Protein AF-0000000066116317 (afdb_homodimer)

Radius of gyration: 27.85 Å; Cα contacts (8 Å, |Δi|>4): 1452; chains: 2; bounding box: 68×82×68 Å

Sequence (668 aa):
MAASIKDVAREARVSIATVSRVLNNVDVVNEETKKKVMEAIKKLDYRPNIVARSLKTQRTRTIGIVIPDISSQFYPEIVRGAEDVSNIYNYNVILCNTDLDISKEKDYIRVLKEKMVDGVIYMSNSLAPEILQLLRDLKIPTVLVETRESEDENAFPSVTIDNAKAAYDAVNYLIKKGNNKIAYVGVNPKLKNNARAIIYEGYKKALLDNNIPLNENLIQFGGLKAIDGTDGINVIIKKEKIDAVFCACDEIAMGAINALRENGIDVPKDVDVVGFDNIYTSSIFYPKLTTIEQPTYDMGSVGMRMLIKIINKAEPECLHYVLDYNIIERDSCKMAASIKDVAREARVSIATVSRVLNNVDVVNEETKKKVMEAIKKLDYRPNIVARSLKTQRTRTIGIVIPDISSQFYPEIVRGAEDVSNIYNYNVILCNTDLDISKEKDYIRVLKEKMVDGVIYMSNSLAPEILQLLRDLKIPTVLVETRESEDENAFPSVTIDNAKAAYDAVNYLIKKGNNKIAYVGVNPKLKNNARAIIYEGYKKALLDNNIPLNENLIQFGGLKAIDGTDGINVIIKKEKIDAVFCACDEIAMGAINALRENGIDVPKDVDVVGFDNIYTSSIFYPKLTTIEQPTYDMGSVGMRMLIKIINKAEPECLHYVLDYNIIERDSCK

Foldseek 3Di:
DQQDCVNLCVQLVHDSVLLVCLVVVPPPHDPVSNVSSVVSCVVSVHDPPLVVVCVVVLESLEEEEEEAACPDLQQVLLVVLQQVLSVVVPHHYDYQHQVLPPVSLLVVLVVCLVVSYLAYEYEHFQPPVVSVVSCVVSPHQYEYFQFWDPPDPPTFFYEHAPLLQLLLVVLLVVVVLPWQFEAEFEADLVSPGGSLSSSVVSNVVNCVVVVRDDDVLRYAHDHDALVSLLVNLVSSVVPDQGAEYEYSADRSQLSVCVNCVVVVHDFNVRYAYEGEQPRVVLCVRVVNHWYKHDPSSVSSNVRNVQSVCVSVVHDDPGRYHHDDIDTDDTRRHD/DQQDCVNLCVQLVHDSVLLVCLVVVPPPHDPVSNVSSVVSCVVSVHDPPLVVVCVVVLESLEEEEEEAACPDLQQVLLVVLQQVLSVVVPHHYDYQHQVLPPVSLLVVLVVCLVVSYLAYEYEHFQPPVVSVVSCVVSPHQYEYFQFWDPPDPPTFFYEHAPLLQLLLVVLLVVVVLPWQFEAEFEADLVSPGGSLSSSVNSNVVNCVVVVRDDDVLRYAHDHDALVSLLVNLLSSVVPDQGAEYEYSALRSQLSVCVNCVVVVHDFNVRYAYEGEQPRVVLCVRVVNHWYKHDPSSVSSNVRNVQSVCVSVVHDDPGRYHHDDIDTDDTRRHD

Nearest PDB structures (foldseek):
  1rzr-assembly1_G  TM=9.458E-01  e=4.441E-35  Priestia megaterium
  1zvv-assembly2_G-3  TM=9.510E-01  e=3.389E-31  Bacillus subtilis
  2fep-assembly1_A-2  TM=9.524E-01  e=1.563E-29  Bacillus subtilis
  2jcg-assembly1_A-2  TM=7.912E-01  e=5.604E-32  Priestia megaterium
  2nzu-assembly1_G-2  TM=9.580E-01  e=2.687E-28  Priestia megaterium

Solvent-accessible surface area (backbone atoms only — not comparable to full-atom values): 33411 Å² total; per-residue (Å²): 125,82,44,42,67,61,48,33,9,59,67,40,71,46,51,56,65,54,44,51,31,52,77,63,67,42,90,80,62,55,70,71,58,43,49,40,39,51,49,24,28,60,73,52,63,42,62,79,54,46,45,57,49,14,56,74,67,67,42,59,49,26,32,36,38,38,35,37,46,55,67,40,73,66,45,22,37,19,50,50,23,22,50,55,47,30,46,77,73,66,28,43,40,34,64,41,72,30,71,76,33,65,68,50,44,51,50,50,53,51,48,40,55,51,63,38,43,51,26,33,44,42,33,51,62,46,66,48,64,68,55,55,48,49,41,58,72,68,65,50,51,51,22,27,36,65,24,62,66,68,100,42,98,80,42,59,33,22,22,28,55,58,44,32,57,53,29,20,51,52,45,42,52,45,40,74,73,71,38,80,39,64,27,38,38,25,44,51,55,80,50,59,60,18,49,57,16,40,28,49,52,9,42,52,49,35,32,53,78,67,74,39,81,89,54,73,64,37,53,32,70,47,62,76,40,31,67,36,14,25,54,30,44,60,54,25,61,73,73,40,84,60,35,25,37,45,22,68,27,40,45,18,31,49,18,28,51,50,38,35,47,76,69,76,39,46,64,22,83,58,28,28,41,32,24,24,49,55,41,77,60,34,73,65,34,71,54,24,43,14,19,33,31,52,55,41,38,53,39,16,29,52,36,38,54,48,42,51,32,50,65,68,71,37,82,62,94,61,55,67,45,68,48,75,67,44,80,44,87,45,50,14,38,121,125,82,45,42,66,62,49,32,9,59,66,38,70,46,52,55,66,54,45,50,32,52,76,62,66,42,90,79,63,54,69,70,58,41,48,40,40,51,51,24,27,60,74,54,62,43,63,80,54,45,46,58,50,15,56,74,68,68,42,58,47,27,31,36,37,36,35,38,46,55,68,41,73,67,44,22,37,19,51,47,23,22,50,55,45,31,46,77,73,65,29,45,38,34,65,41,72,30,72,75,33,67,69,48,45,53,50,49,53,53,49,41,56,49,64,36,42,51,28,35,42,42,34,52,62,44,67,49,65,69,56,56,49,49,41,56,74,67,63,51,50,52,24,27,35,64,26,67,66,67,99,44,96,79,41,61,32,22,22,29,56,55,44,32,58,52,29,19,52,53,45,42,52,46,39,73,72,70,37,78,39,64,25,38,36,25,44,51,55,80,51,59,58,19,47,57,18,39,28,50,54,9,42,51,50,33,32,54,78,67,75,38,80,88,52,72,65,37,54,32,69,47,61,78,41,32,66,36,15,24,53,30,43,59,56,26,61,74,71,38,85,58,35,26,36,45,21,67,26,38,45,18,31,47,18,26,51,51,39,35,48,75,70,75,40,48,64,21,84,57,27,25,40,30,24,24,51,56,41,76,60,35,73,65,35,71,54,26,42,14,20,33,33,51,54,41,38,53,40,17,29,53,36,39,53,48,42,53,32,49,64,68,72,38,81,63,93,61,56,67,44,67,48,75,69,45,79,44,85,45,49,14,38,120

Secondary structure (DSSP, 8-state):
-PPPHHHHHHHHTS-HHHHHHHHTT-TTS-HHHHHHHHHHHHHHT----HHHHHHHHT---EEEEEES-TTSSSHHHHHHHHHHHHHHTT-EEEEEE-TT-HHHHHHHHHHHHHTT-SEEEE--SS--HHHHHHHHHTT--EEEES----S-TTPPPEEEE-HHHHHHHHHHHHHHTT---EEEEE--TTSTT-HHHHHHHHHHHHHHHTTPPP-GGGEEE--SSHHHHHHHHHHHHHH---SEEEESSHHHHHHHHHHHHHTT--TTTT-EEE-SB--GGGGTSSSPPBEEEP-HHHHHHHHHHHHHHHHTTPPPS-SEEEE--EEE--TT--/-PPPHHHHHHHHTS-HHHHHHHHTT-TTS-HHHHHHHHHHHHHHT----HHHHHHHHT---EEEEEES-TTSSSHHHHHHHHHHHHHHTT-EEEEEE-TT-HHHHHHHHHHHHHTT-SEEEE--SS--HHHHHHHHHTT--EEEES----S-TTPPPEEEE-HHHHHHHHHHHHHHTT---EEEEE--TTSTT-TTHHHHHHHHHHHHHTTPPP-GGGEEE--SSHHHHHHHHHHHHHH---SEEEESSHHHHHHHHHHHHHTT--TTTT-EEE-SB--GGGGTSSSPPBEEEP-HHHHHHHHHHHHHHHHTTPPPS-SEEEE--EEE--TT--

Organism: Clostridium acetobutylicum (strain ATCC 824 / DSM 792 / JCM 1419 / IAM 19013 / LMG 5710 / NBRC 13948 / NRRL B-527 / VKM B-1787 / 2291 / W) (NCBI:txid272562)

InterPro domains:
  IPR000843 LacI-type HTH domain [PF00356] (4-49)
  IPR000843 LacI-type HTH domain [PR00036] (4-14)
  IPR000843 LacI-type HTH domain [PR00036] (14-24)
  IPR000843 LacI-type HTH domain [PS50932] (3-57)
  IPR000843 LacI-type HTH domain [SM00354] (2-72)
  IPR000843 LacI-type HTH domain [cd01392] (6-57)
  IPR001761 Periplasmic binding protein/LacI sugar binding domain [PF00532] (61-315)
  IPR010982 Lambda repressor-like, DNA-binding domain superfamily [G3DSA:1.10.260.40] (1-60)
  IPR010982 Lambda repressor-like, DNA-binding domain superfamily [SSF47413] (3-60)
  IPR028082 Periplasmic binding protein-like I [SSF53822] (61-334)

Structure (mmCIF, N/CA/C/O backbone):
data_AF-0000000066116317-model_v1
#
loop_
_entity.id
_entity.type
_entity.pdbx_description
1 polymer 'HTH-type transcriptional regulator RegA'
#
loop_
_atom_site.group_PDB
_atom_site.id
_atom_site.type_symbol
_atom_site.label_atom_id
_atom_site.label_alt_id
_atom_site.label_comp_id
_atom_site.label_asym_id
_atom_site.label_entity_id
_atom_site.label_seq_id
_atom_site.pdbx_PDB_ins_code
_atom_site.Cartn_x
_atom_site.Cartn_y
_atom_site.Cartn_z
_atom_site.occupancy
_atom_site.B_iso_or_equiv
_atom_site.auth_seq_id
_atom_site.auth_comp_id
_atom_site.auth_asym_id
_atom_site.auth_atom_id
_atom_site.pdbx_PDB_model_num
ATOM 1 N N . MET A 1 1 ? 16.594 37.188 10.172 1 45.84 1 MET A N 1
ATOM 2 C CA . MET A 1 1 ? 15.203 36.969 10.57 1 45.84 1 MET A CA 1
ATOM 3 C C . MET A 1 1 ? 14.305 36.875 9.344 1 45.84 1 MET A C 1
ATOM 5 O O . MET A 1 1 ? 14.547 37.531 8.336 1 45.84 1 MET A O 1
ATOM 9 N N . ALA A 1 2 ? 13.578 35.75 9.258 1 59.84 2 ALA A N 1
ATOM 10 C CA . ALA A 1 2 ? 12.703 35.688 8.094 1 59.84 2 ALA A CA 1
ATOM 11 C C . ALA A 1 2 ? 11.805 36.938 8.039 1 59.84 2 ALA A C 1
ATOM 13 O O . ALA A 1 2 ? 11.391 37.438 9.078 1 59.84 2 ALA A O 1
ATOM 14 N N . ALA A 1 3 ? 11.797 37.625 6.887 1 68.94 3 ALA A N 1
ATOM 15 C CA . ALA A 1 3 ? 10.969 38.812 6.711 1 68.94 3 ALA A CA 1
ATOM 16 C C . ALA A 1 3 ? 9.531 38.562 7.164 1 68.94 3 ALA A C 1
ATOM 18 O O . ALA A 1 3 ? 8.984 37.469 6.934 1 68.94 3 ALA A O 1
ATOM 19 N N . SER A 1 4 ? 9.07 39.344 8.055 1 75 4 SER A N 1
ATOM 20 C CA . SER A 1 4 ? 7.68 39.281 8.508 1 75 4 SER A CA 1
ATOM 21 C C . SER A 1 4 ? 6.758 40.094 7.586 1 75 4 SER A C 1
ATOM 23 O O . SER A 1 4 ? 7.227 40.844 6.727 1 75 4 SER A O 1
ATOM 25 N N . ILE A 1 5 ? 5.551 39.75 7.781 1 80.75 5 ILE A N 1
ATOM 26 C CA . ILE A 1 5 ? 4.566 40.5 7.012 1 80.75 5 ILE A CA 1
ATOM 27 C C . ILE A 1 5 ? 4.727 42 7.293 1 80.75 5 ILE A C 1
ATOM 29 O O . ILE A 1 5 ? 4.488 42.844 6.414 1 80.75 5 ILE A O 1
ATOM 33 N N . LYS A 1 6 ? 5.223 42.312 8.492 1 83.56 6 LYS A N 1
ATOM 34 C CA . LYS A 1 6 ? 5.469 43.719 8.844 1 83.56 6 LYS A CA 1
ATOM 35 C C . LYS A 1 6 ? 6.625 44.281 8.031 1 83.56 6 LYS A C 1
ATOM 37 O O . LYS A 1 6 ? 6.574 45.438 7.609 1 83.56 6 LYS A O 1
ATOM 42 N N . ASP A 1 7 ? 7.516 43.406 7.812 1 86.88 7 ASP A N 1
ATOM 43 C CA . ASP A 1 7 ? 8.664 43.844 7.023 1 86.88 7 ASP A CA 1
ATOM 44 C C . ASP A 1 7 ? 8.258 44.125 5.578 1 86.88 7 ASP A C 1
ATOM 46 O O . ASP A 1 7 ? 8.727 45.094 4.98 1 86.88 7 ASP A O 1
ATOM 50 N N . VAL A 1 8 ? 7.445 43.219 5.148 1 88 8 VAL A N 1
ATOM 51 C CA . VAL A 1 8 ? 6.949 43.406 3.787 1 88 8 VAL A CA 1
ATOM 52 C C . VAL A 1 8 ? 6.152 44.719 3.697 1 88 8 VAL A C 1
ATOM 54 O O . VAL A 1 8 ? 6.316 45.5 2.752 1 88 8 VAL A O 1
ATOM 57 N N . ALA A 1 9 ? 5.379 44.938 4.66 1 88.56 9 ALA A N 1
ATOM 58 C CA . ALA A 1 9 ? 4.562 46.125 4.703 1 88.56 9 ALA A CA 1
ATOM 59 C C . ALA A 1 9 ? 5.438 47.406 4.719 1 88.56 9 ALA A C 1
ATOM 61 O O . ALA A 1 9 ? 5.164 48.344 4 1 88.56 9 ALA A O 1
ATOM 62 N N . ARG A 1 10 ? 6.398 47.344 5.473 1 89.44 10 ARG A N 1
ATOM 63 C CA . ARG A 1 10 ? 7.34 48.438 5.586 1 89.44 10 ARG A CA 1
ATOM 64 C C . ARG A 1 10 ? 8.062 48.688 4.266 1 89.44 10 ARG A C 1
ATOM 66 O O . ARG A 1 10 ? 8.172 49.844 3.809 1 89.44 10 ARG A O 1
ATOM 73 N N . GLU A 1 11 ? 8.445 47.594 3.719 1 90 11 GLU A N 1
ATOM 74 C CA . GLU A 1 11 ? 9.195 47.688 2.469 1 90 11 GLU A CA 1
ATOM 75 C C . GLU A 1 11 ? 8.32 48.219 1.336 1 90 11 GLU A C 1
ATOM 77 O O . GLU A 1 11 ? 8.781 49 0.505 1 90 11 GLU A O 1
ATOM 82 N N . ALA A 1 12 ? 7.219 47.781 1.301 1 90 12 ALA A N 1
ATOM 83 C CA . ALA A 1 12 ? 6.273 48.156 0.257 1 90 12 ALA A CA 1
ATOM 84 C C . ALA A 1 12 ? 5.578 49.469 0.608 1 90 12 ALA A C 1
ATOM 86 O O . ALA A 1 12 ? 4.867 50.062 -0.219 1 90 12 ALA A O 1
ATOM 87 N N . ARG A 1 13 ? 5.715 50 1.799 1 88.75 13 ARG A N 1
ATOM 88 C CA . ARG A 1 13 ? 5.109 51.219 2.301 1 88.75 13 ARG A CA 1
ATOM 89 C C . ARG A 1 13 ? 3.586 51.125 2.27 1 88.75 13 ARG A C 1
ATOM 91 O O . ARG A 1 13 ? 2.916 52.062 1.79 1 88.75 13 ARG A O 1
ATOM 98 N N . VAL A 1 14 ? 3.158 50.031 2.625 1 89.38 14 VAL A N 1
ATOM 99 C CA . VAL A 1 14 ? 1.72 49.812 2.748 1 89.38 14 VAL A CA 1
ATOM 100 C C . VAL A 1 14 ? 1.398 49.25 4.129 1 89.38 14 VAL A C 1
ATOM 102 O O . VAL A 1 14 ? 2.305 48.969 4.91 1 89.38 14 VAL A O 1
ATOM 105 N N . SER A 1 15 ? 0.138 49.281 4.492 1 82.12 15 SER A N 1
ATOM 106 C CA . SER A 1 15 ? -0.288 48.719 5.758 1 82.12 15 SER A CA 1
ATOM 107 C C . SER A 1 15 ? -0.144 47.188 5.738 1 82.12 15 SER A C 1
ATOM 109 O O . SER A 1 15 ? -0.082 46.594 4.668 1 82.12 15 SER A O 1
ATOM 111 N N . ILE A 1 16 ? -0.078 46.531 6.938 1 84.25 16 ILE A N 1
ATOM 112 C CA . ILE A 1 16 ? -0.05 45.094 7.082 1 84.25 16 ILE A CA 1
ATOM 113 C C . ILE A 1 16 ? -1.301 44.5 6.449 1 84.25 16 ILE A C 1
ATOM 115 O O . ILE A 1 16 ? -1.23 43.438 5.805 1 84.25 16 ILE A O 1
ATOM 119 N N . ALA A 1 17 ? -2.375 45.219 6.562 1 78.94 17 ALA A N 1
ATOM 120 C CA . ALA A 1 17 ? -3.643 44.781 5.996 1 78.94 17 ALA A CA 1
ATOM 121 C C . ALA A 1 17 ? -3.576 44.719 4.473 1 78.94 17 ALA A C 1
ATOM 123 O O . ALA A 1 17 ? -4.125 43.812 3.854 1 78.94 17 ALA A O 1
ATOM 124 N N . THR A 1 18 ? -2.934 45.688 3.957 1 81.69 18 THR A N 1
ATOM 125 C CA . THR A 1 18 ? -2.799 45.75 2.506 1 81.69 18 THR A CA 1
ATOM 126 C C . THR A 1 18 ? -1.956 44.594 1.992 1 81.69 18 THR A C 1
ATOM 128 O O . THR A 1 18 ? -2.301 43.969 0.987 1 81.69 18 THR A O 1
ATOM 131 N N . VAL A 1 19 ? -0.842 44.219 2.746 1 82.69 19 VAL A N 1
ATOM 132 C CA . VAL A 1 19 ? 0.003 43.094 2.379 1 82.69 19 VAL A CA 1
ATOM 133 C C . VAL A 1 19 ? -0.808 41.812 2.438 1 82.69 19 VAL A C 1
ATOM 135 O O . VAL A 1 19 ? -0.741 40.969 1.523 1 82.69 19 VAL A O 1
ATOM 138 N N . SER A 1 20 ? -1.617 41.719 3.432 1 75 20 SER A N 1
ATOM 139 C CA . SER A 1 20 ? -2.461 40.531 3.615 1 75 20 SER A CA 1
ATOM 140 C C . SER A 1 20 ? -3.457 40.406 2.469 1 75 20 SER A C 1
ATOM 142 O O . SER A 1 20 ? -3.652 39.281 1.948 1 75 20 SER A O 1
ATOM 144 N N . ARG A 1 21 ? -3.949 41.469 2.07 1 74.5 21 ARG A N 1
ATOM 145 C CA . ARG A 1 21 ? -4.93 41.469 0.99 1 74.5 21 ARG A CA 1
ATOM 146 C C . ARG A 1 21 ? -4.281 41.094 -0.334 1 74.5 21 ARG A C 1
ATOM 148 O O . ARG A 1 21 ? -4.867 40.344 -1.127 1 74.5 21 ARG A O 1
ATOM 155 N N . VAL A 1 22 ? -3.117 41.531 -0.517 1 77.44 22 VAL A N 1
ATOM 156 C CA . VAL A 1 22 ? -2.393 41.219 -1.744 1 77.44 22 VAL A CA 1
ATOM 157 C C . VAL A 1 22 ? -2.033 39.75 -1.768 1 77.44 22 VAL A C 1
ATOM 159 O O . VAL A 1 22 ? -2.207 39.062 -2.787 1 77.44 22 VAL A O 1
ATOM 162 N N . LEU A 1 23 ? -1.608 39.25 -0.566 1 75.19 23 LEU A N 1
ATOM 163 C CA . LEU A 1 23 ? -1.168 37.844 -0.45 1 75.19 23 LEU A CA 1
ATOM 164 C C . LEU A 1 23 ? -2.342 36.906 -0.625 1 75.19 23 LEU A C 1
ATOM 166 O O . LEU A 1 23 ? -2.168 35.781 -1.121 1 75.19 23 LEU A O 1
ATOM 170 N N . ASN A 1 24 ? -3.516 37.438 -0.32 1 66.31 24 ASN A N 1
ATOM 171 C CA . ASN A 1 24 ? -4.707 36.594 -0.381 1 66.31 24 ASN A CA 1
ATOM 172 C C . ASN A 1 24 ? -5.551 36.906 -1.611 1 66.31 24 ASN A C 1
ATOM 174 O O . ASN A 1 24 ? -6.711 36.469 -1.697 1 66.31 24 ASN A O 1
ATOM 178 N N . ASN A 1 25 ? -4.973 37.562 -2.492 1 65.88 25 ASN A N 1
ATOM 179 C CA . ASN A 1 25 ? -5.574 37.938 -3.77 1 65.88 25 ASN A CA 1
ATOM 180 C C . ASN A 1 25 ? -6.953 38.562 -3.578 1 65.88 25 ASN A C 1
ATOM 182 O O . ASN A 1 25 ? -7.902 38.219 -4.277 1 65.88 25 ASN A O 1
ATOM 186 N N . VAL A 1 26 ? -7.012 39.344 -2.572 1 61.09 26 VAL A N 1
ATOM 187 C CA . VAL A 1 26 ? -8.258 40.094 -2.369 1 61.09 26 VAL A CA 1
ATOM 188 C C . VAL A 1 26 ? -8.32 41.281 -3.33 1 61.09 26 VAL A C 1
ATOM 190 O O . VAL A 1 26 ? -7.359 42.031 -3.447 1 61.09 26 VAL A O 1
ATOM 193 N N . ASP A 1 27 ? -9.367 41.344 -4.133 1 63.25 27 ASP A N 1
ATOM 194 C CA . ASP A 1 27 ? -9.531 42.219 -5.273 1 63.25 27 ASP A CA 1
ATOM 195 C C . ASP A 1 27 ? -9.742 43.656 -4.82 1 63.25 27 ASP A C 1
ATOM 197 O O . ASP A 1 27 ? -10.406 44.438 -5.508 1 63.25 27 ASP A O 1
ATOM 201 N N . VAL A 1 28 ? -9.281 44.094 -3.775 1 71.12 28 VAL A N 1
ATOM 202 C CA . VAL A 1 28 ? -9.531 45.469 -3.365 1 71.12 28 VAL A CA 1
ATOM 203 C C . VAL A 1 28 ? -8.242 46.281 -3.467 1 71.12 28 VAL A C 1
ATOM 205 O O . VAL A 1 28 ? -8.273 47.5 -3.381 1 71.12 28 VAL A O 1
ATOM 208 N N . VAL A 1 29 ? -7.191 45.625 -3.828 1 76.5 29 VAL A N 1
ATOM 209 C CA . VAL A 1 29 ? -5.914 46.312 -3.859 1 76.5 29 VAL A CA 1
ATOM 210 C C . VAL A 1 29 ? -5.559 46.688 -5.301 1 76.5 29 VAL A C 1
ATOM 212 O O . VAL A 1 29 ? -5.691 45.844 -6.207 1 76.5 29 VAL A O 1
ATOM 215 N N . ASN A 1 30 ? -5.328 48 -5.578 1 80.56 30 ASN A N 1
ATOM 216 C CA . ASN A 1 30 ? -5.016 48.469 -6.93 1 80.56 30 ASN A CA 1
ATOM 217 C C . ASN A 1 30 ? -3.74 47.812 -7.457 1 80.56 30 ASN A C 1
ATOM 219 O O . ASN A 1 30 ? -2.943 47.281 -6.684 1 80.56 30 ASN A O 1
ATOM 223 N N . GLU A 1 31 ? -3.59 47.781 -8.789 1 82.06 31 GLU A N 1
ATOM 224 C CA . GLU A 1 31 ? -2.523 47.062 -9.477 1 82.06 31 GLU A CA 1
ATOM 225 C C . GLU A 1 31 ? -1.15 47.594 -9.078 1 82.06 31 GLU A C 1
ATOM 227 O O . GLU A 1 31 ? -0.194 46.844 -8.961 1 82.06 31 GLU A O 1
ATOM 232 N N . GLU A 1 32 ? -1.091 48.844 -8.922 1 85.88 32 GLU A N 1
ATOM 233 C CA . GLU A 1 32 ? 0.183 49.469 -8.555 1 85.88 32 GLU A CA 1
ATOM 234 C C . GLU A 1 32 ? 0.646 48.969 -7.18 1 85.88 32 GLU A C 1
ATOM 236 O O . GLU A 1 32 ? 1.814 48.625 -7 1 85.88 32 GLU A O 1
ATOM 241 N N . THR A 1 33 ? -0.228 48.938 -6.266 1 85.94 33 THR A N 1
ATOM 242 C CA . THR A 1 33 ? 0.067 48.5 -4.906 1 85.94 33 THR A CA 1
ATOM 243 C C . THR A 1 33 ? 0.41 47.031 -4.883 1 85.94 33 THR A C 1
ATOM 245 O O . THR A 1 33 ? 1.32 46.594 -4.168 1 85.94 33 THR A O 1
ATOM 248 N N . LYS A 1 34 ? -0.254 46.25 -5.609 1 87.69 34 LYS A N 1
ATOM 249 C CA . LYS A 1 34 ? 0.015 44.812 -5.727 1 87.69 34 LYS A CA 1
ATOM 250 C C . LYS A 1 34 ? 1.445 44.562 -6.191 1 87.69 34 LYS A C 1
ATOM 252 O O . LYS A 1 34 ? 2.139 43.688 -5.648 1 87.69 34 LYS A O 1
ATOM 257 N N . LYS A 1 35 ? 1.771 45.312 -7.176 1 87.81 35 LYS A N 1
ATOM 258 C CA . LYS A 1 35 ? 3.119 45.188 -7.719 1 87.81 35 LYS A CA 1
ATOM 259 C C . LYS A 1 35 ? 4.172 45.5 -6.66 1 87.81 35 LYS A C 1
ATOM 261 O O . LYS A 1 35 ? 5.172 44.781 -6.539 1 87.81 35 LYS A O 1
ATOM 266 N N . LYS A 1 36 ? 3.955 46.594 -5.977 1 87.38 36 LYS A N 1
ATOM 267 C CA . LYS A 1 36 ? 4.887 47 -4.93 1 87.38 36 LYS A CA 1
ATOM 268 C C . LYS A 1 36 ? 5.039 45.938 -3.869 1 87.38 36 LYS A C 1
ATOM 270 O O . LYS A 1 36 ? 6.148 45.625 -3.432 1 87.38 36 LYS A O 1
ATOM 275 N N . VAL A 1 37 ? 3.918 45.375 -3.479 1 87.81 37 VAL A N 1
ATOM 276 C CA . VAL A 1 37 ? 3.91 44.312 -2.453 1 87.81 37 VAL A CA 1
ATOM 277 C C . VAL A 1 37 ? 4.633 43.094 -2.971 1 87.81 37 VAL A C 1
ATOM 279 O O . VAL A 1 37 ? 5.453 42.5 -2.262 1 87.81 37 VAL A O 1
ATOM 282 N N . MET A 1 38 ? 4.355 42.812 -4.168 1 86.94 38 MET A N 1
ATOM 283 C CA . MET A 1 38 ? 4.977 41.625 -4.758 1 86.94 38 MET A CA 1
ATOM 284 C C . MET A 1 38 ? 6.484 41.812 -4.883 1 86.94 38 MET A C 1
ATOM 286 O O . MET A 1 38 ? 7.25 40.875 -4.672 1 86.94 38 MET A O 1
ATOM 290 N N . GLU A 1 39 ? 6.871 42.969 -5.285 1 86 39 GLU A N 1
ATOM 291 C CA . GLU A 1 39 ? 8.289 43.312 -5.367 1 86 39 GLU A CA 1
ATOM 292 C C . GLU A 1 39 ? 8.961 43.219 -4 1 86 39 GLU A C 1
ATOM 294 O O . GLU A 1 39 ? 10.086 42.719 -3.887 1 86 39 GLU A O 1
ATOM 299 N N . ALA A 1 40 ? 8.312 43.688 -2.994 1 85.94 40 ALA A N 1
ATOM 300 C CA . ALA A 1 40 ? 8.828 43.625 -1.629 1 85.94 40 ALA A CA 1
ATOM 301 C C . ALA A 1 40 ? 8.961 42.156 -1.156 1 85.94 40 ALA A C 1
ATOM 303 O O . ALA A 1 40 ? 9.938 41.812 -0.495 1 85.94 40 ALA A O 1
ATOM 304 N N . ILE A 1 41 ? 7.957 41.406 -1.474 1 81.44 41 ILE A N 1
ATOM 305 C CA . ILE A 1 41 ? 7.957 39.969 -1.124 1 81.44 41 ILE A CA 1
ATOM 306 C C . ILE A 1 41 ? 9.164 39.281 -1.757 1 81.44 41 ILE A C 1
ATOM 308 O O . ILE A 1 41 ? 9.867 38.531 -1.094 1 81.44 41 ILE A O 1
ATOM 312 N N . LYS A 1 42 ? 9.391 39.594 -2.936 1 79.38 42 LYS A N 1
ATOM 313 C CA . LYS A 1 42 ? 10.523 39 -3.66 1 79.38 42 LYS A CA 1
ATOM 314 C C . LYS A 1 42 ? 11.852 39.5 -3.072 1 79.38 42 LYS A C 1
ATOM 316 O O . LYS A 1 42 ? 12.766 38.688 -2.867 1 79.38 42 LYS A O 1
ATOM 321 N N . LYS A 1 43 ? 11.852 40.781 -2.879 1 80.38 43 LYS A N 1
ATOM 322 C CA . LYS A 1 43 ? 13.078 41.406 -2.373 1 80.38 43 LYS A CA 1
ATOM 323 C C . LYS A 1 43 ? 13.453 40.844 -1.007 1 80.38 43 LYS A C 1
ATOM 325 O O . LYS A 1 43 ? 14.625 40.594 -0.737 1 80.38 43 LYS A O 1
ATOM 330 N N . LEU A 1 44 ? 12.422 40.625 -0.224 1 81.69 44 LEU A N 1
ATOM 331 C CA . LEU A 1 44 ? 12.664 40.219 1.151 1 81.69 44 LEU A CA 1
ATOM 332 C C . LEU A 1 44 ? 12.641 38.688 1.267 1 81.69 44 LEU A C 1
ATOM 334 O O . LEU A 1 44 ? 12.922 38.156 2.334 1 81.69 44 LEU A O 1
ATOM 338 N N . ASP A 1 45 ? 12.297 38.094 0.134 1 75.31 45 ASP A N 1
ATOM 339 C CA . ASP A 1 45 ? 12.109 36.656 0.107 1 75.31 45 ASP A CA 1
ATOM 340 C C . ASP A 1 45 ? 11.117 36.188 1.175 1 75.31 45 ASP A C 1
ATOM 342 O O . ASP A 1 45 ? 11.406 35.281 1.956 1 75.31 45 ASP A O 1
ATOM 346 N N . TYR A 1 46 ? 10.125 37.125 1.225 1 68.06 46 TYR A N 1
ATOM 347 C CA . TYR A 1 46 ? 9.086 36.875 2.223 1 68.06 46 TYR A CA 1
ATOM 348 C C . TYR A 1 46 ? 8.188 35.719 1.809 1 68.06 46 TYR A C 1
ATOM 350 O O . TYR A 1 46 ? 7.77 35.625 0.653 1 68.06 46 TYR A O 1
ATOM 358 N N . ARG A 1 47 ? 8.031 34.781 2.699 1 61.38 47 ARG A N 1
ATOM 359 C CA . ARG A 1 47 ? 7.078 33.688 2.516 1 61.38 47 ARG A CA 1
ATOM 360 C C . ARG A 1 47 ? 6.02 33.688 3.613 1 61.38 47 ARG A C 1
ATOM 362 O O . ARG A 1 47 ? 6.352 33.688 4.801 1 61.38 47 ARG A O 1
ATOM 369 N N . PRO A 1 48 ? 4.727 34.031 3.121 1 58.78 48 PRO A N 1
ATOM 370 C CA . PRO A 1 48 ? 3.674 34.062 4.137 1 58.78 48 PRO A CA 1
ATOM 371 C C . PRO A 1 48 ? 3.676 32.812 5.023 1 58.78 48 PRO A C 1
ATOM 373 O O . PRO A 1 48 ? 3.967 31.703 4.547 1 58.78 48 PRO A O 1
ATOM 376 N N . ASN A 1 49 ? 3.703 33.156 6.336 1 59 49 ASN A N 1
ATOM 377 C CA . ASN A 1 49 ? 3.609 32.031 7.289 1 59 49 ASN A CA 1
ATOM 378 C C . ASN A 1 49 ? 2.236 31.375 7.238 1 59 49 ASN A C 1
ATOM 380 O O . ASN A 1 49 ? 1.232 31.984 7.609 1 59 49 ASN A O 1
ATOM 384 N N . ILE A 1 50 ? 2.066 30.312 6.547 1 60 50 ILE A N 1
ATOM 385 C CA . ILE A 1 50 ? 0.818 29.594 6.32 1 60 50 ILE A CA 1
ATOM 386 C C . ILE A 1 50 ? 0.111 29.359 7.652 1 60 50 ILE A C 1
ATOM 388 O O . ILE A 1 50 ? -1.117 29.438 7.734 1 60 50 ILE A O 1
ATOM 392 N N . VAL A 1 51 ? 0.842 29.188 8.633 1 60.06 51 VAL A N 1
ATOM 393 C CA . VAL A 1 51 ? 0.263 28.938 9.945 1 60.06 51 VAL A CA 1
ATOM 394 C C . VAL A 1 51 ? -0.44 30.188 10.453 1 60.06 51 VAL A C 1
ATOM 396 O O . VAL A 1 51 ? -1.554 30.109 10.977 1 60.06 51 VAL A O 1
ATOM 399 N N . ALA A 1 52 ? 0.245 31.266 10.211 1 59.78 52 ALA A N 1
ATOM 400 C CA . ALA A 1 52 ? -0.358 32.531 10.617 1 59.78 52 ALA A CA 1
ATOM 401 C C . ALA A 1 52 ? -1.643 32.812 9.844 1 59.78 52 ALA A C 1
ATOM 403 O O . ALA A 1 52 ? -2.641 33.25 10.414 1 59.78 52 ALA A O 1
ATOM 404 N N . ARG A 1 53 ? -1.518 32.562 8.594 1 60.75 53 ARG A N 1
ATOM 405 C CA . ARG A 1 53 ? -2.686 32.75 7.742 1 60.75 53 ARG A CA 1
ATOM 406 C C . ARG A 1 53 ? -3.822 31.828 8.164 1 60.75 53 ARG A C 1
ATOM 408 O O . ARG A 1 53 ? -4.992 32.219 8.133 1 60.75 53 ARG A O 1
ATOM 415 N N . SER A 1 54 ? -3.42 30.641 8.508 1 62.69 54 SER A N 1
ATOM 416 C CA . SER A 1 54 ? -4.41 29.641 8.891 1 62.69 54 SER A CA 1
ATOM 417 C C . SER A 1 54 ? -5.164 30.047 10.148 1 62.69 54 SER A C 1
ATOM 419 O O . SER A 1 54 ? -6.348 29.75 10.297 1 62.69 54 SER A O 1
ATOM 421 N N . LEU A 1 55 ? -4.531 30.797 10.945 1 60.25 55 LEU A N 1
ATOM 422 C CA . LEU A 1 55 ? -5.16 31.297 12.156 1 60.25 55 LEU A CA 1
ATOM 423 C C . LEU A 1 55 ? -6.242 32.312 11.828 1 60.25 55 LEU A C 1
ATOM 425 O O . LEU A 1 55 ? -7.305 32.344 12.461 1 60.25 55 LEU A O 1
ATOM 429 N N . LYS A 1 56 ? -5.863 33.094 10.852 1 57.34 56 LYS A N 1
ATOM 430 C CA . LYS A 1 56 ? -6.809 34.125 10.469 1 57.34 56 LYS A CA 1
ATOM 431 C C . LYS A 1 56 ? -7.992 33.531 9.703 1 57.34 56 LYS A C 1
ATOM 433 O O . LYS A 1 56 ? -9.141 33.906 9.953 1 57.34 56 LYS A O 1
ATOM 438 N N . THR A 1 57 ? -7.637 32.688 8.828 1 62.62 57 THR A N 1
ATOM 439 C CA . THR A 1 57 ? -8.664 32.188 7.93 1 62.62 57 THR A CA 1
ATOM 440 C C . THR A 1 57 ? -9.328 30.938 8.516 1 62.62 57 THR A C 1
ATOM 442 O O . THR A 1 57 ? -10.398 30.531 8.062 1 62.62 57 THR A O 1
ATOM 445 N N . GLN A 1 58 ? -8.773 30.422 9.586 1 63.84 58 GLN A N 1
ATOM 446 C CA . GLN A 1 58 ? -9.211 29.172 10.203 1 63.84 58 GLN A CA 1
ATOM 447 C C . GLN A 1 58 ? -9.188 28.031 9.195 1 63.84 58 GLN A C 1
ATOM 449 O O . GLN A 1 58 ? -10.062 27.172 9.211 1 63.84 58 GLN A O 1
ATOM 454 N N . ARG A 1 59 ? -8.359 28.281 8.172 1 77.94 59 ARG A N 1
ATOM 455 C CA . ARG A 1 59 ? -8.148 27.25 7.16 1 77.94 59 ARG A CA 1
ATOM 456 C C . ARG A 1 59 ? -6.684 26.828 7.09 1 77.94 59 ARG A C 1
ATOM 458 O O . ARG A 1 59 ? -5.801 27.688 6.961 1 77.94 59 ARG A O 1
ATOM 465 N N . THR A 1 60 ? -6.48 25.609 7.258 1 84.69 60 THR A N 1
ATOM 466 C CA . THR A 1 60 ? -5.105 25.125 7.266 1 84.69 60 THR A CA 1
ATOM 467 C C . THR A 1 60 ? -4.746 24.5 5.922 1 84.69 60 THR A C 1
ATOM 469 O O . THR A 1 60 ? -3.582 24.188 5.668 1 84.69 60 THR A O 1
ATOM 472 N N . ARG A 1 61 ? -5.727 24.344 5 1 90.88 61 ARG A N 1
ATOM 473 C CA . ARG A 1 61 ? -5.547 23.672 3.721 1 90.88 61 ARG A CA 1
ATOM 474 C C . ARG A 1 61 ? -4.992 22.266 3.918 1 90.88 61 ARG A C 1
ATOM 476 O O . ARG A 1 61 ? -4.07 21.844 3.213 1 90.88 61 ARG A O 1
ATOM 483 N N . THR A 1 62 ? -5.504 21.641 4.938 1 92.94 62 THR A N 1
ATOM 484 C CA . THR A 1 62 ? -5.137 20.25 5.242 1 92.94 62 THR A CA 1
ATOM 485 C C . THR A 1 62 ? -6.379 19.375 5.293 1 92.94 62 THR A C 1
ATOM 487 O O . THR A 1 62 ? -7.43 19.781 5.781 1 92.94 62 THR A O 1
ATOM 490 N N . ILE A 1 63 ? -6.234 18.234 4.707 1 97.12 63 ILE A N 1
ATOM 491 C CA . ILE A 1 63 ? -7.316 17.266 4.711 1 97.12 63 ILE A CA 1
ATOM 492 C C . ILE A 1 63 ? -6.859 15.992 5.426 1 97.12 63 ILE A C 1
ATOM 494 O O . ILE A 1 63 ? -5.73 15.531 5.227 1 97.12 63 ILE A O 1
ATOM 498 N N . GLY A 1 64 ? -7.672 15.477 6.352 1 97.75 64 GLY A N 1
ATOM 499 C CA . GLY A 1 64 ? -7.41 14.18 6.949 1 97.75 64 GLY A CA 1
ATOM 500 C C . GLY A 1 64 ? -7.941 13.023 6.117 1 97.75 64 GLY A C 1
ATOM 501 O O . GLY A 1 64 ? -9.055 13.094 5.586 1 97.75 64 GLY A O 1
ATOM 502 N N . ILE A 1 65 ? -7.125 12.039 5.879 1 98.06 65 ILE A N 1
ATOM 503 C CA . ILE A 1 65 ? -7.578 10.781 5.293 1 98.06 65 ILE A CA 1
ATOM 504 C C . ILE A 1 65 ? -7.488 9.672 6.332 1 98.06 65 ILE A C 1
ATOM 506 O O . ILE A 1 65 ? -6.395 9.305 6.773 1 98.06 65 ILE A O 1
ATOM 510 N N . VAL A 1 66 ? -8.633 9.148 6.734 1 97.19 66 VAL A N 1
ATOM 511 C CA . VAL A 1 66 ? -8.727 8.07 7.715 1 97.19 66 VAL A CA 1
ATOM 512 C C . VAL A 1 66 ? -8.977 6.746 7 1 97.19 66 VAL A C 1
ATOM 514 O O . VAL A 1 66 ? -9.992 6.574 6.328 1 97.19 66 VAL A O 1
ATOM 517 N N . ILE A 1 67 ? -8.062 5.824 7.117 1 95.69 67 ILE A N 1
ATOM 518 C CA . ILE A 1 67 ? -8.172 4.566 6.391 1 95.69 67 ILE A CA 1
ATOM 519 C C . ILE A 1 67 ? -7.965 3.395 7.348 1 95.69 67 ILE A C 1
ATOM 521 O O . ILE A 1 67 ? -7.289 3.533 8.367 1 95.69 67 ILE A O 1
ATOM 525 N N . PRO A 1 68 ? -8.453 2.211 7 1 92.19 68 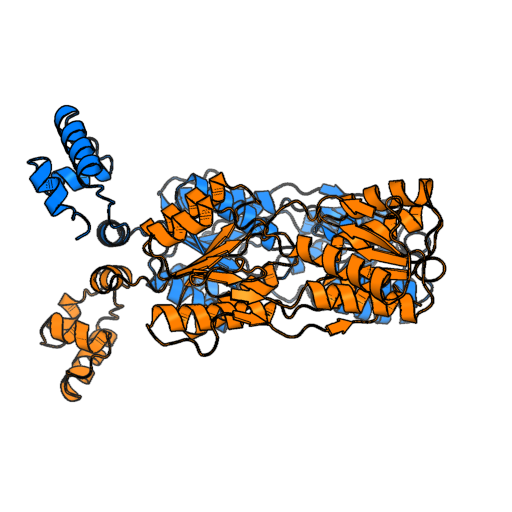PRO A N 1
ATOM 526 C CA . PRO A 1 68 ? -8.32 1.041 7.871 1 92.19 68 PRO A CA 1
ATOM 527 C C . PRO A 1 68 ? -6.895 0.492 7.902 1 92.19 68 PRO A C 1
ATOM 529 O O . PRO A 1 68 ? -6.375 0.174 8.977 1 92.19 68 PRO A O 1
ATOM 532 N N . ASP A 1 69 ? -6.293 0.371 6.684 1 92.06 69 ASP A N 1
ATOM 533 C CA . ASP A 1 69 ? -5 -0.299 6.609 1 92.06 69 ASP A CA 1
ATOM 534 C C . ASP A 1 69 ? -4.254 0.092 5.336 1 92.06 69 ASP A C 1
ATOM 536 O O . ASP A 1 69 ? -4.461 -0.509 4.277 1 92.06 69 ASP A O 1
ATOM 540 N N . ILE A 1 70 ? -3.273 0.921 5.523 1 93.81 70 ILE A N 1
ATOM 541 C CA . ILE A 1 70 ? -2.547 1.456 4.375 1 93.81 70 ILE A CA 1
ATOM 542 C C . ILE A 1 70 ? -1.704 0.354 3.738 1 93.81 70 ILE A C 1
ATOM 544 O O . ILE A 1 70 ? -1.271 0.479 2.592 1 93.81 70 ILE A O 1
ATOM 548 N N . SER A 1 71 ? -1.52 -0.765 4.465 1 90.38 71 SER A N 1
ATOM 549 C CA . SER A 1 71 ? -0.66 -1.826 3.949 1 90.38 71 SER A CA 1
ATOM 550 C C . SER A 1 71 ? -1.438 -2.781 3.051 1 90.38 71 SER A C 1
ATOM 552 O O . SER A 1 71 ? -0.848 -3.635 2.385 1 90.38 71 SER A O 1
ATOM 554 N N . SER A 1 72 ? -2.752 -2.598 3.055 1 91.19 72 SER A N 1
ATOM 555 C CA . SER A 1 72 ? -3.562 -3.318 2.078 1 91.19 72 SER A CA 1
ATOM 556 C C . SER A 1 72 ? -3.389 -2.738 0.68 1 91.19 72 SER A C 1
ATOM 558 O O . SER A 1 72 ? -3.291 -1.521 0.515 1 91.19 72 SER A O 1
ATOM 560 N N . GLN A 1 73 ? -3.369 -3.6 -0.31 1 92.12 73 GLN A N 1
ATOM 561 C CA . GLN A 1 73 ? -3.139 -3.113 -1.666 1 92.12 73 GLN A CA 1
ATOM 562 C C . GLN A 1 73 ? -4.352 -2.35 -2.191 1 92.12 73 GLN A C 1
ATOM 564 O O . GLN A 1 73 ? -4.277 -1.703 -3.238 1 92.12 73 GLN A O 1
ATOM 569 N N . PHE A 1 74 ? -5.418 -2.391 -1.478 1 92.88 74 PHE A N 1
ATOM 570 C CA . PHE A 1 74 ? -6.656 -1.75 -1.908 1 92.88 74 PHE A CA 1
ATOM 571 C C . PHE A 1 74 ? -6.621 -0.254 -1.621 1 92.88 74 PHE A C 1
ATOM 573 O O . PHE A 1 74 ? -6.961 0.558 -2.484 1 92.88 74 PHE A O 1
ATOM 580 N N . TYR A 1 75 ? -6.121 0.216 -0.562 1 95.88 75 TYR A N 1
ATOM 581 C CA . TYR A 1 75 ? -6.305 1.577 -0.071 1 95.88 75 TYR A CA 1
ATOM 582 C C . TYR A 1 75 ? -5.254 2.516 -0.658 1 95.88 75 TYR A C 1
ATOM 584 O O . TYR A 1 75 ? -5.551 3.668 -0.975 1 95.88 75 TYR A O 1
ATOM 592 N N . PRO A 1 76 ? -4.035 2.014 -0.879 1 96.12 76 PRO A N 1
ATOM 593 C CA . PRO A 1 76 ? -2.994 2.947 -1.316 1 96.12 76 PRO A CA 1
ATOM 594 C C . PRO A 1 76 ? -3.355 3.666 -2.613 1 96.12 76 PRO A C 1
ATOM 596 O O . PRO A 1 76 ? -3.07 4.859 -2.764 1 96.12 76 PRO A O 1
ATOM 599 N N . GLU A 1 77 ? -4.023 2.961 -3.535 1 95.12 77 GLU A N 1
ATOM 600 C CA . GLU A 1 77 ? -4.387 3.584 -4.805 1 95.12 77 GLU A CA 1
ATOM 601 C C . GLU A 1 77 ? -5.461 4.652 -4.605 1 95.12 77 GLU A C 1
ATOM 603 O O . GLU A 1 77 ? -5.477 5.66 -5.316 1 95.12 77 GLU A O 1
ATOM 608 N N . ILE A 1 78 ? -6.371 4.426 -3.688 1 97.5 78 ILE A N 1
ATOM 609 C CA . ILE A 1 78 ? -7.371 5.434 -3.35 1 97.5 78 ILE A CA 1
ATOM 610 C C . ILE A 1 78 ? -6.688 6.668 -2.771 1 97.5 78 ILE A C 1
ATOM 612 O O . ILE A 1 78 ? -6.965 7.793 -3.189 1 97.5 78 ILE A O 1
ATOM 616 N N . VAL A 1 79 ? -5.762 6.402 -1.863 1 97.5 79 VAL A N 1
ATOM 617 C CA . VAL A 1 79 ? -5.039 7.48 -1.2 1 97.5 79 VAL A CA 1
ATOM 618 C C . VAL A 1 79 ? -4.219 8.258 -2.227 1 97.5 79 VAL A C 1
ATOM 620 O O . VAL A 1 79 ? -4.152 9.492 -2.17 1 97.5 79 VAL A O 1
ATOM 623 N N . ARG A 1 80 ? -3.619 7.555 -3.152 1 96.25 80 ARG A N 1
ATOM 624 C CA . ARG A 1 80 ? -2.844 8.203 -4.203 1 96.25 80 ARG A CA 1
ATOM 625 C C . ARG A 1 80 ? -3.715 9.156 -5.02 1 96.25 80 ARG A C 1
ATOM 627 O O . ARG A 1 80 ? -3.332 10.297 -5.266 1 96.25 80 ARG A O 1
ATOM 634 N N . GLY A 1 81 ? -4.895 8.68 -5.48 1 97.06 81 GLY A N 1
ATOM 635 C CA . GLY A 1 81 ? -5.82 9.516 -6.223 1 97.06 81 GLY A CA 1
ATOM 636 C C . GLY A 1 81 ? -6.258 10.75 -5.449 1 97.06 81 GLY A C 1
ATOM 637 O O . GLY A 1 81 ? -6.297 11.852 -6 1 97.06 81 GLY A O 1
ATOM 638 N N . ALA A 1 82 ? -6.547 10.531 -4.164 1 98.06 82 ALA A N 1
ATOM 639 C CA . ALA A 1 82 ? -6.957 11.641 -3.305 1 98.06 82 ALA A CA 1
ATOM 640 C C . ALA A 1 82 ? -5.828 12.648 -3.131 1 98.06 82 ALA A C 1
ATOM 642 O O . ALA A 1 82 ? -6.055 13.859 -3.191 1 98.06 82 ALA A O 1
ATOM 643 N N . GLU A 1 83 ? -4.617 12.125 -2.85 1 96.94 83 GLU A N 1
ATOM 644 C CA . GLU A 1 83 ? -3.453 12.977 -2.619 1 96.94 83 GLU A CA 1
ATOM 645 C C . GLU A 1 83 ? -3.105 13.789 -3.865 1 96.94 83 GLU A C 1
ATOM 647 O O . GLU A 1 83 ? -2.793 14.977 -3.77 1 96.94 83 GLU A O 1
ATOM 652 N N . ASP A 1 84 ? -3.213 13.227 -5.055 1 94.25 84 ASP A N 1
ATOM 653 C CA . ASP A 1 84 ? -2.947 13.938 -6.305 1 94.25 84 ASP A CA 1
ATOM 654 C C . ASP A 1 84 ? -3.887 15.125 -6.473 1 94.25 84 ASP A C 1
ATOM 656 O O . ASP A 1 84 ? -3.445 16.219 -6.812 1 94.25 84 ASP A O 1
ATOM 660 N N . VAL A 1 85 ? -5.148 14.883 -6.215 1 96.38 85 VAL A N 1
ATOM 661 C CA . VAL A 1 85 ? -6.145 15.938 -6.375 1 96.38 85 VAL A CA 1
ATOM 662 C C . VAL A 1 85 ? -5.934 17.016 -5.312 1 96.38 85 VAL A C 1
ATOM 664 O O . VAL A 1 85 ? -6.043 18.203 -5.598 1 96.38 85 VAL A O 1
ATOM 667 N N . SER A 1 86 ? -5.699 16.547 -4.039 1 96.19 86 SER A N 1
ATOM 668 C CA . SER A 1 86 ? -5.449 17.531 -2.984 1 96.19 86 SER A CA 1
ATOM 669 C C . SER A 1 86 ? -4.316 18.484 -3.365 1 96.19 86 SER A C 1
ATOM 671 O O . SER A 1 86 ? -4.414 19.688 -3.145 1 96.19 86 SER A O 1
ATOM 673 N N . ASN A 1 87 ? -3.314 17.922 -3.936 1 90.38 87 ASN A N 1
ATOM 674 C CA . ASN A 1 87 ? -2.152 18.719 -4.328 1 90.38 87 ASN A CA 1
ATOM 675 C C . ASN A 1 87 ? -2.51 19.734 -5.402 1 90.38 87 ASN A C 1
ATOM 677 O O . ASN A 1 87 ? -2.027 20.875 -5.371 1 90.38 87 ASN A O 1
ATOM 681 N N . ILE A 1 88 ? -3.318 19.375 -6.355 1 91.38 88 ILE A N 1
ATOM 682 C CA . ILE A 1 88 ? -3.762 20.266 -7.43 1 91.38 88 ILE A CA 1
ATOM 683 C C . ILE A 1 88 ? -4.426 21.5 -6.836 1 91.38 88 ILE A C 1
ATOM 685 O O . ILE A 1 88 ? -4.262 22.609 -7.352 1 91.38 88 ILE A O 1
ATOM 689 N N . TYR A 1 89 ? -5.098 21.359 -5.676 1 91.44 89 TYR A N 1
ATOM 690 C CA . TYR A 1 89 ? -5.848 22.453 -5.07 1 91.44 89 TYR A CA 1
ATOM 691 C C . TYR A 1 89 ? -5.094 23.047 -3.887 1 91.44 89 TYR A C 1
ATOM 693 O O . TYR A 1 89 ? -5.676 23.75 -3.059 1 91.44 89 TYR A O 1
ATOM 701 N N . ASN A 1 90 ? -3.799 22.625 -3.781 1 89.44 90 ASN A N 1
ATOM 702 C CA . ASN A 1 90 ? -2.885 23.156 -2.777 1 89.44 90 ASN A CA 1
ATOM 703 C C . ASN A 1 90 ? -3.299 22.75 -1.368 1 89.44 90 ASN A C 1
ATOM 705 O O . ASN A 1 90 ? -3.246 23.547 -0.441 1 89.44 90 ASN A O 1
ATOM 709 N N . TYR A 1 91 ? -3.939 21.594 -1.281 1 93.5 91 TYR A N 1
ATOM 710 C CA . TYR A 1 91 ? -4.18 20.953 0.006 1 93.5 91 TYR A CA 1
ATOM 711 C C . TYR A 1 91 ? -3.133 19.875 0.287 1 93.5 91 TYR A C 1
ATOM 713 O O . TYR A 1 91 ? -2.561 19.297 -0.641 1 93.5 91 TYR A O 1
ATOM 721 N N . ASN A 1 92 ? -2.908 19.719 1.576 1 92.44 92 ASN A N 1
ATOM 722 C CA . ASN A 1 92 ? -2.07 18.609 2.01 1 92.44 92 ASN A CA 1
ATOM 723 C C . ASN A 1 92 ? -2.879 17.562 2.766 1 92.44 92 ASN A C 1
ATOM 725 O O . ASN A 1 92 ? -3.955 17.859 3.289 1 92.44 92 ASN A O 1
ATOM 729 N N . VAL A 1 93 ? -2.271 16.375 2.74 1 95.69 93 VAL A N 1
ATOM 730 C CA . VAL A 1 93 ? -3.033 15.273 3.314 1 95.69 93 VAL A CA 1
ATOM 731 C C . VAL A 1 93 ? -2.346 14.773 4.586 1 95.69 93 VAL A C 1
ATOM 733 O O . VAL A 1 93 ? -1.133 14.547 4.594 1 95.69 93 VAL A O 1
ATOM 736 N N . ILE A 1 94 ? -3.115 14.68 5.668 1 94.75 94 ILE A N 1
ATOM 737 C CA . ILE A 1 94 ? -2.699 13.961 6.863 1 94.75 94 ILE A CA 1
ATOM 738 C C . ILE A 1 94 ? -3.236 12.531 6.816 1 94.75 94 ILE A C 1
ATOM 740 O O . ILE A 1 94 ? -4.441 12.32 6.676 1 94.75 94 ILE A O 1
ATOM 744 N N . LEU A 1 95 ? -2.348 11.594 6.891 1 95.75 95 LEU A N 1
ATOM 745 C CA . LEU A 1 95 ? -2.73 10.188 6.828 1 95.75 95 LEU A CA 1
ATOM 746 C C . LEU A 1 95 ? -2.967 9.633 8.227 1 95.75 95 LEU A C 1
ATOM 748 O O . LEU A 1 95 ? -2.143 9.82 9.125 1 95.75 95 LEU A O 1
ATOM 752 N N . CYS A 1 96 ? -4.109 8.953 8.398 1 95.31 96 CYS A N 1
ATOM 753 C CA . CYS A 1 96 ? -4.48 8.312 9.656 1 95.31 96 CYS A CA 1
ATOM 754 C C . CYS A 1 96 ? -4.832 6.844 9.438 1 95.31 96 CYS A C 1
ATOM 756 O O . CYS A 1 96 ? -5.926 6.531 8.961 1 95.31 96 CYS A O 1
ATOM 758 N N . ASN A 1 97 ? -3.961 5.973 9.805 1 94.19 97 ASN A N 1
ATOM 759 C CA . ASN A 1 97 ? -4.168 4.531 9.695 1 94.19 97 ASN A CA 1
ATOM 760 C C . ASN A 1 97 ? -4.75 3.951 10.984 1 94.19 97 ASN A C 1
ATOM 762 O O . ASN A 1 97 ? -4.074 3.912 12.016 1 94.19 97 ASN A O 1
ATOM 766 N N . THR A 1 98 ? -5.957 3.369 10.938 1 93.44 98 THR A N 1
ATOM 767 C CA . THR A 1 98 ? -6.695 3.098 12.164 1 93.44 98 THR A CA 1
ATOM 768 C C . THR A 1 98 ? -6.555 1.633 12.57 1 93.44 98 THR A C 1
ATOM 770 O O . THR A 1 98 ? -6.895 1.257 13.695 1 93.44 98 THR A O 1
ATOM 773 N N . ASP A 1 99 ? -6.102 0.709 11.688 1 88.12 99 ASP A N 1
ATOM 774 C CA . ASP A 1 99 ? -5.988 -0.729 11.906 1 88.12 99 ASP A CA 1
ATOM 775 C C . ASP A 1 99 ? -7.336 -1.331 12.297 1 88.12 99 ASP A C 1
ATOM 777 O O . ASP A 1 99 ? -7.398 -2.23 13.141 1 88.12 99 ASP A O 1
ATOM 781 N N . LEU A 1 100 ? -8.406 -0.709 11.852 1 84.38 100 LEU A N 1
ATOM 782 C CA . LEU A 1 100 ? -9.773 -1.157 12.094 1 84.38 100 LEU A CA 1
ATOM 783 C C . LEU A 1 100 ? -10.125 -1.044 13.57 1 84.38 100 LEU A C 1
ATOM 785 O O . LEU A 1 100 ? -11 -1.759 14.062 1 84.38 100 LEU A O 1
ATOM 789 N N . ASP A 1 101 ? -9.422 -0.193 14.258 1 89.44 101 ASP A N 1
ATOM 790 C CA . ASP A 1 101 ? -9.656 0.019 15.68 1 89.44 101 ASP A CA 1
ATOM 791 C C . ASP A 1 101 ? -10.508 1.265 15.922 1 89.44 101 ASP A C 1
ATOM 793 O O . ASP A 1 101 ? -10.07 2.385 15.656 1 89.44 101 ASP A O 1
ATOM 797 N N . ILE A 1 102 ? -11.602 1.108 16.547 1 89.94 102 ILE A N 1
ATOM 798 C CA . ILE A 1 102 ? -12.57 2.178 16.734 1 89.94 102 ILE A CA 1
ATOM 799 C C . ILE A 1 102 ? -11.992 3.25 17.656 1 89.94 102 ILE A C 1
ATOM 801 O O . ILE A 1 102 ? -12.227 4.445 17.453 1 89.94 102 ILE A O 1
ATOM 805 N N . SER A 1 103 ? -11.305 2.809 18.641 1 91.69 103 SER A N 1
ATOM 806 C CA . SER A 1 103 ? -10.703 3.773 19.562 1 91.69 103 SER A CA 1
ATOM 807 C C . SER A 1 103 ? -9.68 4.648 18.844 1 91.69 103 SER A C 1
ATOM 809 O O . SER A 1 103 ? -9.625 5.859 19.062 1 91.69 103 SER A O 1
ATOM 811 N N . LYS A 1 104 ? -8.953 4.004 18 1 91.94 104 LYS A N 1
ATOM 812 C CA . LYS A 1 104 ? -7.977 4.75 17.203 1 91.94 104 LYS A CA 1
ATOM 813 C C . LYS A 1 104 ? -8.664 5.723 16.25 1 91.94 104 LYS A C 1
ATOM 815 O O . LYS A 1 104 ? -8.188 6.84 16.047 1 91.94 104 LYS A O 1
ATOM 820 N N . GLU A 1 105 ? -9.766 5.305 15.695 1 94 105 GLU A N 1
ATOM 821 C CA . GLU A 1 105 ? -10.539 6.164 14.805 1 94 105 GLU A CA 1
ATOM 822 C C . GLU A 1 105 ? -11.008 7.43 15.516 1 94 105 GLU A C 1
ATOM 824 O O . GLU A 1 105 ? -10.852 8.539 15 1 94 105 GLU A O 1
ATOM 829 N N . LYS A 1 106 ? -11.539 7.25 16.719 1 93.31 106 LYS A N 1
ATOM 830 C CA . LYS A 1 106 ? -12.031 8.375 17.5 1 93.31 106 LYS A CA 1
ATOM 831 C C . LYS A 1 106 ? -10.898 9.352 17.828 1 93.31 106 LYS A C 1
ATOM 833 O O . LYS A 1 106 ? -11.055 10.562 17.688 1 93.31 106 LYS A O 1
ATOM 838 N N . ASP A 1 107 ? -9.859 8.75 18.219 1 92.31 107 ASP A N 1
ATOM 839 C CA . ASP A 1 107 ? -8.711 9.57 18.578 1 92.31 107 ASP A CA 1
ATOM 840 C C . ASP A 1 107 ? -8.219 10.391 17.391 1 92.31 107 ASP A C 1
ATOM 842 O O . ASP A 1 107 ? -7.926 11.578 17.531 1 92.31 107 ASP A O 1
ATOM 846 N N . TYR A 1 108 ? -8.141 9.773 16.25 1 93.56 108 TYR A N 1
ATOM 847 C CA . TYR A 1 108 ? -7.672 10.469 15.055 1 93.56 108 TYR A CA 1
ATOM 848 C C . TYR A 1 108 ? -8.617 11.602 14.672 1 93.56 108 TYR A C 1
ATOM 850 O O . TYR A 1 108 ? -8.18 12.688 14.297 1 93.56 108 TYR A O 1
ATOM 858 N N . ILE A 1 109 ? -9.898 11.344 14.781 1 94.62 109 ILE A N 1
ATOM 859 C CA . ILE A 1 109 ? -10.883 12.352 14.406 1 94.62 109 ILE A CA 1
ATOM 860 C C . ILE A 1 109 ? -10.758 13.562 15.328 1 94.62 109 ILE A C 1
ATOM 862 O O . ILE A 1 109 ? -10.781 14.711 14.867 1 94.62 109 ILE A O 1
ATOM 866 N N . ARG A 1 110 ? -10.555 13.344 16.578 1 90.88 110 ARG A N 1
ATOM 867 C CA . ARG A 1 110 ? -10.375 14.43 17.547 1 90.88 110 ARG A CA 1
ATOM 868 C C . ARG A 1 110 ? -9.094 15.211 17.25 1 90.88 110 ARG A C 1
ATOM 870 O O . ARG A 1 110 ? -9.102 16.438 17.297 1 90.88 110 ARG A O 1
ATOM 877 N N . VAL A 1 111 ? -8.078 14.492 16.969 1 88.5 111 VAL A N 1
ATOM 878 C CA . VAL A 1 111 ? -6.797 15.117 16.656 1 88.5 111 VAL A CA 1
ATOM 879 C C . VAL A 1 111 ? -6.922 15.969 15.398 1 88.5 111 VAL A C 1
ATOM 881 O O . VAL A 1 111 ? -6.395 17.078 15.344 1 88.5 111 VAL A O 1
ATOM 884 N N . LEU A 1 112 ? -7.598 15.414 14.398 1 92.06 112 LEU A N 1
ATOM 885 C CA . LEU A 1 112 ? -7.777 16.141 13.148 1 92.06 112 LEU A CA 1
ATOM 886 C C . LEU A 1 112 ? -8.547 17.438 13.383 1 92.06 112 LEU A C 1
ATOM 888 O O . LEU A 1 112 ? -8.211 18.484 12.797 1 92.06 112 LEU A O 1
ATOM 892 N N . LYS A 1 113 ? -9.523 17.375 14.227 1 89.94 113 LYS A N 1
ATOM 893 C CA . LYS A 1 113 ? -10.266 18.578 14.586 1 89.94 113 LYS A CA 1
ATOM 894 C C . LYS A 1 113 ? -9.367 19.578 15.297 1 89.94 113 LYS A C 1
ATOM 896 O O . LYS A 1 113 ? -9.398 20.781 14.992 1 89.94 113 LYS A O 1
ATOM 901 N N . GLU A 1 114 ? -8.617 19.078 16.172 1 81.12 114 GLU A N 1
ATOM 902 C CA . GLU A 1 114 ? -7.695 19.906 16.938 1 81.12 114 GLU A CA 1
ATOM 903 C C . GLU A 1 114 ? -6.684 20.594 16.016 1 81.12 114 GLU A C 1
ATOM 905 O O . GLU A 1 114 ? -6.277 21.734 16.25 1 81.12 114 GLU A O 1
ATOM 910 N N . LYS A 1 115 ? -6.348 19.906 14.977 1 83.12 115 LYS A N 1
ATOM 911 C CA . LYS A 1 115 ? -5.379 20.438 14.016 1 83.12 115 LYS A CA 1
ATOM 912 C C . LYS A 1 115 ? -6.059 21.328 12.992 1 83.12 115 LYS A C 1
ATOM 914 O O . LYS A 1 115 ? -5.406 21.859 12.086 1 83.12 115 LYS A O 1
ATOM 919 N N . MET A 1 116 ? -7.34 21.438 13.086 1 86.44 116 MET A N 1
ATOM 920 C CA . MET A 1 116 ? -8.141 22.344 12.281 1 86.44 116 MET A CA 1
ATOM 921 C C . MET A 1 116 ? -8.094 21.953 10.805 1 86.44 116 MET A C 1
ATOM 923 O O . MET A 1 116 ? -7.906 22.797 9.938 1 86.44 116 MET A O 1
ATOM 927 N N . VAL A 1 117 ? -8.18 20.625 10.555 1 92.25 117 VAL A N 1
ATOM 928 C CA . VAL A 1 117 ? -8.258 20.203 9.156 1 92.25 117 VAL A CA 1
ATOM 929 C C . VAL A 1 117 ? -9.531 20.766 8.523 1 92.25 117 VAL A C 1
ATOM 931 O O . VAL A 1 117 ? -10.539 20.969 9.211 1 92.25 117 VAL A O 1
ATOM 934 N N . ASP A 1 118 ? -9.406 20.969 7.219 1 94.81 118 ASP A N 1
ATOM 935 C CA . ASP A 1 118 ? -10.547 21.562 6.52 1 94.81 118 ASP A CA 1
ATOM 936 C C . ASP A 1 118 ? -11.609 20.5 6.215 1 94.81 118 ASP A C 1
ATOM 938 O O . ASP A 1 118 ? -12.773 20.844 5.996 1 94.81 118 ASP A O 1
ATOM 942 N N . GLY A 1 119 ? -11.266 19.297 6.164 1 97.38 119 GLY A N 1
ATOM 943 C CA . GLY A 1 119 ? -12.18 18.203 5.875 1 97.38 119 GLY A CA 1
ATOM 944 C C . GLY A 1 119 ? -11.539 16.844 6.023 1 97.38 119 GLY A C 1
ATOM 945 O O . GLY A 1 119 ? -10.336 16.734 6.293 1 97.38 119 GLY A O 1
ATOM 946 N N . VAL A 1 120 ? -12.406 15.781 5.867 1 98.12 120 VAL A N 1
ATOM 947 C CA . VAL A 1 120 ? -11.938 14.414 6.082 1 98.12 120 VAL A CA 1
ATOM 948 C C . VAL A 1 120 ? -12.484 13.508 4.98 1 98.12 120 VAL A C 1
ATOM 950 O O . VAL A 1 120 ? -13.656 13.586 4.621 1 98.12 120 VAL A O 1
ATOM 953 N N . ILE A 1 121 ? -11.586 12.789 4.371 1 98.38 121 ILE A N 1
ATOM 954 C CA . ILE A 1 121 ? -11.977 11.594 3.631 1 98.38 121 ILE A CA 1
ATOM 955 C C . ILE A 1 121 ? -11.984 10.383 4.566 1 98.38 121 ILE A C 1
ATOM 957 O O . ILE A 1 121 ? -10.961 10.047 5.168 1 98.38 121 ILE A O 1
ATOM 961 N N . TYR A 1 122 ? -13.117 9.773 4.66 1 96.69 122 TYR A N 1
ATOM 962 C CA . TYR A 1 122 ? -13.281 8.703 5.641 1 96.69 122 TYR A CA 1
ATOM 963 C C . TYR A 1 122 ? -13.562 7.375 4.949 1 96.69 122 TYR A C 1
ATOM 965 O O . TYR A 1 122 ? -14.547 7.242 4.211 1 96.69 122 TYR A O 1
ATOM 973 N N . MET A 1 123 ? -12.602 6.488 5.152 1 94.19 123 MET A N 1
ATOM 974 C CA . MET A 1 123 ? -12.75 5.125 4.652 1 94.19 123 MET A CA 1
ATOM 975 C C . MET A 1 123 ? -12.805 4.129 5.809 1 94.19 123 MET A C 1
ATOM 977 O O . MET A 1 123 ? -11.914 4.109 6.66 1 94.19 123 MET A O 1
ATOM 981 N N . SER A 1 124 ? -13.891 3.412 5.961 1 83.5 124 SER A N 1
ATOM 982 C CA . SER A 1 124 ? -14.016 2.404 7.008 1 83.5 124 SER A CA 1
ATOM 983 C C . SER A 1 124 ? -14.953 1.276 6.578 1 83.5 124 SER A C 1
ATOM 985 O O . SER A 1 124 ? -15.875 1.492 5.789 1 83.5 124 SER A O 1
ATOM 987 N N . ASN A 1 125 ? -14.641 0.163 7.094 1 70.19 125 ASN A N 1
ATOM 988 C CA . ASN A 1 125 ? -15.492 -0.983 6.781 1 70.19 125 ASN A CA 1
ATOM 989 C C . ASN A 1 125 ? -16.688 -1.073 7.73 1 70.19 125 ASN A C 1
ATOM 991 O O . ASN A 1 125 ? -17.641 -1.797 7.457 1 70.19 125 ASN A O 1
ATOM 995 N N . SER A 1 126 ? -16.75 -0.304 8.812 1 72.56 126 SER A N 1
ATOM 996 C CA . SER A 1 126 ? -17.797 -0.535 9.805 1 72.56 126 SER A CA 1
ATOM 997 C C . SER A 1 126 ? -18.734 0.665 9.906 1 72.56 126 SER A C 1
ATOM 999 O O . SER A 1 126 ? -19.875 0.53 10.344 1 72.56 126 SER A O 1
ATOM 1001 N N . LEU A 1 127 ? -18.375 1.816 9.477 1 81.31 127 LEU A N 1
ATOM 1002 C CA . LEU A 1 127 ? -19.125 3.053 9.688 1 81.31 127 LEU A CA 1
ATOM 1003 C C . LEU A 1 127 ? -19.828 3.043 11.039 1 81.31 127 LEU A C 1
ATOM 1005 O O . LEU A 1 127 ? -21.031 3.244 11.109 1 81.31 127 LEU A O 1
ATOM 1009 N N . ALA A 1 128 ? -19.109 2.814 12.062 1 83.62 128 ALA A N 1
ATOM 1010 C CA . ALA A 1 128 ? -19.672 2.795 13.406 1 83.62 128 ALA A CA 1
ATOM 1011 C C . ALA A 1 128 ? -20.469 4.07 13.688 1 83.62 128 ALA A C 1
ATOM 1013 O O . ALA A 1 128 ? -19.969 5.176 13.477 1 83.62 128 ALA A O 1
ATOM 1014 N N . PRO A 1 129 ? -21.641 3.918 14.164 1 86.75 129 PRO A N 1
ATOM 1015 C CA . PRO A 1 129 ? -22.484 5.09 14.414 1 86.75 129 PRO A CA 1
ATOM 1016 C C . PRO A 1 129 ? -21.812 6.121 15.312 1 86.75 129 PRO A C 1
ATOM 1018 O O . PRO A 1 129 ? -22 7.328 15.125 1 86.75 129 PRO A O 1
ATOM 1021 N N . GLU A 1 130 ? -21.078 5.645 16.25 1 90.38 130 GLU A N 1
ATOM 1022 C CA . GLU A 1 130 ? -20.422 6.566 17.172 1 90.38 130 GLU A CA 1
ATOM 1023 C C . GLU A 1 130 ? -19.406 7.441 16.438 1 90.38 130 GLU A C 1
ATOM 1025 O O . GLU A 1 130 ? -19.188 8.602 16.812 1 90.38 130 GLU A O 1
ATOM 1030 N N . ILE A 1 131 ? -18.797 6.855 15.461 1 91.25 131 ILE A N 1
ATOM 1031 C CA . ILE A 1 131 ? -17.812 7.609 14.711 1 91.25 131 ILE A CA 1
ATOM 1032 C C . ILE A 1 131 ? -18.5 8.656 13.836 1 91.25 131 ILE A C 1
ATOM 1034 O O . ILE A 1 131 ? -18.078 9.812 13.773 1 91.25 131 ILE A O 1
ATOM 1038 N N . LEU A 1 132 ? -19.578 8.258 13.18 1 90.62 132 LEU A N 1
ATOM 1039 C CA . LEU A 1 132 ? -20.344 9.172 12.328 1 90.62 132 LEU A CA 1
ATOM 1040 C C . LEU A 1 132 ? -20.906 10.328 13.141 1 90.62 132 LEU A C 1
ATOM 1042 O O . LEU A 1 132 ? -20.891 11.477 12.695 1 90.62 132 LEU A O 1
ATOM 1046 N N . GLN A 1 133 ? -21.359 10 14.281 1 92.69 133 GLN A N 1
ATOM 1047 C CA . GLN A 1 133 ? -21.891 11.031 15.164 1 92.69 133 GLN A CA 1
ATOM 1048 C C . GLN A 1 133 ? -20.797 12 15.602 1 92.69 133 GLN A C 1
ATOM 1050 O O . GLN A 1 133 ? -21.016 13.203 15.688 1 92.69 133 GLN A O 1
ATOM 1055 N N . LEU A 1 134 ? -19.672 11.43 15.914 1 93.88 134 LEU A N 1
ATOM 1056 C CA . LEU A 1 134 ? -18.531 12.258 16.312 1 93.88 134 LEU A CA 1
ATOM 1057 C C . LEU A 1 134 ? -18.172 13.242 15.203 1 93.88 134 LEU A C 1
ATOM 1059 O O . LEU A 1 134 ? -17.922 14.422 15.469 1 93.88 134 LEU A O 1
ATOM 1063 N N . LEU A 1 135 ? -18.141 12.789 13.961 1 94.75 135 LEU A N 1
ATOM 1064 C CA . LEU A 1 135 ? -17.844 13.633 12.812 1 94.75 135 LEU A CA 1
ATOM 1065 C C . LEU A 1 135 ? -18.859 14.75 12.68 1 94.75 135 LEU A C 1
ATOM 1067 O O . LEU A 1 135 ? -18.516 15.898 12.383 1 94.75 135 LEU A O 1
ATOM 1071 N N . ARG A 1 136 ? -20.109 14.469 12.914 1 93.88 136 ARG A N 1
ATOM 1072 C CA . ARG A 1 136 ? -21.188 15.453 12.852 1 93.88 136 ARG A CA 1
ATOM 1073 C C . ARG A 1 136 ? -21.078 16.469 13.984 1 93.88 136 ARG A C 1
ATOM 1075 O O . ARG A 1 136 ? -21.219 17.672 13.766 1 93.88 136 ARG A O 1
ATOM 1082 N N . ASP A 1 137 ? -20.797 15.891 15.148 1 93.69 137 ASP A N 1
ATOM 1083 C CA . ASP A 1 137 ? -20.688 16.75 16.328 1 93.69 137 ASP A CA 1
ATOM 1084 C C . ASP A 1 137 ? -19.562 17.766 16.156 1 93.69 137 ASP A C 1
ATOM 1086 O O . ASP A 1 137 ? -19.703 18.922 16.578 1 93.69 137 ASP A O 1
ATOM 1090 N N . LEU A 1 138 ? -18.562 17.344 15.578 1 92.5 138 LEU A N 1
ATOM 1091 C CA . LEU A 1 138 ? -17.406 18.219 15.406 1 92.5 138 LEU A CA 1
ATOM 1092 C C . LEU A 1 138 ? -17.531 19.078 14.164 1 92.5 138 LEU A C 1
ATOM 1094 O O . LEU A 1 138 ? -16.688 19.922 13.883 1 92.5 138 LEU A O 1
ATOM 1098 N N . LYS A 1 139 ? -18.609 18.828 13.375 1 94.12 139 LYS A N 1
ATOM 1099 C CA . LYS A 1 139 ? -18.938 19.594 12.18 1 94.12 139 LYS A CA 1
ATOM 1100 C C . LYS A 1 139 ? -17.781 19.609 11.195 1 94.12 139 LYS A C 1
ATOM 1102 O O . LYS A 1 139 ? -17.438 20.672 10.648 1 94.12 139 LYS A O 1
ATOM 1107 N N . ILE A 1 140 ? -17.125 18.547 11.016 1 94.62 140 ILE A N 1
ATOM 1108 C CA . ILE A 1 140 ? -16.047 18.406 10.039 1 94.62 140 ILE A CA 1
ATOM 1109 C C . ILE A 1 140 ? -16.609 17.984 8.695 1 94.62 140 ILE A C 1
ATOM 1111 O O . ILE A 1 140 ? -17.219 16.906 8.578 1 94.62 140 ILE A O 1
ATOM 1115 N N . PRO A 1 141 ? -16.438 18.828 7.629 1 96.69 141 PRO A N 1
ATOM 1116 C CA . PRO A 1 141 ? -16.828 18.344 6.309 1 96.69 141 PRO A CA 1
ATOM 1117 C C . PRO A 1 141 ? -16.234 16.969 5.98 1 96.69 141 PRO A C 1
ATOM 1119 O O . PRO A 1 141 ? -15.031 16.766 6.121 1 96.69 141 PRO A O 1
ATOM 1122 N N . THR A 1 142 ? -17.109 15.984 5.605 1 97.12 142 THR A N 1
ATOM 1123 C CA . THR A 1 142 ? -16.656 14.602 5.453 1 97.12 142 THR A CA 1
ATOM 1124 C C . THR A 1 142 ? -17.25 13.977 4.195 1 97.12 142 THR A C 1
ATOM 1126 O O . THR A 1 142 ? -18.422 14.195 3.875 1 97.12 142 THR A O 1
ATOM 1129 N N . VAL A 1 143 ? -16.422 13.312 3.475 1 97.12 143 VAL A N 1
ATOM 1130 C CA . VAL A 1 143 ? -16.859 12.469 2.367 1 97.12 143 VAL A CA 1
ATOM 1131 C C . VAL A 1 143 ? -16.484 11.016 2.641 1 97.12 143 VAL A C 1
ATOM 1133 O O . VAL A 1 143 ? -15.352 10.719 3.004 1 97.12 143 VAL A O 1
ATOM 1136 N N . LEU A 1 144 ? -17.453 10.117 2.578 1 96.12 144 LEU A N 1
ATOM 1137 C CA . LEU A 1 144 ? -17.203 8.68 2.682 1 96.12 144 LEU A CA 1
ATOM 1138 C C . LEU A 1 144 ? -16.766 8.102 1.341 1 96.12 144 LEU A C 1
ATOM 1140 O O . LEU A 1 144 ? -17.359 8.406 0.305 1 96.12 144 LEU A O 1
ATOM 1144 N N . VAL A 1 145 ? -15.672 7.336 1.367 1 96.06 145 VAL A N 1
ATOM 1145 C CA . VAL A 1 145 ? -15.211 6.648 0.167 1 96.06 145 VAL A CA 1
ATOM 1146 C C . VAL A 1 145 ? -15.242 5.141 0.391 1 96.06 145 VAL A C 1
ATOM 1148 O O . VAL A 1 145 ? -14.859 4.656 1.461 1 96.06 145 VAL A O 1
ATOM 1151 N N . GLU A 1 146 ? -15.664 4.32 -0.598 1 92.69 146 GLU A N 1
ATOM 1152 C CA . GLU A 1 146 ? -15.789 2.867 -0.569 1 92.69 146 GLU A CA 1
ATOM 1153 C C . GLU A 1 146 ? -17.109 2.438 0.064 1 92.69 146 GLU A C 1
ATOM 1155 O O . GLU A 1 146 ? -17.656 1.387 -0.278 1 92.69 146 GLU A O 1
ATOM 1160 N N . THR A 1 147 ? -17.578 3.303 1.064 1 89.38 147 THR A N 1
ATOM 1161 C CA . THR A 1 147 ? -18.797 2.949 1.789 1 89.38 147 THR A CA 1
ATOM 1162 C C . THR A 1 147 ? -19.797 4.105 1.771 1 89.38 147 THR A C 1
ATOM 1164 O O . THR A 1 147 ? -19.438 5.23 1.422 1 89.38 147 THR A O 1
ATOM 1167 N N . ARG A 1 148 ? -21 3.789 2.117 1 88.69 148 ARG A N 1
ATOM 1168 C CA . ARG A 1 148 ? -22.078 4.77 2.184 1 88.69 148 ARG A CA 1
ATOM 1169 C C . ARG A 1 148 ? -22.953 4.531 3.408 1 88.69 148 ARG A C 1
ATOM 1171 O O . ARG A 1 148 ? -23.219 3.387 3.77 1 88.69 148 ARG A O 1
ATOM 1178 N N . GLU A 1 149 ? -23.297 5.621 4 1 85.06 149 GLU A N 1
ATOM 1179 C CA . GLU A 1 149 ? -24.25 5.535 5.105 1 85.06 149 GLU A CA 1
ATOM 1180 C C . GLU A 1 149 ? -25.641 5.203 4.609 1 85.06 149 GLU A C 1
ATOM 1182 O O . GLU A 1 149 ? -26.031 5.605 3.508 1 85.06 149 GLU A O 1
ATOM 1187 N N . SER A 1 150 ? -26.266 4.367 5.324 1 75.06 150 SER A N 1
ATOM 1188 C CA . SER A 1 150 ? -27.625 3.973 4.938 1 75.06 150 SER A CA 1
ATOM 1189 C C . SER A 1 150 ? -28.547 5.184 4.836 1 75.06 150 SER A C 1
ATOM 1191 O O . SER A 1 150 ? -28.188 6.273 5.285 1 75.06 150 SER A O 1
ATOM 1193 N N . GLU A 1 151 ? -29.859 5.121 4.586 1 64.44 151 GLU A N 1
ATOM 1194 C CA . GLU A 1 151 ? -31.031 5.891 4.137 1 64.44 151 GLU A CA 1
ATOM 1195 C C . GLU A 1 151 ? -31.297 7.074 5.062 1 64.44 151 GLU A C 1
ATOM 1197 O O . GLU A 1 151 ? -32 6.945 6.055 1 64.44 151 GLU A O 1
ATOM 1202 N N . ASP A 1 152 ? -30.219 7.766 5.242 1 66.31 152 ASP A N 1
ATOM 1203 C CA . ASP A 1 152 ? -30.578 8.922 6.051 1 66.31 152 ASP A CA 1
ATOM 1204 C C . ASP A 1 152 ? -30.406 10.219 5.262 1 66.31 152 ASP A C 1
ATOM 1206 O O . ASP A 1 152 ? -29.547 10.312 4.391 1 66.31 152 ASP A O 1
ATOM 1210 N N . GLU A 1 153 ? -31.422 11 5.242 1 68.56 153 GLU A N 1
ATOM 1211 C CA . GLU A 1 153 ? -31.422 12.312 4.602 1 68.56 153 GLU A CA 1
ATOM 1212 C C . GLU A 1 153 ? -30.141 13.086 4.93 1 68.56 153 GLU A C 1
ATOM 1214 O O . GLU A 1 153 ? -29.688 13.906 4.129 1 68.56 153 GLU A O 1
ATOM 1219 N N . ASN A 1 154 ? -29.547 12.773 5.977 1 81.81 154 ASN A N 1
ATOM 1220 C CA . ASN A 1 154 ? -28.391 13.547 6.422 1 81.81 154 ASN A CA 1
ATOM 1221 C C . ASN A 1 154 ? -27.094 12.75 6.289 1 81.81 154 ASN A C 1
ATOM 1223 O O . ASN A 1 154 ? -26.094 13.062 6.949 1 81.81 154 ASN A O 1
ATOM 1227 N N . ALA A 1 155 ? -27.188 11.828 5.391 1 88 155 ALA A N 1
ATOM 1228 C CA . ALA A 1 155 ? -26 10.992 5.215 1 88 155 ALA A CA 1
ATOM 1229 C C . ALA A 1 155 ? -24.844 11.789 4.633 1 88 155 ALA A C 1
ATOM 1231 O O . ALA A 1 155 ? -25.062 12.719 3.84 1 88 155 ALA A O 1
ATOM 1232 N N . PHE A 1 156 ? -23.688 11.445 5.062 1 93.38 156 PHE A N 1
ATOM 1233 C CA . PHE A 1 156 ? -22.5 12.07 4.484 1 93.38 156 PHE A CA 1
ATOM 1234 C C . PHE A 1 156 ? -22.422 11.789 2.99 1 93.38 156 PHE A C 1
ATOM 1236 O O . PHE A 1 156 ? -22.828 10.719 2.533 1 93.38 156 PHE A O 1
ATOM 1243 N N . PRO A 1 157 ? -21.938 12.82 2.203 1 95 157 PRO A N 1
ATOM 1244 C CA . PRO A 1 157 ? -21.641 12.508 0.805 1 95 157 PRO A CA 1
ATOM 1245 C C . PRO A 1 157 ? -20.703 11.305 0.658 1 95 157 PRO A C 1
ATOM 1247 O O . PRO A 1 157 ? -19.906 11.031 1.552 1 95 157 PRO A O 1
ATOM 1250 N N . SER A 1 158 ? -20.859 10.602 -0.453 1 95.31 158 SER A N 1
ATOM 1251 C CA . SER A 1 158 ? -20.094 9.367 -0.558 1 95.31 158 SER A CA 1
ATOM 1252 C C . SER A 1 158 ? -19.734 9.062 -2.008 1 95.31 158 SER A C 1
ATOM 1254 O O . SER A 1 158 ? -20.359 9.594 -2.932 1 95.31 158 SER A O 1
ATOM 1256 N N . VAL A 1 159 ? -18.625 8.344 -2.219 1 96.31 159 VAL A N 1
ATOM 1257 C CA . VAL A 1 159 ? -18.188 7.785 -3.494 1 96.31 159 VAL A CA 1
ATOM 1258 C C . VAL A 1 159 ? -18.031 6.273 -3.369 1 96.31 159 VAL A C 1
ATOM 1260 O O . VAL A 1 159 ? -17.25 5.785 -2.562 1 96.31 159 VAL A O 1
ATOM 1263 N N . THR A 1 160 ? -18.781 5.504 -4.078 1 94.88 160 THR A N 1
ATOM 1264 C CA . THR A 1 160 ? -18.781 4.047 -4.031 1 94.88 160 THR A CA 1
ATOM 1265 C C . THR A 1 160 ? -18.953 3.459 -5.43 1 94.88 160 THR A C 1
ATOM 1267 O O . THR A 1 160 ? -18.984 4.195 -6.418 1 94.88 160 THR A O 1
ATOM 1270 N N . ILE A 1 161 ? -18.953 2.207 -5.527 1 96.06 161 ILE A N 1
ATOM 1271 C CA . ILE A 1 161 ? -19.547 1.48 -6.645 1 96.06 161 ILE A CA 1
ATOM 1272 C C . ILE A 1 161 ? -20.797 0.741 -6.18 1 96.06 161 ILE A C 1
ATOM 1274 O O . ILE A 1 161 ? -21.109 0.747 -4.988 1 96.06 161 ILE A O 1
ATOM 1278 N N . ASP A 1 162 ? -21.562 0.254 -7.102 1 95.81 162 ASP A N 1
ATOM 1279 C CA . ASP A 1 162 ? -22.672 -0.624 -6.73 1 95.81 162 ASP A CA 1
ATOM 1280 C C . ASP A 1 162 ? -22.172 -2.029 -6.406 1 95.81 162 ASP A C 1
ATOM 1282 O O . ASP A 1 162 ? -22.203 -2.916 -7.266 1 95.81 162 ASP A O 1
ATOM 1286 N N . ASN A 1 163 ? -21.75 -2.199 -5.18 1 94.44 163 ASN A N 1
ATOM 1287 C CA . ASN A 1 163 ? -21.109 -3.438 -4.75 1 94.44 163 ASN A CA 1
ATOM 1288 C C . ASN A 1 163 ? -22.031 -4.633 -4.914 1 94.44 163 ASN A C 1
ATOM 1290 O O . ASN A 1 163 ? -21.594 -5.727 -5.277 1 94.44 163 ASN A O 1
ATOM 1294 N N . ALA A 1 164 ? -23.25 -4.441 -4.582 1 94.81 164 ALA A N 1
ATOM 1295 C CA . ALA A 1 164 ? -24.219 -5.531 -4.707 1 94.81 164 ALA A CA 1
ATOM 1296 C C . ALA A 1 164 ? -24.375 -5.961 -6.164 1 94.81 164 ALA A C 1
ATOM 1298 O O . ALA A 1 164 ? -24.375 -7.156 -6.469 1 94.81 164 ALA A O 1
ATOM 1299 N N . LYS A 1 165 ? -24.531 -4.992 -7.016 1 97.75 165 LYS A N 1
ATOM 1300 C CA . LYS A 1 165 ? -24.672 -5.301 -8.438 1 97.75 165 LYS A CA 1
ATOM 1301 C C . LYS A 1 165 ? -23.391 -5.926 -8.992 1 97.75 165 LYS A C 1
ATOM 1303 O O . LYS A 1 165 ? -23.453 -6.824 -9.836 1 97.75 165 LYS A O 1
ATOM 1308 N N . ALA A 1 166 ? -22.266 -5.371 -8.586 1 98.25 166 ALA A N 1
ATOM 1309 C CA . ALA A 1 166 ? -20.984 -5.918 -9.031 1 98.25 166 ALA A CA 1
ATOM 1310 C C . ALA A 1 166 ? -20.859 -7.391 -8.648 1 98.25 166 ALA A C 1
ATOM 1312 O O . ALA A 1 166 ? -20.453 -8.219 -9.469 1 98.25 166 ALA A O 1
ATOM 1313 N N . ALA A 1 167 ? -21.219 -7.676 -7.41 1 97.94 167 ALA A N 1
ATOM 1314 C CA . ALA A 1 167 ? -21.188 -9.062 -6.953 1 97.94 167 ALA A CA 1
ATOM 1315 C C . ALA A 1 167 ? -22.188 -9.922 -7.727 1 97.94 167 ALA A C 1
ATOM 1317 O O . ALA A 1 167 ? -21.875 -11.039 -8.125 1 97.94 167 ALA A O 1
ATOM 1318 N N . TYR A 1 168 ? -23.375 -9.367 -7.902 1 98.69 168 TYR A N 1
ATOM 1319 C CA . TYR A 1 168 ? -24.406 -10.023 -8.68 1 98.69 168 TYR A CA 1
ATOM 1320 C C . TYR A 1 168 ? -23.906 -10.375 -10.078 1 98.69 168 TYR A C 1
ATOM 1322 O O . TYR A 1 168 ? -24.094 -11.5 -10.547 1 98.69 168 TYR A O 1
ATOM 1330 N N . ASP A 1 169 ? -23.266 -9.445 -10.727 1 98.81 169 ASP A N 1
ATOM 1331 C CA . ASP A 1 169 ? -22.75 -9.641 -12.078 1 98.81 169 ASP A CA 1
ATOM 1332 C C . ASP A 1 169 ? -21.641 -10.68 -12.094 1 98.81 169 ASP A C 1
ATOM 1334 O O . ASP A 1 169 ? -21.531 -11.469 -13.039 1 98.81 169 ASP A O 1
ATOM 1338 N N . ALA A 1 170 ? -20.797 -10.664 -11.055 1 98.81 170 ALA A N 1
ATOM 1339 C CA . ALA A 1 170 ? -19.703 -11.625 -10.961 1 98.81 170 ALA A CA 1
ATOM 1340 C C . ALA A 1 170 ? -20.219 -13.047 -10.836 1 98.81 170 ALA A C 1
ATOM 1342 O O . ALA A 1 170 ? -19.719 -13.961 -11.5 1 98.81 170 ALA A O 1
ATOM 1343 N N . VAL A 1 171 ? -21.188 -13.211 -10.008 1 98.81 171 VAL A N 1
ATOM 1344 C CA . VAL A 1 171 ? -21.766 -14.539 -9.805 1 98.81 171 VAL A CA 1
ATOM 1345 C C . VAL A 1 171 ? -22.516 -14.984 -11.055 1 98.81 171 VAL A C 1
ATOM 1347 O O . VAL A 1 171 ? -22.406 -16.141 -11.477 1 98.81 171 VAL A O 1
ATOM 1350 N N . ASN A 1 172 ? -23.266 -14.102 -11.672 1 98.88 172 ASN A N 1
ATOM 1351 C CA . ASN A 1 172 ? -23.922 -14.406 -12.945 1 98.88 172 ASN A CA 1
ATOM 1352 C C . ASN A 1 172 ? -22.922 -14.828 -14.008 1 98.88 172 ASN A C 1
ATOM 1354 O O . ASN A 1 172 ? -23.203 -15.703 -14.828 1 98.88 172 ASN A O 1
ATOM 1358 N N . TYR A 1 173 ? -21.797 -14.094 -14.031 1 98.88 173 TYR A N 1
ATOM 1359 C CA . TYR A 1 173 ? -20.703 -14.469 -14.922 1 98.88 173 TYR A CA 1
ATOM 1360 C C . TYR A 1 173 ? -20.312 -15.93 -14.727 1 98.88 173 TYR A C 1
ATOM 1362 O O . TYR A 1 173 ? -20.172 -16.672 -15.695 1 98.88 173 TYR A O 1
ATOM 1370 N N . LEU A 1 174 ? -20.172 -16.359 -13.469 1 98.88 174 LEU A N 1
ATOM 1371 C CA . LEU A 1 174 ? -19.812 -17.734 -13.148 1 98.88 174 LEU A CA 1
ATOM 1372 C C . LEU A 1 174 ? -20.922 -18.688 -13.586 1 98.88 174 LEU A C 1
ATOM 1374 O O . LEU A 1 174 ? -20.641 -19.766 -14.117 1 98.88 174 LEU A O 1
ATOM 1378 N N . ILE A 1 175 ? -22.188 -18.328 -13.398 1 98.75 175 ILE A N 1
ATOM 1379 C CA . ILE A 1 175 ? -23.328 -19.172 -13.758 1 98.75 175 ILE A CA 1
ATOM 1380 C C . ILE A 1 175 ? -23.391 -19.328 -15.273 1 98.75 175 ILE A C 1
ATOM 1382 O O . ILE A 1 175 ? -23.609 -20.438 -15.781 1 98.75 175 ILE A O 1
ATOM 1386 N N . LYS A 1 176 ? -23.172 -18.219 -15.945 1 98.25 176 LYS A N 1
ATOM 1387 C CA . LYS A 1 176 ? -23.203 -18.234 -17.406 1 98.25 176 LYS A CA 1
ATOM 1388 C C . LYS A 1 176 ? -22.109 -19.141 -17.984 1 98.25 176 LYS A C 1
ATOM 1390 O O . LYS A 1 176 ? -22.266 -19.672 -19.078 1 98.25 176 LYS A O 1
ATOM 1395 N N . LYS A 1 177 ? -21.078 -19.359 -17.219 1 97.81 177 LYS A N 1
ATOM 1396 C CA . LYS A 1 177 ? -19.984 -20.234 -17.641 1 97.81 177 LYS A CA 1
ATOM 1397 C C . LYS A 1 177 ? -20.297 -21.703 -17.359 1 97.81 177 LYS A C 1
ATOM 1399 O O . LYS A 1 177 ? -19.484 -22.578 -17.641 1 97.81 177 LYS A O 1
ATOM 1404 N N . GLY A 1 178 ? -21.453 -21.953 -16.719 1 97.56 178 GLY A N 1
ATOM 1405 C CA . GLY A 1 178 ? -21.922 -23.328 -16.547 1 97.56 178 GLY A CA 1
ATOM 1406 C C . GLY A 1 178 ? -21.781 -23.828 -15.109 1 97.56 178 GLY A C 1
ATOM 1407 O O . GLY A 1 178 ? -22.016 -25 -14.828 1 97.56 178 GLY A O 1
ATOM 1408 N N . ASN A 1 179 ? -21.375 -22.906 -14.188 1 98.31 179 ASN A N 1
ATOM 1409 C CA . ASN A 1 179 ? -21.203 -23.312 -12.789 1 98.31 179 ASN A CA 1
ATOM 1410 C C . ASN A 1 179 ? -22.516 -23.266 -12.023 1 98.31 179 ASN A C 1
ATOM 1412 O O . ASN A 1 179 ? -23.328 -22.359 -12.242 1 98.31 179 ASN A O 1
ATOM 1416 N N . ASN A 1 180 ? -22.734 -24.188 -11.109 1 97.12 180 ASN A N 1
ATOM 1417 C CA . ASN A 1 180 ? -23.969 -24.188 -10.336 1 97.12 180 ASN A CA 1
ATOM 1418 C C . ASN A 1 180 ? -23.719 -24.516 -8.867 1 97.12 180 ASN A C 1
ATOM 1420 O O . ASN A 1 180 ? -24.625 -24.469 -8.047 1 97.12 180 ASN A O 1
ATOM 1424 N N . LYS A 1 181 ? -22.547 -24.922 -8.523 1 98.44 181 LYS A N 1
ATOM 1425 C CA . LYS A 1 181 ? -22.125 -25.062 -7.133 1 98.44 181 LYS A CA 1
ATOM 1426 C C . LYS A 1 181 ? -21.062 -24.016 -6.77 1 98.44 181 LYS A C 1
ATOM 1428 O O . LYS A 1 181 ? -19.906 -24.359 -6.539 1 98.44 181 LYS A O 1
ATOM 1433 N N . ILE A 1 182 ? -21.562 -22.875 -6.609 1 98.81 182 ILE A N 1
ATOM 1434 C CA . ILE A 1 182 ? -20.688 -21.719 -6.461 1 98.81 182 ILE A CA 1
ATOM 1435 C C . ILE A 1 182 ? -20.516 -21.391 -4.98 1 98.81 182 ILE A C 1
ATOM 1437 O O . ILE A 1 182 ? -21.453 -20.953 -4.316 1 98.81 182 ILE A O 1
ATOM 1441 N N . ALA A 1 183 ? -19.312 -21.516 -4.457 1 98.88 183 ALA A N 1
ATOM 1442 C CA . ALA A 1 183 ? -19 -21.188 -3.072 1 98.88 183 ALA A CA 1
ATOM 1443 C C . ALA A 1 183 ? -18.797 -19.688 -2.898 1 98.88 183 ALA A C 1
ATOM 1445 O O . ALA A 1 183 ? -18.469 -18.984 -3.854 1 98.88 183 ALA A O 1
ATOM 1446 N N . TYR A 1 184 ? -19.047 -19.234 -1.701 1 98.38 184 TYR A N 1
ATOM 1447 C CA . TYR A 1 184 ? -18.797 -17.859 -1.301 1 98.38 184 TYR A CA 1
ATOM 1448 C C . TYR A 1 184 ? -17.844 -17.812 -0.107 1 98.38 184 TYR A C 1
ATOM 1450 O O . TYR A 1 184 ? -18.078 -18.469 0.905 1 98.38 184 TYR A O 1
ATOM 1458 N N . VAL A 1 185 ? -16.75 -17.094 -0.275 1 98.12 185 VAL A N 1
ATOM 1459 C CA . VAL A 1 185 ? -15.852 -16.812 0.839 1 98.12 185 VAL A CA 1
ATOM 1460 C C . VAL A 1 185 ? -15.719 -15.297 1.019 1 98.12 185 VAL A C 1
ATOM 1462 O O . VAL A 1 185 ? -15.266 -14.594 0.113 1 98.12 185 VAL A O 1
ATOM 1465 N N . GLY A 1 186 ? -16.109 -14.758 2.133 1 94.88 186 GLY A N 1
ATOM 1466 C CA . GLY A 1 186 ? -16.078 -13.32 2.348 1 94.88 186 GLY A CA 1
ATOM 1467 C C . GLY A 1 186 ? -16.516 -12.914 3.738 1 94.88 186 GLY A C 1
ATOM 1468 O O . GLY A 1 186 ? -16.328 -13.656 4.699 1 94.88 186 GLY A O 1
ATOM 1469 N N . VAL A 1 187 ? -16.969 -11.727 3.842 1 90 187 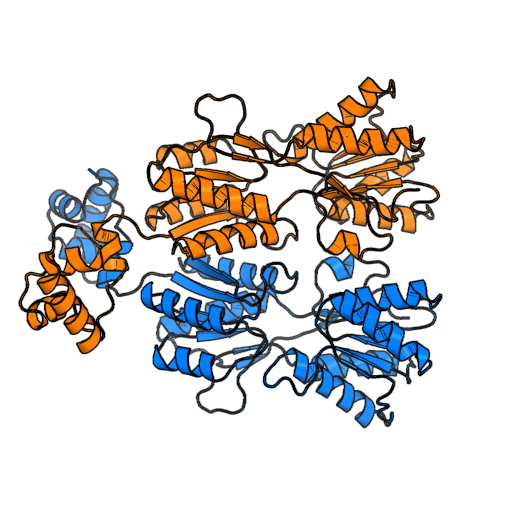VAL A N 1
ATOM 1470 C CA . VAL A 1 187 ? -17.297 -11.148 5.141 1 90 187 VAL A CA 1
ATOM 1471 C C . VAL A 1 187 ? -18.766 -11.422 5.48 1 90 187 VAL A C 1
ATOM 1473 O O . VAL A 1 187 ? -19.609 -11.492 4.586 1 90 187 VAL A O 1
ATOM 1476 N N . ASN A 1 188 ? -18.984 -11.531 6.746 1 86.81 188 ASN A N 1
ATOM 1477 C CA . ASN A 1 188 ? -20.328 -11.781 7.262 1 86.81 188 ASN A CA 1
ATOM 1478 C C . ASN A 1 188 ? -21.25 -10.578 7.039 1 86.81 188 ASN A C 1
ATOM 1480 O O . ASN A 1 188 ? -20.922 -9.461 7.465 1 86.81 188 ASN A O 1
ATOM 1484 N N . PRO A 1 189 ? -22.328 -10.82 6.418 1 82 189 PRO A N 1
ATOM 1485 C CA . PRO A 1 189 ? -23.25 -9.719 6.125 1 82 189 PRO A CA 1
ATOM 1486 C C . PRO A 1 189 ? -23.812 -9.062 7.387 1 82 189 PRO A C 1
ATOM 1488 O O . PRO A 1 189 ? -24.359 -7.961 7.324 1 82 189 PRO A O 1
ATOM 1491 N N . LYS A 1 190 ? -23.719 -9.75 8.484 1 76.31 190 LYS A N 1
ATOM 1492 C CA . LYS A 1 190 ? -24.266 -9.203 9.727 1 76.31 190 LYS A CA 1
ATOM 1493 C C . LYS A 1 190 ? -23.391 -8.07 10.258 1 76.31 190 LYS A C 1
ATOM 1495 O O . LYS A 1 190 ? -23.812 -7.309 11.125 1 76.31 190 LYS A O 1
ATOM 1500 N N . LEU A 1 191 ? -22.234 -8.078 9.672 1 65.94 191 LEU A N 1
ATOM 1501 C CA . LEU A 1 191 ? -21.375 -6.953 10.062 1 65.94 191 LEU A CA 1
ATOM 1502 C C . LEU A 1 191 ? -21.797 -5.676 9.344 1 65.94 191 LEU A C 1
ATOM 1504 O O . LEU A 1 191 ? -21.891 -5.648 8.117 1 65.94 191 LEU A O 1
ATOM 1508 N N . LYS A 1 192 ? -22.766 -4.984 10.047 1 55.62 192 LYS A N 1
ATOM 1509 C CA . LYS A 1 192 ? -23.531 -3.852 9.523 1 55.62 192 LYS A CA 1
ATOM 1510 C C . LYS A 1 192 ? -22.594 -2.766 8.992 1 55.62 192 LYS A C 1
ATOM 1512 O O . LYS A 1 192 ? -21.531 -2.521 9.562 1 55.62 192 LYS A O 1
ATOM 1517 N N . ASN A 1 193 ? -23.016 -2.283 7.691 1 56.97 193 ASN A N 1
ATOM 1518 C CA . ASN A 1 193 ? -22.641 -1.003 7.094 1 56.97 193 ASN A CA 1
ATOM 1519 C C . ASN A 1 193 ? -21.266 -1.06 6.449 1 56.97 193 ASN A C 1
ATOM 1521 O O . ASN A 1 193 ? -20.516 -0.082 6.492 1 56.97 193 ASN A O 1
ATOM 1525 N N . ASN A 1 194 ? -21 -2.357 5.98 1 64.69 194 ASN A N 1
ATOM 1526 C CA . ASN A 1 194 ? -19.719 -2.432 5.297 1 64.69 194 ASN A CA 1
ATOM 1527 C C . ASN A 1 194 ? -19.891 -2.807 3.826 1 64.69 194 ASN A C 1
ATOM 1529 O O . ASN A 1 194 ? -20.828 -3.523 3.467 1 64.69 194 ASN A O 1
ATOM 1533 N N . ALA A 1 195 ? -19.125 -2.127 2.99 1 69.81 195 ALA A N 1
ATOM 1534 C CA . ALA A 1 195 ? -19.094 -2.363 1.549 1 69.81 195 ALA A CA 1
ATOM 1535 C C . ALA A 1 195 ? -18.969 -3.852 1.24 1 69.81 195 ALA A C 1
ATOM 1537 O O . ALA A 1 195 ? -19.609 -4.363 0.322 1 69.81 195 ALA A O 1
ATOM 1538 N N . ARG A 1 196 ? -18.375 -4.559 2.109 1 75.12 196 ARG A N 1
ATOM 1539 C CA . ARG A 1 196 ? -18.094 -5.961 1.831 1 75.12 196 ARG A CA 1
ATOM 1540 C C . ARG A 1 196 ? -19.266 -6.844 2.242 1 75.12 196 ARG A C 1
ATOM 1542 O O . ARG A 1 196 ? -19.484 -7.914 1.664 1 75.12 196 ARG A O 1
ATOM 1549 N N . ALA A 1 197 ? -20.078 -6.34 3.127 1 79 197 ALA A N 1
ATOM 1550 C CA . ALA A 1 197 ? -21.25 -7.094 3.561 1 79 197 ALA A CA 1
ATOM 1551 C C . ALA A 1 197 ? -22.312 -7.141 2.465 1 79 197 ALA A C 1
ATOM 1553 O O . ALA A 1 197 ? -23 -8.156 2.297 1 79 197 ALA A O 1
ATOM 1554 N N . ILE A 1 198 ? -22.344 -6.117 1.67 1 88.12 198 ILE A N 1
ATOM 1555 C CA . ILE A 1 198 ? -23.359 -6.012 0.628 1 88.12 198 ILE A CA 1
ATOM 1556 C C . ILE A 1 198 ? -22.984 -6.918 -0.543 1 88.12 198 ILE A C 1
ATOM 1558 O O . ILE A 1 198 ? -23.844 -7.27 -1.357 1 88.12 198 ILE A O 1
ATOM 1562 N N . ILE A 1 199 ? -21.734 -7.312 -0.613 1 93.12 199 ILE A N 1
ATOM 1563 C CA . ILE A 1 199 ? -21.266 -8.219 -1.651 1 93.12 199 ILE A CA 1
ATOM 1564 C C . ILE A 1 199 ? -21.969 -9.562 -1.532 1 93.12 199 ILE A C 1
ATOM 1566 O O . ILE A 1 199 ? -22.359 -10.156 -2.541 1 93.12 199 ILE A O 1
ATOM 1570 N N . TYR A 1 200 ? -22.203 -9.977 -0.325 1 94.69 200 TYR A N 1
ATOM 1571 C CA . TYR A 1 200 ? -22.891 -11.234 -0.077 1 94.69 200 TYR A CA 1
ATOM 1572 C C . TYR A 1 200 ? -24.328 -11.18 -0.611 1 94.69 200 TYR A C 1
ATOM 1574 O O . TYR A 1 200 ? -24.844 -12.18 -1.12 1 94.69 200 TYR A O 1
ATOM 1582 N N . GLU A 1 201 ? -24.922 -10.023 -0.524 1 93.38 201 GLU A N 1
ATOM 1583 C CA . GLU A 1 201 ? -26.281 -9.859 -1.029 1 93.38 201 GLU A CA 1
ATOM 1584 C C . GLU A 1 201 ? -26.344 -10.055 -2.541 1 93.38 201 GLU A C 1
ATOM 1586 O O . GLU A 1 201 ? -27.312 -10.617 -3.064 1 93.38 201 GLU A O 1
ATOM 1591 N N . GLY A 1 202 ? -25.344 -9.539 -3.203 1 96.88 202 GLY A N 1
ATOM 1592 C CA . GLY A 1 202 ? -25.266 -9.742 -4.641 1 96.88 202 GLY A CA 1
ATOM 1593 C C . GLY A 1 202 ? -25.109 -11.203 -5.02 1 96.88 202 GLY A C 1
ATOM 1594 O O . GLY A 1 202 ? -25.734 -11.672 -5.973 1 96.88 202 GLY A O 1
ATOM 1595 N N . TYR A 1 203 ? -24.297 -11.914 -4.203 1 97.94 203 TYR A N 1
ATOM 1596 C CA . TYR A 1 203 ? -24.109 -13.352 -4.383 1 97.94 203 TYR A CA 1
ATOM 1597 C C . TYR A 1 203 ? -25.422 -14.102 -4.246 1 97.94 203 TYR A C 1
ATOM 1599 O O . TYR A 1 203 ? -25.812 -14.859 -5.137 1 97.94 203 TYR A O 1
ATOM 1607 N N . LYS A 1 204 ? -26.125 -13.805 -3.217 1 97.12 204 LYS A N 1
ATOM 1608 C CA . LYS A 1 204 ? -27.391 -14.461 -2.93 1 97.12 204 LYS A CA 1
ATOM 1609 C C . LYS A 1 204 ? -28.422 -14.18 -4.023 1 97.12 204 LYS A C 1
ATOM 1611 O O . LYS A 1 204 ? -29.109 -15.094 -4.488 1 97.12 204 LYS A O 1
ATOM 1616 N N . LYS A 1 205 ? -28.531 -12.953 -4.391 1 98 205 LYS A N 1
ATOM 1617 C CA . LYS A 1 205 ? -29.516 -12.539 -5.387 1 98 205 LYS A CA 1
ATOM 1618 C C . LYS A 1 205 ? -29.266 -13.219 -6.727 1 98 205 LYS A C 1
ATOM 1620 O O . LYS A 1 205 ? -30.203 -13.625 -7.414 1 98 205 LYS A O 1
ATOM 1625 N N . ALA A 1 206 ? -27.969 -13.297 -7.105 1 98.69 206 ALA A N 1
ATOM 1626 C CA . ALA A 1 206 ? -27.625 -13.953 -8.367 1 98.69 206 ALA A CA 1
ATOM 1627 C C . ALA A 1 206 ? -28.062 -15.414 -8.367 1 98.69 206 ALA A C 1
ATOM 1629 O O . ALA A 1 206 ? -28.609 -15.898 -9.359 1 98.69 206 ALA A O 1
ATOM 1630 N N . LEU A 1 207 ? -27.828 -16.125 -7.254 1 98.62 207 LEU A N 1
ATOM 1631 C CA . LEU A 1 207 ? -28.266 -17.516 -7.148 1 98.62 207 LEU A CA 1
ATOM 1632 C C . LEU A 1 207 ? -29.781 -17.625 -7.262 1 98.62 207 LEU A C 1
ATOM 1634 O O . LEU A 1 207 ? -30.297 -18.422 -8.039 1 98.62 207 LEU A O 1
ATOM 1638 N N . LEU A 1 208 ? -30.438 -16.75 -6.527 1 98.25 208 LEU A N 1
ATOM 1639 C CA . LEU A 1 208 ? -31.891 -16.75 -6.484 1 98.25 208 LEU A CA 1
ATOM 1640 C C . LEU A 1 208 ? -32.469 -16.516 -7.875 1 98.25 208 LEU A C 1
ATOM 1642 O O . LEU A 1 208 ? -33.344 -17.25 -8.312 1 98.25 208 LEU A O 1
ATOM 1646 N N . ASP A 1 209 ? -31.984 -15.555 -8.57 1 98.5 209 ASP A N 1
ATOM 1647 C CA . ASP A 1 209 ? -32.531 -15.148 -9.867 1 98.5 209 ASP A CA 1
ATOM 1648 C C . ASP A 1 209 ? -32.219 -16.203 -10.93 1 98.5 209 ASP A C 1
ATOM 1650 O O . ASP A 1 209 ? -32.844 -16.203 -11.992 1 98.5 209 ASP A O 1
ATOM 1654 N N . ASN A 1 210 ? -31.312 -17.094 -10.688 1 98.56 210 ASN A N 1
ATOM 1655 C CA . ASN A 1 210 ? -31 -18.156 -11.633 1 98.56 210 ASN A CA 1
ATOM 1656 C C . ASN A 1 210 ? -31.5 -19.516 -11.141 1 98.56 210 ASN A C 1
ATOM 1658 O O . ASN A 1 210 ? -31.094 -20.562 -11.656 1 98.56 210 ASN A O 1
ATOM 1662 N N . ASN A 1 211 ? -32.312 -19.5 -10.07 1 98.25 211 ASN A N 1
ATOM 1663 C CA . ASN A 1 211 ? -32.969 -20.688 -9.516 1 98.25 211 ASN A CA 1
ATOM 1664 C C . ASN A 1 211 ? -31.969 -21.703 -8.992 1 98.25 211 ASN A C 1
ATOM 1666 O O . ASN A 1 211 ? -32.125 -22.906 -9.188 1 98.25 211 ASN A O 1
ATOM 1670 N N . ILE A 1 212 ? -30.844 -21.219 -8.5 1 98.31 212 ILE A N 1
ATOM 1671 C CA . ILE A 1 212 ? -29.875 -22.047 -7.789 1 98.31 212 ILE A CA 1
ATOM 1672 C C . ILE A 1 212 ? -30.094 -21.922 -6.285 1 98.31 212 ILE A C 1
ATOM 1674 O O . ILE A 1 212 ? -30.062 -20.828 -5.73 1 98.31 212 ILE A O 1
ATOM 1678 N N . PRO A 1 213 ? -30.406 -22.984 -5.625 1 97.19 213 PRO A N 1
ATOM 1679 C CA . PRO A 1 213 ? -30.672 -22.906 -4.188 1 97.19 213 PRO A CA 1
ATOM 1680 C C . PRO A 1 213 ? -29.438 -22.5 -3.377 1 97.19 213 PRO A C 1
ATOM 1682 O O . PRO A 1 213 ? -28.328 -22.922 -3.682 1 97.19 213 PRO A O 1
ATOM 1685 N N . LEU A 1 214 ? -29.719 -21.719 -2.43 1 97.44 214 LEU A N 1
ATOM 1686 C CA . LEU A 1 214 ? -28.672 -21.359 -1.494 1 97.44 214 LEU A CA 1
ATOM 1687 C C . LEU A 1 214 ? -28.25 -22.562 -0.646 1 97.44 214 LEU A C 1
ATOM 1689 O O . LEU A 1 214 ? -29.109 -23.266 -0.096 1 97.44 214 LEU A O 1
ATOM 1693 N N . ASN A 1 215 ? -27.062 -22.859 -0.641 1 97.75 215 ASN A N 1
ATOM 1694 C CA . ASN A 1 215 ? -26.5 -23.938 0.162 1 97.75 215 ASN A CA 1
ATOM 1695 C C . ASN A 1 215 ? -25.531 -23.406 1.214 1 97.75 215 ASN A C 1
ATOM 1697 O O . ASN A 1 215 ? -24.406 -23 0.887 1 97.75 215 ASN A O 1
ATOM 1701 N N . GLU A 1 216 ? -25.844 -23.469 2.434 1 96.88 216 GLU A N 1
ATOM 1702 C CA . GLU A 1 216 ? -25.062 -22.906 3.529 1 96.88 216 GLU A CA 1
ATOM 1703 C C . GLU A 1 216 ? -23.703 -23.594 3.633 1 96.88 216 GLU A C 1
ATOM 1705 O O . GLU A 1 216 ? -22.734 -23 4.141 1 96.88 216 GLU A O 1
ATOM 1710 N N . ASN A 1 217 ? -23.625 -24.781 3.129 1 98 217 ASN A N 1
ATOM 1711 C CA . ASN A 1 217 ? -22.359 -25.516 3.172 1 98 217 ASN A CA 1
ATOM 1712 C C . ASN A 1 217 ? -21.328 -24.922 2.225 1 98 217 ASN A C 1
ATOM 1714 O O . ASN A 1 217 ? -20.141 -25.219 2.32 1 98 217 ASN A O 1
ATOM 1718 N N . LEU A 1 218 ? -21.797 -24.016 1.323 1 98.56 218 LEU A N 1
ATOM 1719 C CA . LEU A 1 218 ? -20.922 -23.406 0.332 1 98.56 218 LEU A CA 1
ATOM 1720 C C . LEU A 1 218 ? -20.516 -22 0.753 1 98.56 218 LEU A C 1
ATOM 1722 O O . LEU A 1 218 ? -19.906 -21.266 -0.025 1 98.56 218 LEU A O 1
ATOM 1726 N N . ILE A 1 219 ? -20.844 -21.656 1.998 1 98.06 219 ILE A N 1
ATOM 1727 C CA . ILE A 1 219 ? -20.609 -20.281 2.455 1 98.06 219 ILE A CA 1
ATOM 1728 C C . ILE A 1 219 ? -19.656 -20.297 3.645 1 98.06 219 ILE A C 1
ATOM 1730 O O . ILE A 1 219 ? -19.859 -21.031 4.613 1 98.06 219 ILE A O 1
ATOM 1734 N N . GLN A 1 220 ? -18.547 -19.516 3.566 1 97.94 220 GLN A N 1
ATOM 1735 C CA . GLN A 1 220 ? -17.625 -19.328 4.68 1 97.94 220 GLN A CA 1
ATOM 1736 C C . GLN A 1 220 ? -17.312 -17.859 4.906 1 97.94 220 GLN A C 1
ATOM 1738 O O . GLN A 1 220 ? -16.891 -17.156 3.988 1 97.94 220 GLN A O 1
ATOM 1743 N N . PHE A 1 221 ? -17.625 -17.375 6.094 1 95.56 221 PHE A N 1
ATOM 1744 C CA . PHE A 1 221 ? -17.328 -16 6.469 1 95.56 221 PHE A CA 1
ATOM 1745 C C . PHE A 1 221 ? -16.016 -15.906 7.215 1 95.56 221 PHE A C 1
ATOM 1747 O O . PHE A 1 221 ? -15.648 -16.812 7.969 1 95.56 221 PHE A O 1
ATOM 1754 N N . GLY A 1 222 ? -15.273 -14.852 6.934 1 92.56 222 GLY A N 1
ATOM 1755 C CA . GLY A 1 222 ? -14 -14.578 7.582 1 92.56 222 GLY A CA 1
ATOM 1756 C C . GLY A 1 222 ? -13.508 -13.156 7.355 1 92.56 222 GLY A C 1
ATOM 1757 O O . GLY A 1 222 ? -14.312 -12.227 7.277 1 92.56 222 GLY A O 1
ATOM 1758 N N . GLY A 1 223 ? -12.234 -13.008 7.438 1 90.31 223 GLY A N 1
ATOM 1759 C CA . GLY A 1 223 ? -11.633 -11.711 7.184 1 90.31 223 GLY A CA 1
ATOM 1760 C C . GLY A 1 223 ? -11.383 -11.445 5.707 1 90.31 223 GLY A C 1
ATOM 1761 O O . GLY A 1 223 ? -12.117 -11.938 4.852 1 90.31 223 GLY A O 1
ATOM 1762 N N . LEU A 1 224 ? -10.477 -10.609 5.434 1 91 224 LEU A N 1
ATOM 1763 C CA . LEU A 1 224 ? -10.242 -10.148 4.07 1 91 224 LEU A CA 1
ATOM 1764 C C . LEU A 1 224 ? -8.82 -10.484 3.619 1 91 224 LEU A C 1
ATOM 1766 O O . LEU A 1 224 ? -8.305 -9.891 2.674 1 91 224 LEU A O 1
ATOM 1770 N N . LYS A 1 225 ? -8.219 -11.414 4.316 1 94.12 225 LYS A N 1
ATOM 1771 C CA . LYS A 1 225 ? -6.844 -11.789 4.008 1 94.12 225 LYS A CA 1
ATOM 1772 C C . LYS A 1 225 ? -6.789 -13.125 3.277 1 94.12 225 LYS A C 1
ATOM 1774 O O . LYS A 1 225 ? -7.781 -13.852 3.221 1 94.12 225 LYS A O 1
ATOM 1779 N N . ALA A 1 226 ? -5.672 -13.43 2.756 1 97.62 226 ALA A N 1
ATOM 1780 C CA . ALA A 1 226 ? -5.5 -14.68 2.012 1 97.62 226 ALA A CA 1
ATOM 1781 C C . ALA A 1 226 ? -5.789 -15.891 2.893 1 97.62 226 ALA A C 1
ATOM 1783 O O . ALA A 1 226 ? -6.379 -16.875 2.436 1 97.62 226 ALA A O 1
ATOM 1784 N N . ILE A 1 227 ? -5.391 -15.797 4.164 1 97.81 227 ILE A N 1
ATOM 1785 C CA . ILE A 1 227 ? -5.578 -16.906 5.086 1 97.81 227 ILE A CA 1
ATOM 1786 C C . ILE A 1 227 ? -7.07 -17.219 5.234 1 97.81 227 ILE A C 1
ATOM 1788 O O . ILE A 1 227 ? -7.461 -18.375 5.406 1 97.81 227 ILE A O 1
ATOM 1792 N N . ASP A 1 228 ? -7.879 -16.234 5.113 1 97.25 228 ASP A N 1
ATOM 1793 C CA . ASP A 1 228 ? -9.32 -16.422 5.211 1 97.25 228 ASP A CA 1
ATOM 1794 C C . ASP A 1 228 ? -9.852 -17.203 4.012 1 97.25 228 ASP A C 1
ATOM 1796 O O . ASP A 1 228 ? -10.805 -17.984 4.141 1 97.25 228 ASP A O 1
ATOM 1800 N N . GLY A 1 229 ? -9.281 -16.953 2.824 1 98.62 229 GLY A N 1
ATOM 1801 C CA . GLY A 1 229 ? -9.617 -17.75 1.658 1 98.62 229 GLY A CA 1
ATOM 1802 C C . GLY A 1 229 ? -9.195 -19.203 1.792 1 98.62 229 GLY A C 1
ATOM 1803 O O . GLY A 1 229 ? -9.969 -20.125 1.486 1 98.62 229 GLY A O 1
ATOM 1804 N N . THR A 1 230 ? -7.969 -19.391 2.303 1 98.69 230 THR A N 1
ATOM 1805 C CA . THR A 1 230 ? -7.426 -20.734 2.51 1 98.69 230 THR A CA 1
ATOM 1806 C C . THR A 1 230 ? -8.289 -21.516 3.488 1 98.69 230 THR A C 1
ATOM 1808 O O . THR A 1 230 ? -8.711 -22.641 3.186 1 98.69 230 THR A O 1
ATOM 1811 N N . ASP A 1 231 ? -8.555 -20.906 4.605 1 98.56 231 ASP A N 1
ATOM 1812 C CA . ASP A 1 231 ? -9.352 -21.562 5.641 1 98.56 231 ASP A CA 1
ATOM 1813 C C . ASP A 1 231 ? -10.766 -21.859 5.145 1 98.56 231 ASP A C 1
ATOM 1815 O O . ASP A 1 231 ? -11.297 -22.953 5.367 1 98.56 231 ASP A O 1
ATOM 1819 N N . GLY A 1 232 ? -11.32 -20.859 4.477 1 98.62 232 GLY A N 1
ATOM 1820 C CA . GLY A 1 232 ? -12.68 -21 3.98 1 98.62 232 GLY A CA 1
ATOM 1821 C C . GLY A 1 232 ? -12.836 -22.156 2.998 1 98.62 232 GLY A C 1
ATOM 1822 O O . GLY A 1 232 ? -13.734 -22.984 3.143 1 98.62 232 GLY A O 1
ATOM 1823 N N . ILE A 1 233 ? -12 -22.266 2.057 1 98.81 233 ILE A N 1
ATOM 1824 C CA . ILE A 1 233 ? -12.078 -23.297 1.024 1 98.81 233 ILE A CA 1
ATOM 1825 C C . ILE A 1 233 ? -11.812 -24.672 1.641 1 98.81 233 ILE A C 1
ATOM 1827 O O . ILE A 1 233 ? -12.477 -25.656 1.288 1 98.81 233 ILE A O 1
ATOM 1831 N N . ASN A 1 234 ? -10.852 -24.75 2.572 1 98.81 234 ASN A N 1
ATOM 1832 C CA . ASN A 1 234 ? -10.547 -26.031 3.215 1 98.81 234 ASN A CA 1
ATOM 1833 C C . ASN A 1 234 ? -11.758 -26.578 3.963 1 98.81 234 ASN A C 1
ATOM 1835 O O . ASN A 1 234 ? -11.938 -27.797 4.043 1 98.81 234 ASN A O 1
ATOM 1839 N N . VAL A 1 235 ? -12.562 -25.688 4.469 1 98.69 235 VAL A N 1
ATOM 1840 C CA . VAL A 1 235 ? -13.781 -26.109 5.16 1 98.69 235 VAL A CA 1
ATOM 1841 C C . VAL A 1 235 ? -14.836 -26.531 4.141 1 98.69 235 VAL A C 1
ATOM 1843 O O . VAL A 1 235 ? -15.469 -27.578 4.289 1 98.69 235 VAL A O 1
ATOM 1846 N N . ILE A 1 236 ? -15.008 -25.812 3.08 1 98.75 236 ILE A N 1
ATOM 1847 C CA . ILE A 1 236 ? -16.094 -25.984 2.117 1 98.75 236 ILE A CA 1
ATOM 1848 C C . ILE A 1 236 ? -15.891 -27.297 1.354 1 98.75 236 ILE A C 1
ATOM 1850 O O . ILE A 1 236 ? -16.844 -28.062 1.192 1 98.75 236 ILE A O 1
ATOM 1854 N N . ILE A 1 237 ? -14.719 -27.578 0.923 1 98.38 237 ILE A N 1
ATOM 1855 C CA . ILE A 1 237 ? -14.492 -28.703 0.019 1 98.38 237 ILE A CA 1
ATOM 1856 C C . ILE A 1 237 ? -14.602 -30.016 0.789 1 98.38 237 ILE A C 1
ATOM 1858 O O . ILE A 1 237 ? -14.703 -31.094 0.188 1 98.38 237 ILE A O 1
ATOM 1862 N N . LYS A 1 238 ? -14.539 -29.906 2.119 1 97.88 238 LYS A N 1
ATOM 1863 C CA . LYS A 1 238 ? -14.758 -31.094 2.945 1 97.88 238 LYS A CA 1
ATOM 1864 C C . LYS A 1 238 ? -16.234 -31.453 2.996 1 97.88 238 LYS A C 1
ATOM 1866 O O . LYS A 1 238 ? -16.594 -32.594 3.242 1 97.88 238 LYS A O 1
ATOM 1871 N N . LYS A 1 239 ? -17.016 -30.438 2.742 1 97.69 239 LYS A N 1
ATOM 1872 C CA . LYS A 1 239 ? -18.469 -30.625 2.885 1 97.69 239 LYS A CA 1
ATOM 1873 C C . LYS A 1 239 ? -19.125 -30.875 1.531 1 97.69 239 LYS A C 1
ATOM 1875 O O . LYS A 1 239 ? -20.078 -31.641 1.434 1 97.69 239 LYS A O 1
ATOM 1880 N N . GLU A 1 240 ? -18.656 -30.172 0.521 1 96.44 240 GLU A N 1
ATOM 1881 C CA . GLU A 1 240 ? -19.328 -30.156 -0.773 1 96.44 240 GLU A CA 1
ATOM 1882 C C . GLU A 1 240 ? -18.328 -30.109 -1.92 1 96.44 240 GLU A C 1
ATOM 1884 O O . GLU A 1 240 ? -17.234 -29.562 -1.767 1 96.44 240 GLU A O 1
ATOM 1889 N N . LYS A 1 241 ? -18.734 -30.734 -3.006 1 97.5 241 LYS A N 1
ATOM 1890 C CA . LYS A 1 241 ? -18.016 -30.453 -4.246 1 97.5 241 LYS A CA 1
ATOM 1891 C C . LYS A 1 241 ? -18.406 -29.094 -4.82 1 97.5 241 LYS A C 1
ATOM 1893 O O . LYS A 1 241 ? -19.594 -28.719 -4.777 1 97.5 241 LYS A O 1
ATOM 1898 N N . ILE A 1 242 ? -17.438 -28.406 -5.355 1 98.69 242 ILE A N 1
ATOM 1899 C CA . ILE A 1 242 ? -17.734 -27.094 -5.918 1 98.69 242 ILE A CA 1
ATOM 1900 C C . ILE A 1 242 ? -17.188 -26.984 -7.336 1 98.69 242 ILE A C 1
ATOM 1902 O O . ILE A 1 242 ? -16.266 -27.719 -7.699 1 98.69 242 ILE A O 1
ATOM 1906 N N . ASP A 1 243 ? -17.766 -26.125 -8.086 1 98.69 243 ASP A N 1
ATOM 1907 C CA . ASP A 1 243 ? -17.25 -25.906 -9.438 1 98.69 243 ASP A CA 1
ATOM 1908 C C . ASP A 1 243 ? -16.875 -24.438 -9.648 1 98.69 243 ASP A C 1
ATOM 1910 O O . ASP A 1 243 ? -16.266 -24.094 -10.664 1 98.69 243 ASP A O 1
ATOM 1914 N N . ALA A 1 244 ? -17.156 -23.562 -8.641 1 98.88 244 ALA A N 1
ATOM 1915 C CA . ALA A 1 244 ? -16.734 -22.172 -8.695 1 98.88 244 ALA A CA 1
ATOM 1916 C C . ALA A 1 244 ? -16.656 -21.562 -7.301 1 98.88 244 ALA A C 1
ATOM 1918 O O . ALA A 1 244 ? -17.266 -22.078 -6.359 1 98.88 244 ALA A O 1
ATOM 1919 N N . VAL A 1 245 ? -15.891 -20.547 -7.129 1 98.94 245 VAL A N 1
ATOM 1920 C CA . VAL A 1 245 ? -15.781 -19.766 -5.898 1 98.94 245 VAL A CA 1
ATOM 1921 C C . VAL A 1 245 ? -15.859 -18.281 -6.219 1 98.94 245 VAL A C 1
ATOM 1923 O O . VAL A 1 245 ? -15.148 -17.797 -7.102 1 98.94 245 VAL A O 1
ATOM 1926 N N . PHE A 1 246 ? -16.734 -17.578 -5.613 1 98.88 246 PHE A N 1
ATOM 1927 C CA . PHE A 1 246 ? -16.766 -16.125 -5.594 1 98.88 246 PHE A CA 1
ATOM 1928 C C . PHE A 1 246 ? -16.203 -15.594 -4.273 1 98.88 246 PHE A C 1
ATOM 1930 O O . PHE A 1 246 ? -16.703 -15.953 -3.201 1 98.88 246 PHE A O 1
ATOM 1937 N N . CYS A 1 247 ? -15.18 -14.828 -4.359 1 98.62 247 CYS A N 1
ATOM 1938 C CA . CYS A 1 247 ? -14.516 -14.297 -3.174 1 98.62 247 CYS A CA 1
ATOM 1939 C C . CYS A 1 247 ? -14.766 -12.805 -3.025 1 98.62 247 CYS A C 1
ATOM 1941 O O . CYS A 1 247 ? -14.773 -12.07 -4.016 1 98.62 247 CYS A O 1
ATOM 1943 N N . ALA A 1 248 ? -14.844 -12.32 -1.826 1 95.94 248 ALA A N 1
ATOM 1944 C CA . ALA A 1 248 ? -15.211 -10.938 -1.524 1 95.94 248 ALA A CA 1
ATOM 1945 C C . ALA A 1 248 ? -14.086 -9.977 -1.908 1 95.94 248 ALA A C 1
ATOM 1947 O O . ALA A 1 248 ? -14.312 -8.773 -2.031 1 95.94 248 ALA A O 1
ATOM 1948 N N . CYS A 1 249 ? -12.891 -10.469 -2.045 1 96 249 CYS A N 1
ATOM 1949 C CA . CYS A 1 249 ? -11.789 -9.648 -2.539 1 96 249 CYS A CA 1
ATOM 1950 C C . CYS A 1 249 ? -10.695 -10.508 -3.154 1 96 249 CYS A C 1
ATOM 1952 O O . CYS A 1 249 ? -10.703 -11.734 -3.002 1 96 249 CYS A O 1
ATOM 1954 N N . ASP A 1 250 ? -9.797 -9.922 -3.814 1 98.12 250 ASP A N 1
ATOM 1955 C CA . ASP A 1 250 ? -8.742 -10.625 -4.543 1 98.12 250 ASP A CA 1
ATOM 1956 C C . ASP A 1 250 ? -7.848 -11.414 -3.594 1 98.12 250 ASP A C 1
ATOM 1958 O O . ASP A 1 250 ? -7.426 -12.523 -3.912 1 98.12 250 ASP A O 1
ATOM 1962 N N . GLU A 1 251 ? -7.531 -10.867 -2.439 1 97.06 251 GLU A N 1
ATOM 1963 C CA . GLU A 1 251 ? -6.66 -11.547 -1.487 1 97.06 251 GLU A CA 1
ATOM 1964 C C . GLU A 1 251 ? -7.262 -12.875 -1.043 1 97.06 251 GLU A C 1
ATOM 1966 O O . GLU A 1 251 ? -6.566 -13.891 -0.982 1 97.06 251 GLU A O 1
ATOM 1971 N N . ILE A 1 252 ? -8.516 -12.844 -0.759 1 97.88 252 ILE A N 1
ATOM 1972 C CA . ILE A 1 252 ? -9.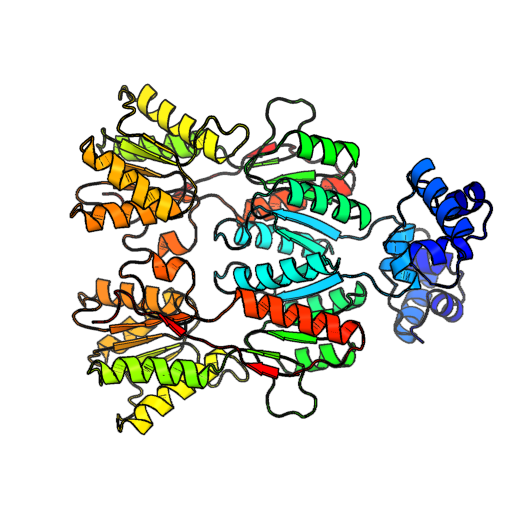227 -14.07 -0.397 1 97.88 252 ILE A CA 1
ATOM 1973 C C . ILE A 1 252 ? -9.156 -15.062 -1.552 1 97.88 252 ILE A C 1
ATOM 1975 O O . ILE A 1 252 ? -8.93 -16.25 -1.337 1 97.88 252 ILE A O 1
ATOM 1979 N N . ALA A 1 253 ? -9.359 -14.547 -2.754 1 98.88 253 ALA A N 1
ATOM 1980 C CA . ALA A 1 253 ? -9.344 -15.398 -3.938 1 98.88 253 ALA A CA 1
ATOM 1981 C C . ALA A 1 253 ? -7.992 -16.094 -4.102 1 98.88 253 ALA A C 1
ATOM 1983 O O . ALA A 1 253 ? -7.93 -17.266 -4.457 1 98.88 253 ALA A O 1
ATOM 1984 N N . MET A 1 254 ? -6.934 -15.359 -3.844 1 98.75 254 MET A N 1
ATOM 1985 C CA . MET A 1 254 ? -5.594 -15.938 -3.943 1 98.75 254 MET A CA 1
ATOM 1986 C C . MET A 1 254 ? -5.406 -17.047 -2.924 1 98.75 254 MET A C 1
ATOM 1988 O O . MET A 1 254 ? -4.855 -18.109 -3.246 1 98.75 254 MET A O 1
ATOM 1992 N N . GLY A 1 255 ? -5.887 -16.781 -1.679 1 98.81 255 GLY A N 1
ATOM 1993 C CA . GLY A 1 255 ? -5.863 -17.828 -0.671 1 98.81 255 GLY A CA 1
ATOM 1994 C C . GLY A 1 255 ? -6.699 -19.047 -1.05 1 98.81 255 GLY A C 1
ATOM 1995 O O . GLY A 1 255 ? -6.293 -20.188 -0.818 1 98.81 255 GLY A O 1
ATOM 1996 N N . ALA A 1 256 ? -7.84 -18.781 -1.641 1 98.94 256 ALA A N 1
ATOM 1997 C CA . ALA A 1 256 ? -8.734 -19.844 -2.094 1 98.94 256 ALA A CA 1
ATOM 1998 C C . ALA A 1 256 ? -8.062 -20.703 -3.162 1 98.94 256 ALA A C 1
ATOM 2000 O O . ALA A 1 256 ? -8.109 -21.938 -3.096 1 98.94 256 ALA A O 1
ATOM 2001 N N . ILE A 1 257 ? -7.449 -20.094 -4.137 1 98.88 257 ILE A N 1
ATOM 2002 C CA . ILE A 1 257 ? -6.777 -20.797 -5.223 1 98.88 257 ILE A CA 1
ATOM 2003 C C . ILE A 1 257 ? -5.652 -21.656 -4.66 1 98.88 257 ILE A C 1
ATOM 2005 O O . ILE A 1 257 ? -5.488 -22.812 -5.059 1 98.88 257 ILE A O 1
ATOM 2009 N N . ASN A 1 258 ? -4.883 -21.109 -3.689 1 98.75 258 ASN A N 1
ATOM 2010 C CA . ASN A 1 258 ? -3.812 -21.891 -3.066 1 98.75 258 ASN A CA 1
ATOM 2011 C C . ASN A 1 258 ? -4.352 -23.109 -2.348 1 98.75 258 ASN A C 1
ATOM 2013 O O . ASN A 1 258 ? -3.77 -24.203 -2.441 1 98.75 258 ASN A O 1
ATOM 2017 N N . ALA A 1 259 ? -5.426 -22.906 -1.604 1 98.81 259 ALA A N 1
ATOM 2018 C CA . ALA A 1 259 ? -6.043 -24.031 -0.895 1 98.81 259 ALA A CA 1
ATOM 2019 C C . ALA A 1 259 ? -6.52 -25.094 -1.87 1 98.81 259 ALA A C 1
ATOM 2021 O O . ALA A 1 259 ? -6.332 -26.297 -1.632 1 98.81 259 ALA A O 1
ATOM 2022 N N . LEU A 1 260 ? -7.164 -24.719 -3.006 1 98.88 260 LEU A N 1
ATOM 2023 C CA . LEU A 1 260 ? -7.613 -25.656 -4.027 1 98.88 260 LEU A CA 1
ATOM 2024 C C . LEU A 1 260 ? -6.438 -26.422 -4.609 1 98.88 260 LEU A C 1
ATOM 2026 O O . LEU A 1 260 ? -6.473 -27.656 -4.691 1 98.88 260 LEU A O 1
ATOM 2030 N N . ARG A 1 261 ? -5.41 -25.672 -4.934 1 98.25 261 ARG A N 1
ATOM 2031 C CA . ARG A 1 261 ? -4.203 -26.281 -5.488 1 98.25 261 ARG A CA 1
ATOM 2032 C C . ARG A 1 261 ? -3.613 -27.297 -4.523 1 98.25 261 ARG A C 1
ATOM 2034 O O . ARG A 1 261 ? -3.242 -28.406 -4.93 1 98.25 261 ARG A O 1
ATOM 2041 N N . GLU A 1 262 ? -3.535 -26.969 -3.273 1 97.81 262 GLU A N 1
ATOM 2042 C CA . GLU A 1 262 ? -2.971 -27.844 -2.246 1 97.81 262 GLU A CA 1
ATOM 2043 C C . GLU A 1 262 ? -3.811 -29.109 -2.074 1 97.81 262 GLU A C 1
ATOM 2045 O O . GLU A 1 262 ? -3.311 -30.125 -1.612 1 97.81 262 GLU A O 1
ATOM 2050 N N . ASN A 1 263 ? -5.031 -29.062 -2.486 1 98.38 263 ASN A N 1
ATOM 2051 C CA . ASN A 1 263 ? -5.938 -30.203 -2.385 1 98.38 263 ASN A CA 1
ATOM 2052 C C . ASN A 1 263 ? -6.094 -30.906 -3.725 1 98.38 263 ASN A C 1
ATOM 2054 O O . ASN A 1 263 ? -7.02 -31.703 -3.906 1 98.38 263 ASN A O 1
ATOM 2058 N N . GLY A 1 264 ? -5.25 -30.562 -4.684 1 98.06 264 GLY A N 1
ATOM 2059 C CA . GLY A 1 264 ? -5.215 -31.25 -5.961 1 98.06 264 GLY A CA 1
ATOM 2060 C C . GLY A 1 264 ? -6.328 -30.828 -6.898 1 98.06 264 GLY A C 1
ATOM 2061 O O . GLY A 1 264 ? -6.684 -31.562 -7.824 1 98.06 264 GLY A O 1
ATOM 2062 N N . ILE A 1 265 ? -6.953 -29.688 -6.652 1 98.69 265 ILE A N 1
ATOM 2063 C CA . ILE A 1 265 ? -8.031 -29.156 -7.48 1 98.69 265 ILE A CA 1
ATOM 2064 C C . ILE A 1 265 ? -7.504 -28.031 -8.367 1 98.69 265 ILE A C 1
ATOM 2066 O O . ILE A 1 265 ? -6.965 -27.031 -7.859 1 98.69 265 ILE A O 1
ATOM 2070 N N . ASP A 1 266 ? -7.684 -28.109 -9.633 1 98.19 266 ASP A N 1
ATOM 2071 C CA . ASP A 1 266 ? -7.059 -27.203 -10.586 1 98.19 266 ASP A CA 1
ATOM 2072 C C . ASP A 1 266 ? -7.957 -26 -10.867 1 98.19 266 ASP A C 1
ATOM 2074 O O . ASP A 1 266 ? -9.156 -26.156 -11.102 1 98.19 266 ASP A O 1
ATOM 2078 N N . VAL A 1 267 ? -7.445 -24.891 -10.82 1 98.69 267 VAL A N 1
ATOM 2079 C CA . VAL A 1 267 ? -8.094 -23.656 -11.258 1 98.69 267 VAL A CA 1
ATOM 2080 C C . VAL A 1 267 ? -7.492 -23.203 -12.586 1 98.69 267 VAL A C 1
ATOM 2082 O O . VAL A 1 267 ? -6.277 -23 -12.68 1 98.69 267 VAL A O 1
ATOM 2085 N N . PRO A 1 268 ? -8.195 -23.047 -13.594 1 98.25 268 PRO A N 1
ATOM 2086 C CA . PRO A 1 268 ? -9.656 -23.016 -13.648 1 98.25 268 PRO A CA 1
ATOM 2087 C C . PRO A 1 268 ? -10.266 -24.344 -14.109 1 98.25 268 PRO A C 1
ATOM 2089 O O . PRO A 1 268 ? -11.484 -24.453 -14.219 1 98.25 268 PRO A O 1
ATOM 2092 N N . LYS A 1 269 ? -9.516 -25.328 -14.375 1 98.31 269 LYS A N 1
ATOM 2093 C CA . LYS A 1 269 ? -10.008 -26.547 -15.023 1 98.31 269 LYS A CA 1
ATOM 2094 C C . LYS A 1 269 ? -11.148 -27.156 -14.227 1 98.31 269 LYS A C 1
ATOM 2096 O O . LYS A 1 269 ? -12.172 -27.547 -14.789 1 98.31 269 LYS A O 1
ATOM 2101 N N . ASP A 1 270 ? -10.992 -27.344 -12.922 1 98.5 270 ASP A N 1
ATOM 2102 C CA . ASP A 1 270 ? -11.984 -27.984 -12.062 1 98.5 270 ASP A CA 1
ATOM 2103 C C . ASP A 1 270 ? -12.914 -26.953 -11.43 1 98.5 270 ASP A C 1
ATOM 2105 O O . ASP A 1 270 ? -14.109 -27.203 -11.258 1 98.5 270 ASP A O 1
ATOM 2109 N N . VAL A 1 271 ? -12.336 -25.797 -11.023 1 98.88 271 VAL A N 1
ATOM 2110 C CA . VAL A 1 271 ? -13.078 -24.797 -10.273 1 98.88 271 VAL A CA 1
ATOM 2111 C C . VAL A 1 271 ? -12.727 -23.391 -10.789 1 98.88 271 VAL A C 1
ATOM 2113 O O . VAL A 1 271 ? -11.555 -23.031 -10.867 1 98.88 271 VAL A O 1
ATOM 2116 N N . ASP A 1 272 ? -13.734 -22.594 -11.188 1 98.94 272 ASP A N 1
ATOM 2117 C CA . ASP A 1 272 ? -13.555 -21.188 -11.531 1 98.94 272 ASP A CA 1
ATOM 2118 C C . ASP A 1 272 ? -13.484 -20.328 -10.266 1 98.94 272 ASP A C 1
ATOM 2120 O O . ASP A 1 272 ? -14.211 -20.562 -9.305 1 98.94 272 ASP A O 1
ATOM 2124 N N . VAL A 1 273 ? -12.586 -19.344 -10.234 1 98.94 273 VAL A N 1
ATOM 2125 C CA . VAL A 1 273 ? -12.469 -18.469 -9.07 1 98.94 273 VAL A CA 1
ATOM 2126 C C . VAL A 1 273 ? -12.539 -17 -9.523 1 98.94 273 VAL A C 1
ATOM 2128 O O . VAL A 1 273 ? -11.844 -16.609 -10.453 1 98.94 273 VAL A O 1
ATOM 2131 N N . VAL A 1 274 ? -13.375 -16.234 -8.953 1 98.94 274 VAL A N 1
ATOM 2132 C CA . VAL A 1 274 ? -13.508 -14.805 -9.203 1 98.94 274 VAL A CA 1
ATOM 2133 C C . VAL A 1 274 ? -13.234 -14.023 -7.922 1 98.94 274 VAL A C 1
ATOM 2135 O O . VAL A 1 274 ? -13.727 -14.391 -6.852 1 98.94 274 VAL A O 1
ATOM 2138 N N . GLY A 1 275 ? -12.391 -13.047 -8.047 1 98.69 275 GLY A N 1
ATOM 2139 C CA . GLY A 1 275 ? -12.133 -12.148 -6.93 1 98.69 275 GLY A CA 1
ATOM 2140 C C . GLY A 1 275 ? -12.852 -10.82 -7.047 1 98.69 275 GLY A C 1
ATOM 2141 O O . GLY A 1 275 ? -13.898 -10.734 -7.699 1 98.69 275 GLY A O 1
ATOM 2142 N N . PHE A 1 276 ? -12.414 -9.812 -6.324 1 97.88 276 PHE A N 1
ATOM 2143 C CA . PHE A 1 276 ? -12.992 -8.477 -6.242 1 97.88 276 PHE A CA 1
ATOM 2144 C C . PHE A 1 276 ? -11.922 -7.438 -5.934 1 97.88 276 PHE A C 1
ATOM 2146 O O . PHE A 1 276 ? -11.023 -7.688 -5.129 1 97.88 276 PHE A O 1
ATOM 2153 N N . ASP A 1 277 ? -11.945 -6.227 -6.637 1 96.69 277 ASP A N 1
ATOM 2154 C CA . ASP A 1 277 ? -11.102 -5.059 -6.391 1 96.69 277 ASP A CA 1
ATOM 2155 C C . ASP A 1 277 ? -10.164 -4.793 -7.566 1 96.69 277 ASP A C 1
ATOM 2157 O O . ASP A 1 277 ? -9.93 -3.641 -7.926 1 96.69 277 ASP A O 1
ATOM 2161 N N . ASN A 1 278 ? -9.594 -5.891 -8.109 1 98.12 278 ASN A N 1
ATOM 2162 C CA . ASN A 1 278 ? -8.578 -5.809 -9.156 1 98.12 278 ASN A CA 1
ATOM 2163 C C . ASN A 1 278 ? -7.305 -5.137 -8.656 1 98.12 278 ASN A C 1
ATOM 2165 O O . ASN A 1 278 ? -6.824 -4.18 -9.266 1 98.12 278 ASN A O 1
ATOM 2169 N N . ILE A 1 279 ? -6.785 -5.617 -7.527 1 96.81 279 ILE A N 1
ATOM 2170 C CA . ILE A 1 279 ? -5.508 -5.117 -7.035 1 96.81 279 ILE A CA 1
ATOM 2171 C C . ILE A 1 279 ? -4.391 -5.531 -7.988 1 96.81 279 ILE A C 1
ATOM 2173 O O . ILE A 1 279 ? -4.562 -6.449 -8.797 1 96.81 279 ILE A O 1
ATOM 2177 N N . TYR A 1 280 ? -3.289 -4.898 -7.906 1 95.25 280 TYR A N 1
ATOM 2178 C CA . TYR A 1 280 ? -2.188 -5.094 -8.844 1 95.25 280 TYR A CA 1
ATOM 2179 C C . TYR A 1 280 ? -1.778 -6.562 -8.906 1 95.25 280 TYR A C 1
ATOM 2181 O O . TYR A 1 280 ? -1.576 -7.109 -9.992 1 95.25 280 TYR A O 1
ATOM 2189 N N . THR A 1 281 ? -1.749 -7.211 -7.824 1 96.62 281 THR A N 1
ATOM 2190 C CA . THR A 1 281 ? -1.262 -8.578 -7.711 1 96.62 281 THR A CA 1
ATOM 2191 C C . THR A 1 281 ? -2.186 -9.547 -8.445 1 96.62 281 THR A C 1
ATOM 2193 O O . THR A 1 281 ? -1.755 -10.617 -8.883 1 96.62 281 THR A O 1
ATOM 2196 N N . SER A 1 282 ? -3.42 -9.18 -8.641 1 97.88 282 SER A N 1
ATOM 2197 C CA . SER A 1 282 ? -4.371 -10.055 -9.328 1 97.88 282 SER A CA 1
ATOM 2198 C C . SER A 1 282 ? -3.967 -10.289 -10.773 1 97.88 282 SER A C 1
ATOM 2200 O O . SER A 1 282 ? -4.312 -11.312 -11.367 1 97.88 282 SER A O 1
ATOM 2202 N N . SER A 1 283 ? -3.182 -9.336 -11.32 1 97.62 283 SER A N 1
ATOM 2203 C CA . SER A 1 283 ? -2.783 -9.414 -12.719 1 97.62 283 SER A CA 1
ATOM 2204 C C . SER A 1 283 ? -1.489 -10.203 -12.883 1 97.62 283 SER A C 1
ATOM 2206 O O . SER A 1 283 ? -1.122 -10.578 -14 1 97.62 283 SER A O 1
ATOM 2208 N N . ILE A 1 284 ? -0.822 -10.555 -11.75 1 97.44 284 ILE A N 1
ATOM 2209 C CA . ILE A 1 284 ? 0.458 -11.234 -11.891 1 97.44 284 ILE A CA 1
ATOM 2210 C C . ILE A 1 284 ? 0.42 -12.562 -11.125 1 97.44 284 ILE A C 1
ATOM 2212 O O . ILE A 1 284 ? 1.3 -13.406 -11.297 1 97.44 284 ILE A O 1
ATOM 2216 N N . PHE A 1 285 ? -0.582 -12.758 -10.25 1 98.06 285 PHE A N 1
ATOM 2217 C CA . PHE A 1 285 ? -0.786 -14 -9.508 1 98.06 285 PHE A CA 1
ATOM 2218 C C . PHE A 1 285 ? -1.03 -15.164 -10.453 1 98.06 285 PHE A C 1
ATOM 2220 O O . PHE A 1 285 ? -1.396 -14.969 -11.617 1 98.06 285 PHE A O 1
ATOM 2227 N N . TYR A 1 286 ? -0.688 -16.453 -10.031 1 97.31 286 TYR A N 1
ATOM 2228 C CA . TYR A 1 286 ? -0.948 -17.625 -10.867 1 97.31 286 TYR A CA 1
ATOM 2229 C C . TYR A 1 286 ? -2.045 -18.484 -10.266 1 97.31 286 TYR A C 1
ATOM 2231 O O . TYR A 1 286 ? -1.895 -19.016 -9.164 1 97.31 286 TYR A O 1
ATOM 2239 N N . PRO A 1 287 ? -3.102 -18.734 -11.07 1 98.19 287 PRO A N 1
ATOM 2240 C CA . PRO A 1 287 ? -3.402 -18.078 -12.352 1 98.19 287 PRO A CA 1
ATOM 2241 C C . PRO A 1 287 ? -3.828 -16.625 -12.195 1 98.19 287 PRO A C 1
ATOM 2243 O O . PRO A 1 287 ? -4.285 -16.219 -11.125 1 98.19 287 PRO A O 1
ATOM 2246 N N . LYS A 1 288 ? -3.584 -15.812 -13.266 1 98.44 288 LYS A N 1
ATOM 2247 C CA . LYS A 1 288 ? -4.082 -14.445 -13.234 1 98.44 288 LYS A CA 1
ATOM 2248 C C . LYS A 1 288 ? -5.578 -14.406 -12.922 1 98.44 288 LYS A C 1
ATOM 2250 O O . LYS A 1 288 ? -6.355 -15.172 -13.5 1 98.44 288 LYS A O 1
ATOM 2255 N N . LEU A 1 289 ? -5.941 -13.523 -12.07 1 98.75 289 LEU A N 1
ATOM 2256 C CA . LEU A 1 289 ? -7.211 -13.641 -11.367 1 98.75 289 LEU A CA 1
ATOM 2257 C C . LEU A 1 289 ? -8.312 -12.875 -12.094 1 98.75 289 LEU A C 1
ATOM 2259 O O . LEU A 1 289 ? -8.172 -11.68 -12.352 1 98.75 289 LEU A O 1
ATOM 2263 N N . THR A 1 290 ? -9.375 -13.547 -12.539 1 98.94 290 THR A N 1
ATOM 2264 C CA . THR A 1 290 ? -10.617 -12.883 -12.914 1 98.94 290 THR A CA 1
ATOM 2265 C C . THR A 1 290 ? -11.227 -12.148 -11.727 1 98.94 290 THR A C 1
ATOM 2267 O O . THR A 1 290 ? -11.328 -12.711 -10.633 1 98.94 290 THR A O 1
ATOM 2270 N N . THR A 1 291 ? -11.562 -10.898 -11.883 1 98.88 291 THR A N 1
ATOM 2271 C CA . THR A 1 291 ? -11.953 -10.094 -10.734 1 98.88 291 THR A CA 1
ATOM 2272 C C . THR A 1 291 ? -12.852 -8.938 -11.156 1 98.88 291 THR A C 1
ATOM 2274 O O . THR A 1 291 ? -13.039 -8.695 -12.352 1 98.88 291 THR A O 1
ATOM 2277 N N . ILE A 1 292 ? -13.531 -8.336 -10.219 1 98.75 292 ILE A N 1
ATOM 2278 C CA . ILE A 1 292 ? -14.234 -7.07 -10.406 1 98.75 292 ILE A CA 1
ATOM 2279 C C . ILE A 1 292 ? -13.258 -5.91 -10.219 1 98.75 292 ILE A C 1
ATOM 2281 O O . ILE A 1 292 ? -12.57 -5.828 -9.203 1 98.75 292 ILE A O 1
ATOM 2285 N N . GLU A 1 293 ? -13.164 -5.109 -11.164 1 98.62 293 GLU A N 1
ATOM 2286 C CA . GLU A 1 293 ? -12.32 -3.92 -11.062 1 98.62 293 GLU A CA 1
ATOM 2287 C C . GLU A 1 293 ? -13.102 -2.732 -10.508 1 98.62 293 GLU A C 1
ATOM 2289 O O . GLU A 1 293 ? -14.141 -2.35 -11.062 1 98.62 293 GLU A O 1
ATOM 2294 N N . GLN A 1 294 ? -12.68 -2.234 -9.359 1 97.5 294 GLN A N 1
ATOM 2295 C CA . GLN A 1 294 ? -13.141 -0.944 -8.859 1 97.5 294 GLN A CA 1
ATOM 2296 C C . GLN A 1 294 ? -12.219 0.183 -9.305 1 97.5 294 GLN A C 1
ATOM 2298 O O . GLN A 1 294 ? -10.992 0.016 -9.344 1 97.5 294 GLN A O 1
ATOM 2303 N N . PRO A 1 295 ? -12.734 1.288 -9.695 1 97.69 295 PRO A N 1
ATOM 2304 C CA . PRO A 1 295 ? -11.883 2.424 -10.062 1 97.69 295 PRO A CA 1
ATOM 2305 C C . PRO A 1 295 ? -11.305 3.143 -8.844 1 97.69 295 PRO A C 1
ATOM 2307 O O . PRO A 1 295 ? -11.641 4.301 -8.586 1 97.69 295 PRO A O 1
ATOM 2310 N N . THR A 1 296 ? -10.391 2.514 -8.117 1 97.19 296 THR A N 1
ATOM 2311 C CA . THR A 1 296 ? -9.93 2.943 -6.801 1 97.19 296 THR A CA 1
ATOM 2312 C C . THR A 1 296 ? -9.273 4.32 -6.879 1 97.19 296 THR A C 1
ATOM 2314 O O . THR A 1 296 ? -9.539 5.188 -6.047 1 97.19 296 THR A O 1
ATOM 2317 N N . TYR A 1 297 ? -8.367 4.574 -7.906 1 97.06 297 TYR A N 1
ATOM 2318 C CA . TYR A 1 297 ? -7.766 5.891 -8.086 1 97.06 297 TYR A CA 1
ATOM 2319 C C . TYR A 1 297 ? -8.836 6.961 -8.242 1 97.06 297 TYR A C 1
ATOM 2321 O O . TYR A 1 297 ? -8.766 8.023 -7.613 1 97.06 297 TYR A O 1
ATOM 2329 N N . ASP A 1 298 ? -9.82 6.672 -9.039 1 97.94 298 ASP A N 1
ATOM 2330 C CA . ASP A 1 298 ? -10.906 7.617 -9.289 1 97.94 298 ASP A CA 1
ATOM 2331 C C . ASP A 1 298 ? -11.758 7.82 -8.031 1 97.94 298 ASP A C 1
ATOM 2333 O O . ASP A 1 298 ? -12.273 8.914 -7.801 1 97.94 298 ASP A O 1
ATOM 2337 N N . MET A 1 299 ? -11.961 6.758 -7.328 1 97.88 299 MET A N 1
ATOM 2338 C CA . MET A 1 299 ? -12.719 6.902 -6.086 1 97.88 299 MET A CA 1
ATOM 2339 C C . MET A 1 299 ? -12.07 7.945 -5.18 1 97.88 299 MET A C 1
ATOM 2341 O O . MET A 1 299 ? -12.766 8.797 -4.617 1 97.88 299 MET A O 1
ATOM 2345 N N . GLY A 1 300 ? -10.734 7.852 -5.102 1 98.25 300 GLY A N 1
ATOM 2346 C CA . GLY A 1 300 ? -10.016 8.844 -4.312 1 98.25 300 GLY A CA 1
ATOM 2347 C C . GLY A 1 300 ? -10.086 10.242 -4.898 1 98.25 300 GLY A C 1
ATOM 2348 O O . GLY A 1 300 ? -10.32 11.211 -4.176 1 98.25 300 GLY A O 1
ATOM 2349 N N . SER A 1 301 ? -9.906 10.328 -6.223 1 98 301 SER A N 1
ATOM 2350 C CA . SER A 1 301 ? -9.883 11.617 -6.902 1 98 301 SER A CA 1
ATOM 2351 C C . SER A 1 301 ? -11.242 12.305 -6.828 1 98 301 SER A C 1
ATOM 2353 O O . SER A 1 301 ? -11.328 13.484 -6.492 1 98 301 SER A O 1
ATOM 2355 N N . VAL A 1 302 ? -12.312 11.531 -7.121 1 97.94 302 VAL A N 1
ATOM 2356 C CA . VAL A 1 302 ? -13.672 12.055 -7.105 1 97.94 302 VAL A CA 1
ATOM 2357 C C . VAL A 1 302 ? -14.055 12.445 -5.68 1 97.94 302 VAL A C 1
ATOM 2359 O O . VAL A 1 302 ? -14.641 13.508 -5.457 1 97.94 302 VAL A O 1
ATOM 2362 N N . GLY A 1 303 ? -13.664 11.555 -4.719 1 98.06 303 GLY A N 1
ATOM 2363 C CA . GLY A 1 303 ? -13.945 11.859 -3.322 1 98.06 303 GLY A CA 1
ATOM 2364 C C . GLY A 1 303 ? -13.305 13.148 -2.846 1 98.06 303 GLY A C 1
ATOM 2365 O O . GLY A 1 303 ? -13.953 13.961 -2.18 1 98.06 303 GLY A O 1
ATOM 2366 N N . MET A 1 304 ? -12.055 13.383 -3.193 1 98.19 304 MET A N 1
ATOM 2367 C CA . MET A 1 304 ? -11.328 14.578 -2.789 1 98.19 304 MET A CA 1
ATOM 2368 C C . MET A 1 304 ? -11.914 15.82 -3.451 1 98.19 304 MET A C 1
ATOM 2370 O O . MET A 1 304 ? -12.078 16.859 -2.805 1 98.19 304 MET A O 1
ATOM 2374 N N . ARG A 1 305 ? -12.25 15.75 -4.742 1 97.12 305 ARG A N 1
ATOM 2375 C CA . ARG A 1 305 ? -12.867 16.875 -5.441 1 97.12 305 ARG A CA 1
ATOM 2376 C C . ARG A 1 305 ? -14.188 17.266 -4.785 1 97.12 305 ARG A C 1
ATOM 2378 O O . ARG A 1 305 ? -14.477 18.453 -4.613 1 97.12 305 ARG A O 1
ATOM 2385 N N . MET A 1 306 ? -14.969 16.25 -4.469 1 97.25 306 MET A N 1
ATOM 2386 C CA . MET A 1 306 ? -16.25 16.484 -3.793 1 97.25 306 MET A CA 1
ATOM 2387 C C . MET A 1 306 ? -16.031 17.188 -2.455 1 97.25 306 MET A C 1
ATOM 2389 O O . MET A 1 306 ? -16.719 18.156 -2.139 1 97.25 306 MET A O 1
ATOM 2393 N N . LEU A 1 307 ? -15.055 16.703 -1.69 1 97.69 307 LEU A N 1
ATOM 2394 C CA . LEU A 1 307 ? -14.773 17.266 -0.374 1 97.69 307 LEU A CA 1
ATOM 2395 C C . LEU A 1 307 ? -14.352 18.719 -0.485 1 97.69 307 LEU A C 1
ATOM 2397 O O . LEU A 1 307 ? -14.828 19.562 0.278 1 97.69 307 LEU A O 1
ATOM 2401 N N . ILE A 1 308 ? -13.5 19 -1.444 1 95.88 308 ILE A N 1
ATOM 2402 C CA . ILE A 1 308 ? -12.992 20.359 -1.617 1 95.88 308 ILE A CA 1
ATOM 2403 C C . ILE A 1 308 ? -14.133 21.297 -2.018 1 95.88 308 ILE A C 1
ATOM 2405 O O . ILE A 1 308 ? -14.203 22.422 -1.547 1 95.88 308 ILE A O 1
ATOM 2409 N N . LYS A 1 309 ? -15.023 20.828 -2.867 1 95.31 309 LYS A N 1
ATOM 2410 C CA . LYS A 1 309 ? -16.203 21.609 -3.227 1 95.31 309 LYS A CA 1
ATOM 2411 C C . LYS A 1 309 ? -17.047 21.938 -1.995 1 95.31 309 LYS A C 1
ATOM 2413 O O . LYS A 1 309 ? -17.5 23.078 -1.829 1 95.31 309 LYS A O 1
ATOM 2418 N N . ILE A 1 310 ? -17.203 20.969 -1.173 1 95.12 310 ILE A N 1
ATOM 2419 C CA . ILE A 1 310 ? -18.016 21.125 0.036 1 95.12 310 ILE A CA 1
ATOM 2420 C C . ILE A 1 310 ? -17.344 22.141 0.967 1 95.12 310 ILE A C 1
ATOM 2422 O O . ILE A 1 310 ? -18 23.031 1.512 1 95.12 310 ILE A O 1
ATOM 2426 N N . ILE A 1 311 ? -16.016 21.953 1.14 1 94.25 311 ILE A N 1
ATOM 2427 C CA . ILE A 1 311 ? -15.242 22.844 1.987 1 94.25 311 ILE A CA 1
ATOM 2428 C C . ILE A 1 311 ? -15.398 24.281 1.496 1 94.25 311 ILE A C 1
ATOM 2430 O O . ILE A 1 311 ? -15.492 25.219 2.299 1 94.25 311 ILE A O 1
ATOM 2434 N N . ASN A 1 312 ? -15.477 24.453 0.21 1 91.06 312 ASN A N 1
ATOM 2435 C CA . ASN A 1 312 ? -15.555 25.781 -0.389 1 91.06 312 ASN A CA 1
ATOM 2436 C C . ASN A 1 312 ? -17 26.234 -0.549 1 91.06 312 ASN A C 1
ATOM 2438 O O . ASN A 1 312 ? -17.281 27.203 -1.271 1 91.06 312 ASN A O 1
ATOM 2442 N N . LYS A 1 313 ? -17.953 25.547 -0.033 1 90.69 313 LYS A N 1
ATOM 2443 C CA . LYS A 1 313 ? -19.375 25.875 0.016 1 90.69 313 LYS A CA 1
ATOM 2444 C C . LYS A 1 313 ? -19.984 25.906 -1.385 1 90.69 313 LYS A C 1
ATOM 2446 O O . LYS A 1 313 ? -20.828 26.75 -1.68 1 90.69 313 LYS A O 1
ATOM 2451 N N . ALA A 1 314 ? -19.297 25.219 -2.16 1 88.06 314 ALA A N 1
ATOM 2452 C CA . ALA A 1 314 ? -19.891 24.969 -3.469 1 88.06 314 ALA A CA 1
ATOM 2453 C C . ALA A 1 314 ? -20.781 23.734 -3.441 1 88.06 314 ALA A C 1
ATOM 2455 O O . ALA A 1 314 ? -20.469 22.75 -2.764 1 88.06 314 ALA A O 1
ATOM 2456 N N . GLU A 1 315 ? -21.891 23.828 -4.012 1 84.56 315 GLU A N 1
ATOM 2457 C CA . GLU A 1 315 ? -22.812 22.688 -4.039 1 84.56 315 GLU A CA 1
ATOM 2458 C C . GLU A 1 315 ? -22.266 21.562 -4.91 1 84.56 315 GLU A C 1
ATOM 2460 O O . GLU A 1 315 ? -21.969 21.766 -6.09 1 84.56 315 GLU A O 1
ATOM 2465 N N . PRO A 1 316 ? -22.141 20.453 -4.289 1 85.31 316 PRO A N 1
ATOM 2466 C CA . PRO A 1 316 ? -21.719 19.344 -5.145 1 85.31 316 PRO A CA 1
ATOM 2467 C C . PRO A 1 316 ? -22.812 18.906 -6.117 1 85.31 316 PRO A C 1
ATOM 2469 O O . PRO A 1 316 ? -24 19.047 -5.824 1 85.31 316 PRO A O 1
ATOM 2472 N N . GLU A 1 317 ? -22.422 18.562 -7.305 1 85.69 317 GLU A N 1
ATOM 2473 C CA . GLU A 1 317 ? -23.375 18.125 -8.328 1 85.69 317 GLU A CA 1
ATOM 2474 C C . GLU A 1 317 ? -24.109 16.859 -7.891 1 85.69 317 GLU A C 1
ATOM 2476 O O . GLU A 1 317 ? -25.266 16.656 -8.25 1 85.69 317 GLU A O 1
ATOM 2481 N N . CYS A 1 318 ? -23.484 16.047 -7.215 1 89.44 318 CYS A N 1
ATOM 2482 C CA . CYS A 1 318 ? -23.969 14.758 -6.734 1 89.44 318 CYS A CA 1
ATOM 2483 C C . CYS A 1 318 ? -23.422 14.445 -5.344 1 89.44 318 CYS A C 1
ATOM 2485 O O . CYS A 1 318 ? -22.234 14.633 -5.086 1 89.44 318 CYS A O 1
ATOM 2487 N N . LEU A 1 319 ? -24.297 14.078 -4.43 1 91 319 LEU A N 1
ATOM 2488 C CA . LEU A 1 319 ? -23.859 13.812 -3.061 1 91 319 LEU A CA 1
ATOM 2489 C C . LEU A 1 319 ? -23.375 12.375 -2.912 1 91 319 LEU A C 1
ATOM 2491 O O . LEU A 1 319 ? -22.562 12.078 -2.027 1 91 319 LEU A O 1
ATOM 2495 N N . HIS A 1 320 ? -23.953 11.555 -3.756 1 94 320 HIS A N 1
ATOM 2496 C CA . HIS A 1 320 ? -23.562 10.156 -3.711 1 94 320 HIS A CA 1
ATOM 2497 C C . HIS A 1 320 ? -23.156 9.648 -5.094 1 94 320 HIS A C 1
ATOM 2499 O O . HIS A 1 320 ? -24.016 9.297 -5.906 1 94 320 HIS A O 1
ATOM 2505 N N . TYR A 1 321 ? -21.891 9.602 -5.352 1 95.31 321 TYR A N 1
ATOM 2506 C CA . TYR A 1 321 ? -21.391 9.117 -6.629 1 95.31 321 TYR A CA 1
ATOM 2507 C C . TYR A 1 321 ? -21.266 7.594 -6.625 1 95.31 321 TYR A C 1
ATOM 2509 O O . TYR A 1 321 ? -20.703 7.012 -5.695 1 95.31 321 TYR A O 1
ATOM 2517 N N . VAL A 1 322 ? -21.859 6.98 -7.523 1 96.44 322 VAL A N 1
ATOM 2518 C CA . VAL A 1 322 ? -21.688 5.555 -7.777 1 96.44 322 VAL A CA 1
ATOM 2519 C C . VAL A 1 322 ? -20.906 5.352 -9.07 1 96.44 322 VAL A C 1
ATOM 2521 O O . VAL A 1 322 ? -21.438 5.547 -10.164 1 96.44 322 VAL A O 1
ATOM 2524 N N . LEU A 1 323 ? -19.656 5.004 -8.977 1 97.94 323 LEU A N 1
ATOM 2525 C CA . LEU A 1 323 ? -18.766 4.867 -10.133 1 97.94 323 LEU A CA 1
ATOM 2526 C C . LEU A 1 323 ? -18.938 3.498 -10.781 1 97.94 323 LEU A C 1
ATOM 2528 O O . LEU A 1 323 ? -19.469 2.572 -10.164 1 97.94 323 LEU A O 1
ATOM 2532 N N . ASP A 1 324 ? -18.469 3.447 -11.969 1 98 324 ASP A N 1
ATOM 2533 C CA . ASP A 1 324 ? -18.609 2.211 -12.734 1 98 324 ASP A CA 1
ATOM 2534 C C . ASP A 1 324 ? -17.547 1.188 -12.312 1 98 324 ASP A C 1
ATOM 2536 O O . ASP A 1 324 ? -16.453 1.557 -11.883 1 98 324 ASP A O 1
ATOM 2540 N N . TYR A 1 325 ? -17.953 -0.027 -12.344 1 98.19 325 TYR A N 1
ATOM 2541 C CA . TYR A 1 325 ? -17.031 -1.155 -12.188 1 98.19 325 TYR A CA 1
ATOM 2542 C C . TYR A 1 325 ? -16.984 -1.99 -13.461 1 98.19 325 TYR A C 1
ATOM 2544 O O . TYR A 1 325 ? -17.797 -1.811 -14.367 1 98.19 325 TYR A O 1
ATOM 2552 N N . ASN A 1 326 ? -15.953 -2.836 -13.602 1 98.5 326 ASN A N 1
ATOM 2553 C CA . ASN A 1 326 ? -15.82 -3.748 -14.734 1 98.5 326 ASN A CA 1
ATOM 2554 C C . ASN A 1 326 ? -15.414 -5.148 -14.273 1 98.5 326 ASN A C 1
ATOM 2556 O O . ASN A 1 326 ? -14.719 -5.305 -13.273 1 98.5 326 ASN A O 1
ATOM 2560 N N . ILE A 1 327 ? -15.945 -6.125 -15.023 1 98.69 327 ILE A N 1
ATOM 2561 C CA . ILE A 1 327 ? -15.43 -7.473 -14.836 1 98.69 327 ILE A CA 1
ATOM 2562 C C . ILE A 1 327 ? -14.188 -7.672 -15.695 1 98.69 327 ILE A C 1
ATOM 2564 O O . ILE A 1 327 ? -14.227 -7.5 -16.906 1 98.69 327 ILE A O 1
ATOM 2568 N N . ILE A 1 328 ? -13.078 -7.953 -15.102 1 98.88 328 ILE A N 1
ATOM 2569 C CA . ILE A 1 328 ? -11.828 -8.234 -15.797 1 98.88 328 ILE A CA 1
ATOM 2570 C C . ILE A 1 328 ? -11.609 -9.75 -15.875 1 98.88 328 ILE A C 1
ATOM 2572 O O . ILE A 1 328 ? -11.344 -10.398 -14.859 1 98.88 328 ILE A O 1
ATOM 2576 N N . GLU A 1 329 ? -11.734 -10.273 -17.031 1 98.81 329 GLU A N 1
ATOM 2577 C CA . GLU A 1 329 ? -11.555 -11.703 -17.219 1 98.81 329 GLU A CA 1
ATOM 2578 C C . GLU A 1 329 ? -10.086 -12.062 -17.422 1 98.81 329 GLU A C 1
ATOM 2580 O O . GLU A 1 329 ? -9.398 -11.438 -18.234 1 98.81 329 GLU A O 1
ATOM 2585 N N . ARG A 1 330 ? -9.625 -13.062 -16.594 1 98.56 330 ARG A N 1
ATOM 2586 C CA . ARG A 1 330 ? -8.258 -13.562 -16.75 1 98.56 330 ARG A CA 1
ATOM 2587 C C . ARG A 1 330 ? -8.227 -15.086 -16.703 1 98.56 330 ARG A C 1
ATOM 2589 O O . ARG A 1 330 ? -9.109 -15.75 -17.234 1 98.56 330 ARG A O 1
ATOM 2596 N N . ASP A 1 331 ? -7.227 -15.656 -16.031 1 98.44 331 ASP A N 1
ATOM 2597 C CA . ASP A 1 331 ? -6.922 -17.062 -16.25 1 98.44 331 ASP A CA 1
ATOM 2598 C C . ASP A 1 331 ? -7.527 -17.938 -15.148 1 98.44 331 ASP A C 1
ATOM 2600 O O . ASP A 1 331 ? -7.406 -19.156 -15.172 1 98.44 331 ASP A O 1
ATOM 2604 N N . SER A 1 332 ? -8.242 -17.344 -14.172 1 98.88 332 SER A N 1
ATOM 2605 C CA . SER A 1 332 ? -8.773 -18.125 -13.062 1 98.88 332 SER A CA 1
ATOM 2606 C C . SER A 1 332 ? -10.172 -18.641 -13.375 1 98.88 332 SER A C 1
ATOM 2608 O O . SER A 1 332 ? -10.812 -19.281 -12.531 1 98.88 332 SER A O 1
ATOM 2610 N N . CYS A 1 333 ? -10.688 -18.359 -14.555 1 98.75 333 CYS A N 1
ATOM 2611 C CA . CYS A 1 333 ? -11.961 -18.875 -15.039 1 98.75 333 CYS A CA 1
ATOM 2612 C C . CYS A 1 333 ? -11.805 -19.469 -16.438 1 98.75 333 CYS A C 1
ATOM 2614 O O . CYS A 1 333 ? -11.039 -18.953 -17.25 1 98.75 333 CYS A O 1
ATOM 2616 N N . LYS A 1 334 ? -12.617 -20.5 -16.719 1 96.44 334 LYS A N 1
ATOM 2617 C CA . LYS A 1 334 ? -12.57 -21.203 -18.016 1 96.44 334 LYS A CA 1
ATOM 2618 C C . LYS A 1 334 ? -13.086 -20.297 -19.141 1 96.44 334 LYS A C 1
ATOM 2620 O O . LYS A 1 334 ? -13.953 -19.453 -18.922 1 96.44 334 LYS A O 1
ATOM 2625 N N . MET B 1 1 ? -19.125 31.141 20.375 1 45.47 1 MET B N 1
ATOM 2626 C CA . MET B 1 1 ? -17.734 31.359 19.984 1 45.47 1 MET B CA 1
ATOM 2627 C C . MET B 1 1 ? -16.797 30.438 20.75 1 45.47 1 MET B C 1
ATOM 2629 O O . MET B 1 1 ? -17.047 30.125 21.922 1 45.47 1 MET B O 1
ATOM 2633 N N . ALA B 1 2 ? -16.016 29.672 20.016 1 59.28 2 ALA B N 1
ATOM 2634 C CA . ALA B 1 2 ? -15.094 28.828 20.766 1 59.28 2 ALA B CA 1
ATOM 2635 C C . ALA B 1 2 ? -14.266 29.656 21.75 1 59.28 2 ALA B C 1
ATOM 2637 O O . ALA B 1 2 ? -13.938 30.812 21.469 1 59.28 2 ALA B O 1
ATOM 2638 N N . ALA B 1 3 ? -14.273 29.266 23 1 68.75 3 ALA B N 1
ATOM 2639 C CA . ALA B 1 3 ? -13.523 29.984 24.047 1 68.75 3 ALA B CA 1
ATOM 2640 C C . ALA B 1 3 ? -12.094 30.25 23.594 1 68.75 3 ALA B C 1
ATOM 2642 O O . ALA B 1 3 ? -11.461 29.406 22.953 1 68.75 3 ALA B O 1
ATOM 2643 N N . SER B 1 4 ? -11.711 31.453 23.625 1 74.88 4 SER B N 1
ATOM 2644 C CA . SER B 1 4 ? -10.336 31.844 23.312 1 74.88 4 SER B CA 1
ATOM 2645 C C . SER B 1 4 ? -9.445 31.734 24.547 1 74.88 4 SER B C 1
ATOM 2647 O O . SER B 1 4 ? -9.93 31.547 25.656 1 74.88 4 SER B O 1
ATOM 2649 N N . ILE B 1 5 ? -8.219 31.75 24.203 1 80.69 5 ILE B N 1
ATOM 2650 C CA . ILE B 1 5 ? -7.27 31.75 25.312 1 80.69 5 ILE B CA 1
ATOM 2651 C C . ILE B 1 5 ? -7.539 32.938 26.234 1 80.69 5 ILE B C 1
ATOM 2653 O O . ILE B 1 5 ? -7.332 32.844 27.453 1 80.69 5 ILE B O 1
ATOM 2657 N N . LYS B 1 6 ? -8.109 34 25.656 1 83.06 6 LYS B N 1
ATOM 2658 C CA . LYS B 1 6 ? -8.461 35.156 26.469 1 83.06 6 LYS B CA 1
ATOM 2659 C C . LYS B 1 6 ? -9.625 34.844 27.406 1 83.06 6 LYS B C 1
ATOM 2661 O O . LYS B 1 6 ? -9.633 35.312 28.547 1 83.06 6 LYS B O 1
ATOM 2666 N N . ASP B 1 7 ? -10.438 34.031 26.875 1 86.69 7 ASP B N 1
ATOM 2667 C CA . ASP B 1 7 ? -11.586 33.656 27.688 1 86.69 7 ASP B CA 1
ATOM 2668 C C . ASP B 1 7 ? -11.156 32.781 28.875 1 86.69 7 ASP B C 1
ATOM 2670 O O . ASP B 1 7 ? -11.664 32.969 29.984 1 86.69 7 ASP B O 1
ATOM 2674 N N . VAL B 1 8 ? -10.266 31.938 28.516 1 88.06 8 VAL B N 1
ATOM 2675 C CA . VAL B 1 8 ? -9.742 31.078 29.562 1 88.06 8 VAL B CA 1
ATOM 2676 C C . VAL B 1 8 ? -9.031 31.922 30.609 1 88.06 8 VAL B C 1
ATOM 2678 O O . VAL B 1 8 ? -9.219 31.703 31.812 1 88.06 8 VAL B O 1
ATOM 2681 N N . ALA B 1 9 ? -8.312 32.844 30.156 1 88.62 9 ALA B N 1
ATOM 2682 C CA . ALA B 1 9 ? -7.578 33.719 31.062 1 88.62 9 ALA B CA 1
ATOM 2683 C C . ALA B 1 9 ? -8.531 34.5 31.953 1 88.62 9 ALA B C 1
ATOM 2685 O O . ALA B 1 9 ? -8.297 34.625 33.156 1 88.62 9 ALA B O 1
ATOM 2686 N N . ARG B 1 10 ? -9.516 34.969 31.391 1 89.38 10 ARG B N 1
ATOM 2687 C CA . ARG B 1 10 ? -10.531 35.719 32.125 1 89.38 10 ARG B CA 1
ATOM 2688 C C . ARG B 1 10 ? -11.227 34.812 33.156 1 89.38 10 ARG B C 1
ATOM 2690 O O . ARG B 1 10 ? -11.398 35.219 34.312 1 89.38 10 ARG B O 1
ATOM 2697 N N . GLU B 1 11 ? -11.516 33.656 32.688 1 90 11 GLU B N 1
ATOM 2698 C CA . GLU B 1 11 ? -12.234 32.75 33.562 1 90 11 GLU B CA 1
ATOM 2699 C C . GLU B 1 11 ? -11.359 32.281 34.719 1 90 11 GLU B C 1
ATOM 2701 O O . GLU B 1 11 ? -11.844 32.156 35.844 1 90 11 GLU B O 1
ATOM 2706 N N . ALA B 1 12 ? -10.227 32.062 34.469 1 89.94 12 ALA B N 1
ATOM 2707 C CA . ALA B 1 12 ? -9.273 31.609 35.469 1 89.94 12 ALA B CA 1
ATOM 2708 C C . ALA B 1 12 ? -8.68 32.781 36.25 1 89.94 12 ALA B C 1
ATOM 2710 O O . ALA B 1 12 ? -7.984 32.594 37.25 1 89.94 12 ALA B O 1
ATOM 2711 N N . ARG B 1 13 ? -8.891 34 35.844 1 88.62 13 ARG B N 1
ATOM 2712 C CA . ARG B 1 13 ? -8.391 35.219 36.438 1 88.62 13 ARG B CA 1
ATOM 2713 C C . ARG B 1 13 ? -6.863 35.25 36.438 1 88.62 13 ARG B C 1
ATOM 2715 O O . ARG B 1 13 ? -6.246 35.531 37.469 1 88.62 13 ARG B O 1
ATOM 2722 N N . VAL B 1 14 ? -6.371 34.812 35.375 1 89.31 14 VAL B N 1
ATOM 2723 C CA . VAL B 1 14 ? -4.926 34.875 35.188 1 89.31 14 VAL B CA 1
ATOM 2724 C C . VAL B 1 14 ? -4.613 35.562 33.844 1 89.31 14 VAL B C 1
ATOM 2726 O O . VAL B 1 14 ? -5.52 35.875 33.094 1 89.31 14 VAL B O 1
ATOM 2729 N N . SER B 1 15 ? -3.375 35.938 33.688 1 82.25 15 SER B N 1
ATOM 2730 C CA . SER B 1 15 ? -2.955 36.531 32.406 1 82.25 15 SER B CA 1
ATOM 2731 C C . SER B 1 15 ? -2.994 35.5 31.281 1 82.25 15 SER B C 1
ATOM 2733 O O . SER B 1 15 ? -2.977 34.281 31.531 1 82.25 15 SER B O 1
ATOM 2735 N N . ILE B 1 16 ? -3.045 35.969 30 1 84.06 16 ILE B N 1
ATOM 2736 C CA . ILE B 1 16 ? -2.977 35.125 28.812 1 84.06 16 ILE B CA 1
ATOM 2737 C C . ILE B 1 16 ? -1.668 34.344 28.828 1 84.06 16 ILE B C 1
ATOM 2739 O O . ILE B 1 16 ? -1.644 33.156 28.453 1 84.06 16 ILE B O 1
ATOM 2743 N N . ALA B 1 17 ? -0.651 34.969 29.328 1 78.88 17 ALA B N 1
ATOM 2744 C CA . ALA B 1 17 ? 0.662 34.344 29.406 1 78.88 17 ALA B CA 1
ATOM 2745 C C . ALA B 1 17 ? 0.647 33.156 30.375 1 78.88 17 ALA B C 1
ATOM 2747 O O . ALA B 1 17 ? 1.274 32.125 30.109 1 78.88 17 ALA B O 1
ATOM 2748 N N . THR B 1 18 ? -0.041 33.375 31.422 1 81.69 18 THR B N 1
ATOM 2749 C CA . THR B 1 18 ? -0.135 32.312 32.438 1 81.69 18 THR B CA 1
ATOM 2750 C C . THR B 1 18 ? -0.882 31.094 31.875 1 81.69 18 THR B C 1
ATOM 2752 O O . THR B 1 18 ? -0.466 29.953 32.062 1 81.69 18 THR B O 1
ATOM 2755 N N . VAL B 1 19 ? -1.989 31.359 31.078 1 82.56 19 VAL B N 1
ATOM 2756 C CA . VAL B 1 19 ? -2.746 30.281 30.438 1 82.56 19 VAL B CA 1
ATOM 2757 C C . VAL B 1 19 ? -1.854 29.531 29.453 1 82.56 19 VAL B C 1
ATOM 2759 O O . VAL B 1 19 ? -1.835 28.297 29.438 1 82.56 19 VAL B O 1
ATOM 2762 N N . SER B 1 20 ? -1.075 30.266 28.766 1 75.19 20 SER B N 1
ATOM 2763 C CA . SER B 1 20 ? -0.161 29.688 27.781 1 75.19 20 SER B CA 1
ATOM 2764 C C . SER B 1 20 ? 0.878 28.797 28.469 1 75.19 20 SER B C 1
ATOM 2766 O O . SER B 1 20 ? 1.162 27.703 27.984 1 75.19 20 SER B O 1
ATOM 2768 N N . ARG B 1 21 ? 1.312 29.266 29.547 1 74.62 21 ARG B N 1
ATOM 2769 C CA . ARG B 1 21 ? 2.326 28.516 30.281 1 74.62 21 ARG B CA 1
ATOM 2770 C C . ARG B 1 21 ? 1.746 27.219 30.859 1 74.62 21 ARG B C 1
ATOM 2772 O O . ARG B 1 21 ? 2.406 26.172 30.844 1 74.62 21 ARG B O 1
ATOM 2779 N N . VAL B 1 22 ? 0.555 27.312 31.297 1 77.69 22 VAL B N 1
ATOM 2780 C CA . VAL B 1 22 ? -0.106 26.141 31.859 1 77.69 22 VAL B CA 1
ATOM 2781 C C . VAL B 1 22 ? -0.368 25.109 30.75 1 77.69 22 VAL B C 1
ATOM 2783 O O . VAL B 1 22 ? -0.117 23.922 30.922 1 77.69 22 VAL B O 1
ATOM 2786 N N . LEU B 1 23 ? -0.797 25.656 29.562 1 75.31 23 LEU B N 1
ATOM 2787 C CA . LEU B 1 23 ? -1.147 24.797 28.438 1 75.31 23 LEU B CA 1
ATOM 2788 C C . LEU B 1 23 ? 0.093 24.109 27.875 1 75.31 23 LEU B C 1
ATOM 2790 O O . LEU B 1 23 ? 0.012 23 27.359 1 75.31 23 LEU B O 1
ATOM 2794 N N . ASN B 1 24 ? 1.213 24.781 28.094 1 66.38 24 ASN B N 1
ATOM 2795 C CA . ASN B 1 24 ? 2.459 24.266 27.531 1 66.38 24 ASN B CA 1
ATOM 2796 C C . ASN B 1 24 ? 3.322 23.594 28.609 1 66.38 24 ASN B C 1
ATOM 2798 O O . ASN B 1 24 ? 4.504 23.328 28.391 1 66.38 24 ASN B O 1
ATOM 2802 N N . ASN B 1 25 ? 2.734 23.344 29.672 1 65.56 25 ASN B N 1
ATOM 2803 C CA . ASN B 1 25 ? 3.352 22.672 30.812 1 65.56 25 ASN B CA 1
ATOM 2804 C C . ASN B 1 25 ? 4.68 23.312 31.188 1 65.56 25 ASN B C 1
ATOM 2806 O O . ASN B 1 25 ? 5.672 22.625 31.406 1 65.56 25 ASN B O 1
ATOM 2810 N N . VAL B 1 26 ? 4.652 24.578 31.125 1 61.12 26 VAL B N 1
ATOM 2811 C CA . VAL B 1 26 ? 5.84 25.297 31.562 1 61.12 26 VAL B CA 1
ATOM 2812 C C . VAL B 1 26 ? 5.855 25.3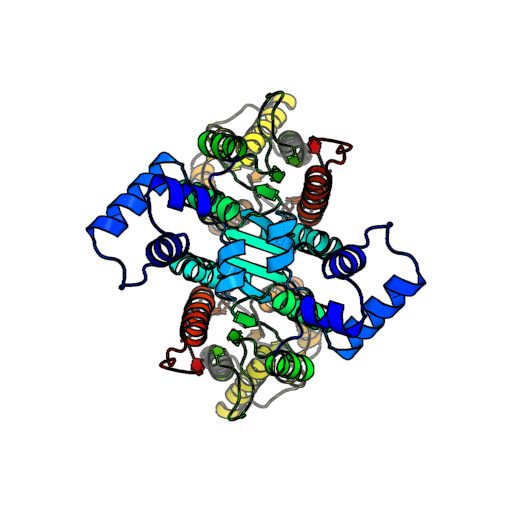75 33.094 1 61.12 26 VAL B C 1
ATOM 2814 O O . VAL B 1 26 ? 4.852 25.719 33.719 1 61.12 26 VAL B O 1
ATOM 2817 N N . ASP B 1 27 ? 6.914 24.875 33.688 1 62.72 27 ASP B N 1
ATOM 2818 C CA . ASP B 1 27 ? 7.059 24.625 35.125 1 62.72 27 ASP B CA 1
ATOM 2819 C C . ASP B 1 27 ? 7.168 25.922 35.906 1 62.72 27 ASP B C 1
ATOM 2821 O O . ASP B 1 27 ? 7.828 25.984 36.938 1 62.72 27 ASP B O 1
ATOM 2825 N N . VAL B 1 28 ? 6.621 26.953 35.531 1 70.94 28 VAL B N 1
ATOM 2826 C CA . VAL B 1 28 ? 6.773 28.172 36.281 1 70.94 28 VAL B CA 1
ATOM 2827 C C . VAL B 1 28 ? 5.441 28.547 36.938 1 70.94 28 VAL B C 1
ATOM 2829 O O . VAL B 1 28 ? 5.387 29.422 37.812 1 70.94 28 VAL B O 1
ATOM 2832 N N . VAL B 1 29 ? 4.441 27.781 36.656 1 76.5 29 VAL B N 1
ATOM 2833 C CA . VAL B 1 29 ? 3.123 28.141 37.156 1 76.5 29 VAL B CA 1
ATOM 2834 C C . VAL B 1 29 ? 2.787 27.281 38.375 1 76.5 29 VAL B C 1
ATOM 2836 O O . VAL B 1 29 ? 3.004 26.062 38.375 1 76.5 29 VAL B O 1
ATOM 2839 N N . ASN B 1 30 ? 2.486 27.922 39.562 1 80.5 30 ASN B N 1
ATOM 2840 C CA . ASN B 1 30 ? 2.184 27.188 40.781 1 80.5 30 ASN B CA 1
ATOM 2841 C C . ASN B 1 30 ? 0.973 26.281 40.625 1 80.5 30 ASN B C 1
ATOM 2843 O O . ASN B 1 30 ? 0.19 26.453 39.688 1 80.5 30 ASN B O 1
ATOM 2847 N N . GLU B 1 31 ? 0.868 25.266 41.469 1 82.12 31 GLU B N 1
ATOM 2848 C CA . GLU B 1 31 ? -0.122 24.203 41.344 1 82.12 31 GLU B CA 1
ATOM 2849 C C . GLU B 1 31 ? -1.542 24.75 41.438 1 82.12 31 GLU B C 1
ATOM 2851 O O . GLU B 1 31 ? -2.445 24.266 40.75 1 82.12 31 GLU B O 1
ATOM 2856 N N . GLU B 1 32 ? -1.702 25.672 42.281 1 85.94 32 GLU B N 1
ATOM 2857 C CA . GLU B 1 32 ? -3.025 26.266 42.469 1 85.94 32 GLU B CA 1
ATOM 2858 C C . GLU B 1 32 ? -3.5 26.938 41.188 1 85.94 32 GLU B C 1
ATOM 2860 O O . GLU B 1 32 ? -4.645 26.766 40.75 1 85.94 32 GLU B O 1
ATOM 2865 N N . THR B 1 33 ? -2.65 27.672 40.562 1 86.06 33 THR B N 1
ATOM 2866 C CA . THR B 1 33 ? -2.957 28.375 39.312 1 86.06 33 THR B CA 1
ATOM 2867 C C . THR B 1 33 ? -3.197 27.391 38.188 1 86.06 33 THR B C 1
ATOM 2869 O O . THR B 1 33 ? -4.098 27.594 37.375 1 86.06 33 THR B O 1
ATOM 2872 N N . LYS B 1 34 ? -2.461 26.391 38.094 1 87.75 34 LYS B N 1
ATOM 2873 C CA . LYS B 1 34 ? -2.627 25.344 37.094 1 87.75 34 LYS B CA 1
ATOM 2874 C C . LYS B 1 34 ? -4.02 24.734 37.188 1 87.75 34 LYS B C 1
ATOM 2876 O O . LYS B 1 34 ? -4.672 24.516 36.156 1 87.75 34 LYS B O 1
ATOM 2881 N N . LYS B 1 35 ? -4.363 24.469 38.375 1 87.94 35 LYS B N 1
ATOM 2882 C CA . LYS B 1 35 ? -5.68 23.875 38.594 1 87.94 35 LYS B CA 1
ATOM 2883 C C . LYS B 1 35 ? -6.785 24.797 38.094 1 87.94 35 LYS B C 1
ATOM 2885 O O . LYS B 1 35 ? -7.738 24.359 37.469 1 87.94 35 LYS B O 1
ATOM 2890 N N . LYS B 1 36 ? -6.676 26.062 38.5 1 87.38 36 LYS B N 1
ATOM 2891 C CA . LYS B 1 36 ? -7.668 27.047 38.094 1 87.38 36 LYS B CA 1
ATOM 2892 C C . LYS B 1 36 ? -7.777 27.125 36.562 1 87.38 36 LYS B C 1
ATOM 2894 O O . LYS B 1 36 ? -8.883 27.172 36.031 1 87.38 36 LYS B O 1
ATOM 2899 N N . VAL B 1 37 ? -6.625 27.109 35.906 1 87.81 37 VAL B N 1
ATOM 2900 C CA . VAL B 1 37 ? -6.582 27.203 34.438 1 87.81 37 VAL B CA 1
ATOM 2901 C C . VAL B 1 37 ? -7.199 25.953 33.844 1 87.81 37 VAL B C 1
ATOM 2903 O O . VAL B 1 37 ? -8 26.031 32.906 1 87.81 37 VAL B O 1
ATOM 2906 N N . MET B 1 38 ? -6.867 24.891 34.438 1 87.06 38 MET B N 1
ATOM 2907 C CA . MET B 1 38 ? -7.387 23.625 33.906 1 87.06 38 MET B CA 1
ATOM 2908 C C . MET B 1 38 ? -8.898 23.547 34.094 1 87.06 38 MET B C 1
ATOM 2910 O O . MET B 1 38 ? -9.609 23.031 33.219 1 87.06 38 MET B O 1
ATOM 2914 N N . GLU B 1 39 ? -9.344 23.984 35.219 1 86.12 39 GLU B N 1
ATOM 2915 C CA . GLU B 1 39 ? -10.781 24.047 35.5 1 86.12 39 GLU B CA 1
ATOM 2916 C C . GLU B 1 39 ? -11.492 24.953 34.5 1 86.12 39 GLU B C 1
ATOM 2918 O O . GLU B 1 39 ? -12.586 24.641 34.031 1 86.12 39 GLU B O 1
ATOM 2923 N N . ALA B 1 40 ? -10.914 26.062 34.188 1 86 40 ALA B N 1
ATOM 2924 C CA . ALA B 1 40 ? -11.477 27.016 33.219 1 86 40 ALA B CA 1
ATOM 2925 C C . ALA B 1 40 ? -11.523 26.406 31.828 1 86 40 ALA B C 1
ATOM 2927 O O . ALA B 1 40 ? -12.5 26.609 31.094 1 86 40 ALA B O 1
ATOM 2928 N N . ILE B 1 41 ? -10.453 25.734 31.5 1 81.38 41 ILE B N 1
ATOM 2929 C CA . ILE B 1 41 ? -10.375 25.062 30.203 1 81.38 41 ILE B CA 1
ATOM 2930 C C . ILE B 1 41 ? -11.516 24.047 30.062 1 81.38 41 ILE B C 1
ATOM 2932 O O . ILE B 1 41 ? -12.188 24 29.031 1 81.38 41 ILE B O 1
ATOM 2936 N N . LYS B 1 42 ? -11.727 23.344 31.047 1 79.44 42 LYS B N 1
ATOM 2937 C CA . LYS B 1 42 ? -12.789 22.344 31.062 1 79.44 42 LYS B CA 1
ATOM 2938 C C . LYS B 1 42 ? -14.164 23 31 1 79.44 42 LYS B C 1
ATOM 2940 O O . LYS B 1 42 ? -15.031 22.578 30.234 1 79.44 42 LYS B O 1
ATOM 2945 N N . LYS B 1 43 ? -14.258 24 31.844 1 80.31 43 LYS B N 1
ATOM 2946 C CA . LYS B 1 43 ? -15.531 24.719 31.938 1 80.31 43 LYS B CA 1
ATOM 2947 C C . LYS B 1 43 ? -15.914 25.344 30.609 1 80.31 43 LYS B C 1
ATOM 2949 O O . LYS B 1 43 ? -17.078 25.297 30.203 1 80.31 43 LYS B O 1
ATOM 2954 N N . LEU B 1 44 ? -14.883 25.875 29.969 1 81.75 44 LEU B N 1
ATOM 2955 C CA . LEU B 1 44 ? -15.148 26.609 28.734 1 81.75 44 LEU B CA 1
ATOM 2956 C C . LEU B 1 44 ? -15.023 25.703 27.516 1 81.75 44 LEU B C 1
ATOM 2958 O O . LEU B 1 44 ? -15.305 26.125 26.391 1 81.75 44 LEU B O 1
ATOM 2962 N N . ASP B 1 45 ? -14.609 24.469 27.844 1 75.31 45 ASP B N 1
ATOM 2963 C CA . ASP B 1 45 ? -14.328 23.516 26.766 1 75.31 45 ASP B CA 1
ATOM 2964 C C . ASP B 1 45 ? -13.336 24.094 25.766 1 75.31 45 ASP B C 1
ATOM 2966 O O . ASP B 1 45 ? -13.586 24.062 24.547 1 75.31 45 ASP B O 1
ATOM 2970 N N . TYR B 1 46 ? -12.406 24.797 26.438 1 68.38 46 TYR B N 1
ATOM 2971 C CA . TYR B 1 46 ? -11.383 25.453 25.625 1 68.38 46 TYR B CA 1
ATOM 2972 C C . TYR B 1 46 ? -10.406 24.438 25.062 1 68.38 46 TYR B C 1
ATOM 2974 O O . TYR B 1 46 ? -9.938 23.547 25.766 1 68.38 46 TYR B O 1
ATOM 2982 N N . ARG B 1 47 ? -10.219 24.484 23.766 1 61.25 47 ARG B N 1
ATOM 2983 C CA . ARG B 1 47 ? -9.18 23.703 23.109 1 61.25 47 ARG B CA 1
ATOM 2984 C C . ARG B 1 47 ? -8.164 24.594 22.422 1 61.25 47 ARG B C 1
ATOM 2986 O O . ARG B 1 47 ? -8.531 25.453 21.609 1 61.25 47 ARG B O 1
ATOM 2993 N N . PRO B 1 48 ? -6.898 24.547 23.062 1 58.69 48 PRO B N 1
ATOM 2994 C CA . PRO B 1 48 ? -5.879 25.406 22.438 1 58.69 48 PRO B CA 1
ATOM 2995 C C . PRO B 1 48 ? -5.82 25.234 20.922 1 58.69 48 PRO B C 1
ATOM 2997 O O . PRO B 1 48 ? -6.02 24.125 20.406 1 58.69 48 PRO B O 1
ATOM 3000 N N . ASN B 1 49 ? -5.914 26.438 20.297 1 58.62 49 ASN B N 1
ATOM 3001 C CA . ASN B 1 49 ? -5.777 26.422 18.844 1 58.62 49 ASN B CA 1
ATOM 3002 C C . ASN B 1 49 ? -4.359 26.047 18.422 1 58.62 49 ASN B C 1
ATOM 3004 O O . ASN B 1 49 ? -3.412 26.797 18.656 1 58.62 49 ASN B O 1
ATOM 3008 N N . ILE B 1 50 ? -4.09 24.844 18.094 1 59.94 50 ILE B N 1
ATOM 3009 C CA . ILE B 1 50 ? -2.789 24.281 17.734 1 59.94 50 ILE B CA 1
ATOM 3010 C C . ILE B 1 50 ? -2.113 25.172 16.703 1 59.94 50 ILE B C 1
ATOM 3012 O O . ILE B 1 50 ? -0.897 25.375 16.734 1 59.94 50 ILE B O 1
ATOM 3016 N N . VAL B 1 51 ? -2.871 25.75 15.906 1 60.25 51 VAL B N 1
ATOM 3017 C CA . VAL B 1 51 ? -2.322 26.594 14.852 1 60.25 51 VAL B CA 1
ATOM 3018 C C . VAL B 1 51 ? -1.718 27.859 15.477 1 60.25 51 VAL B C 1
ATOM 3020 O O . VAL B 1 51 ? -0.619 28.266 15.102 1 60.25 51 VAL B O 1
ATOM 3023 N N . ALA B 1 52 ? -2.463 28.344 16.438 1 59.84 52 ALA B N 1
ATOM 3024 C CA . ALA B 1 52 ? -1.955 29.531 17.125 1 59.84 52 ALA B CA 1
ATOM 3025 C C . ALA B 1 52 ? -0.666 29.219 17.875 1 59.84 52 ALA B C 1
ATOM 3027 O O . ALA B 1 52 ? 0.281 30 17.844 1 59.84 52 ALA B O 1
ATOM 3028 N N . ARG B 1 53 ? -0.719 28.109 18.516 1 60.97 53 ARG B N 1
ATOM 3029 C CA . ARG B 1 53 ? 0.463 27.672 19.25 1 60.97 53 ARG B CA 1
ATOM 3030 C C . ARG B 1 53 ? 1.643 27.453 18.312 1 60.97 53 ARG B C 1
ATOM 3032 O O . ARG B 1 53 ? 2.785 27.766 18.656 1 60.97 53 ARG B O 1
ATOM 3039 N N . SER B 1 54 ? 1.299 26.906 17.188 1 62.91 54 SER B N 1
ATOM 3040 C CA . SER B 1 54 ? 2.34 26.594 16.203 1 62.91 54 SER B CA 1
ATOM 3041 C C . SER B 1 54 ? 3.031 27.844 15.703 1 62.91 54 SER B C 1
ATOM 3043 O O . SER B 1 54 ? 4.223 27.828 15.398 1 62.91 54 SER B O 1
ATOM 3045 N N . LEU B 1 55 ? 2.324 28.891 15.719 1 60.31 55 LEU B N 1
ATOM 3046 C CA . LEU B 1 55 ? 2.887 30.172 15.305 1 60.31 55 LEU B CA 1
ATOM 3047 C C . LEU B 1 55 ? 3.918 30.656 16.312 1 60.31 55 LEU B C 1
ATOM 3049 O O . LEU B 1 55 ? 4.957 31.203 15.938 1 60.31 55 LEU B O 1
ATOM 3053 N N . LYS B 1 56 ? 3.52 30.406 17.531 1 57.47 56 LYS B N 1
ATOM 3054 C CA . LYS B 1 56 ? 4.41 30.875 18.594 1 57.47 56 LYS B CA 1
ATOM 3055 C C . LYS B 1 56 ? 5.648 29.984 18.688 1 57.47 56 LYS B C 1
ATOM 3057 O O . LYS B 1 56 ? 6.766 30.484 18.844 1 57.47 56 LYS B O 1
ATOM 3062 N N . THR B 1 57 ? 5.379 28.766 18.625 1 63.03 57 THR B N 1
ATOM 3063 C CA . THR B 1 57 ? 6.457 27.812 18.859 1 63.03 57 THR B CA 1
ATOM 3064 C C . THR B 1 57 ? 7.184 27.469 17.562 1 63.03 57 THR B C 1
ATOM 3066 O O . THR B 1 57 ? 8.289 26.922 17.594 1 63.03 57 THR B O 1
ATOM 3069 N N . GLN B 1 58 ? 6.637 27.906 16.469 1 63.88 58 GLN B N 1
ATOM 3070 C CA . GLN B 1 58 ? 7.129 27.578 15.133 1 63.88 58 GLN B CA 1
ATOM 3071 C C . GLN B 1 58 ? 7.207 26.062 14.938 1 63.88 58 GLN B C 1
ATOM 3073 O O . GLN B 1 58 ? 8.133 25.562 14.305 1 63.88 58 GLN B O 1
ATOM 3078 N N . ARG B 1 59 ? 6.387 25.406 15.758 1 77.94 59 ARG B N 1
ATOM 3079 C CA . ARG B 1 59 ? 6.277 23.953 15.656 1 77.94 59 ARG B CA 1
ATOM 3080 C C . ARG B 1 59 ? 4.84 23.531 15.352 1 77.94 59 ARG B C 1
ATOM 3082 O O . ARG B 1 59 ? 3.91 23.938 16.062 1 77.94 59 ARG B O 1
ATOM 3089 N N . THR B 1 60 ? 4.711 22.844 14.32 1 84.75 60 THR B N 1
ATOM 3090 C CA . THR B 1 60 ? 3.371 22.438 13.906 1 84.75 60 THR B CA 1
ATOM 3091 C C . THR B 1 60 ? 3.096 20.984 14.312 1 84.75 60 THR B C 1
ATOM 3093 O O . THR B 1 60 ? 1.962 20.516 14.211 1 84.75 60 THR B O 1
ATOM 3096 N N . ARG B 1 61 ? 4.109 20.266 14.836 1 90.88 61 ARG B N 1
ATOM 3097 C CA . ARG B 1 61 ? 4.016 18.844 15.164 1 90.88 61 ARG B CA 1
ATOM 3098 C C . ARG B 1 61 ? 3.553 18.031 13.953 1 90.88 61 ARG B C 1
ATOM 3100 O O . ARG B 1 61 ? 2.68 17.172 14.078 1 90.88 61 ARG B O 1
ATOM 3107 N N . THR B 1 62 ? 4.074 18.422 12.836 1 92.94 62 THR B N 1
ATOM 3108 C CA . THR B 1 62 ? 3.795 17.734 11.586 1 92.94 62 THR B CA 1
ATOM 3109 C C . THR B 1 62 ? 5.09 17.281 10.922 1 92.94 62 THR B C 1
ATOM 3111 O O . THR B 1 62 ? 6.094 17.984 10.945 1 92.94 62 THR B O 1
ATOM 3114 N N . ILE B 1 63 ? 5.047 16.094 10.461 1 97.12 63 ILE B N 1
ATOM 3115 C CA . ILE B 1 63 ? 6.191 15.523 9.758 1 97.12 63 ILE B CA 1
ATOM 3116 C C . ILE B 1 63 ? 5.805 15.203 8.312 1 97.12 63 ILE B C 1
ATOM 3118 O O . ILE B 1 63 ? 4.719 14.672 8.062 1 97.12 63 ILE B O 1
ATOM 3122 N N . GLY B 1 64 ? 6.629 15.609 7.34 1 97.69 64 GLY B N 1
ATOM 3123 C CA . GLY B 1 64 ? 6.441 15.188 5.961 1 97.69 64 GLY B CA 1
ATOM 3124 C C . GLY B 1 64 ? 7.074 13.844 5.656 1 97.69 64 GLY B C 1
ATOM 3125 O O . GLY B 1 64 ? 8.195 13.57 6.09 1 97.69 64 GLY B O 1
ATOM 3126 N N . ILE B 1 65 ? 6.336 12.969 5.051 1 98 65 ILE B N 1
ATOM 3127 C CA . ILE B 1 65 ? 6.895 11.734 4.504 1 98 65 ILE B CA 1
ATOM 3128 C C . ILE B 1 65 ? 6.848 11.781 2.977 1 98 65 ILE B C 1
ATOM 3130 O O . ILE B 1 65 ? 5.77 11.797 2.383 1 98 65 ILE B O 1
ATOM 3134 N N . VAL B 1 66 ? 8.016 11.828 2.359 1 97.06 66 VAL B N 1
ATOM 3135 C CA . VAL B 1 66 ? 8.148 11.867 0.908 1 97.06 66 VAL B CA 1
ATOM 3136 C C . VAL B 1 66 ? 8.508 10.477 0.385 1 97.06 66 VAL B C 1
ATOM 3138 O O . VAL B 1 66 ? 9.562 9.93 0.729 1 97.06 66 VAL B O 1
ATOM 3141 N N . ILE B 1 67 ? 7.656 9.898 -0.413 1 95.56 67 ILE B N 1
ATOM 3142 C CA . ILE B 1 67 ? 7.875 8.531 -0.876 1 95.56 67 ILE B CA 1
ATOM 3143 C C . ILE B 1 67 ? 7.715 8.469 -2.393 1 95.56 67 ILE B C 1
ATOM 3145 O O . ILE B 1 67 ? 6.992 9.281 -2.98 1 95.56 67 ILE B O 1
ATOM 3149 N N . PRO B 1 68 ? 8.305 7.473 -3.043 1 92.06 68 PRO B N 1
ATOM 3150 C CA . PRO B 1 68 ? 8.219 7.348 -4.5 1 92.06 68 PRO B CA 1
ATOM 3151 C C . PRO B 1 68 ? 6.836 6.914 -4.977 1 92.06 68 PRO B C 1
ATOM 3153 O O . PRO B 1 68 ? 6.305 7.477 -5.941 1 92.06 68 PRO B O 1
ATOM 3156 N N . ASP B 1 69 ? 6.285 5.879 -4.293 1 91.88 69 ASP B N 1
ATOM 3157 C CA . ASP B 1 69 ? 5.039 5.293 -4.789 1 91.88 69 ASP B CA 1
ATOM 3158 C C . ASP B 1 69 ? 4.309 4.543 -3.68 1 91.88 69 ASP B C 1
ATOM 3160 O O . ASP B 1 69 ? 4.586 3.367 -3.43 1 91.88 69 ASP B O 1
ATOM 3164 N N . ILE B 1 70 ? 3.266 5.152 -3.209 1 93.75 70 ILE B N 1
ATOM 3165 C CA . ILE B 1 70 ? 2.539 4.594 -2.074 1 93.75 70 ILE B CA 1
ATOM 3166 C C . ILE B 1 70 ? 1.794 3.334 -2.512 1 93.75 70 ILE B C 1
ATOM 3168 O O . ILE B 1 70 ? 1.388 2.523 -1.675 1 93.75 70 ILE B O 1
ATOM 3172 N N . SER B 1 71 ? 1.676 3.141 -3.836 1 90.25 71 SER B N 1
ATOM 3173 C CA . SER B 1 71 ? 0.905 2.002 -4.324 1 90.25 71 SER B CA 1
ATOM 3174 C C . SER B 1 71 ? 1.772 0.752 -4.43 1 90.25 71 SER B C 1
ATOM 3176 O O . SER B 1 71 ? 1.263 -0.346 -4.66 1 90.25 71 SER B O 1
ATOM 3178 N N . SER B 1 72 ? 3.064 0.961 -4.246 1 91.19 72 SER B N 1
ATOM 3179 C CA . SER B 1 72 ? 3.947 -0.193 -4.125 1 91.19 72 SER B CA 1
ATOM 3180 C C . SER B 1 72 ? 3.777 -0.881 -2.775 1 91.19 72 SER B C 1
ATOM 3182 O O . SER B 1 72 ? 3.604 -0.217 -1.753 1 91.19 72 SER B O 1
ATOM 3184 N N . GLN B 1 73 ? 3.846 -2.189 -2.779 1 92.25 73 GLN B N 1
ATOM 3185 C CA . GLN B 1 73 ? 3.625 -2.908 -1.528 1 92.25 73 GLN B CA 1
ATOM 3186 C C . GLN B 1 73 ? 4.797 -2.719 -0.572 1 92.25 73 GLN B C 1
ATOM 3188 O O . GLN B 1 73 ? 4.711 -3.084 0.603 1 92.25 73 GLN B O 1
ATOM 3193 N N . PHE B 1 74 ? 5.844 -2.139 -1.045 1 92.75 74 PHE B N 1
ATOM 3194 C CA . PHE B 1 74 ? 7.047 -1.961 -0.242 1 92.75 74 PHE B CA 1
ATOM 3195 C C . PHE B 1 74 ? 6.902 -0.769 0.695 1 92.75 74 PHE B C 1
ATOM 3197 O O . PHE B 1 74 ? 7.215 -0.865 1.884 1 92.75 74 PHE B O 1
ATOM 3204 N N . TYR B 1 75 ? 6.344 0.304 0.349 1 95.81 75 TYR B N 1
ATOM 3205 C CA . TYR B 1 75 ? 6.418 1.576 1.058 1 95.81 75 TYR B CA 1
ATOM 3206 C C . TYR B 1 75 ? 5.328 1.676 2.119 1 95.81 75 TYR B C 1
ATOM 3208 O O . TYR B 1 75 ? 5.562 2.209 3.207 1 95.81 75 TYR B O 1
ATOM 3216 N N . PRO B 1 76 ? 4.152 1.105 1.849 1 96.19 76 PRO B N 1
ATOM 3217 C CA . PRO B 1 76 ? 3.062 1.316 2.807 1 96.19 76 PRO B CA 1
ATOM 3218 C C . PRO B 1 76 ? 3.412 0.832 4.211 1 96.19 76 PRO B C 1
ATOM 3220 O O . PRO B 1 76 ? 3.047 1.476 5.199 1 96.19 76 PRO B O 1
ATOM 3223 N N . GLU B 1 77 ? 4.156 -0.275 4.305 1 95.19 77 GLU B N 1
ATOM 3224 C CA . GLU B 1 77 ? 4.516 -0.8 5.617 1 95.19 77 GLU B CA 1
ATOM 3225 C C . GLU B 1 77 ? 5.504 0.121 6.328 1 95.19 77 GLU B C 1
ATOM 3227 O O . GLU B 1 77 ? 5.477 0.244 7.555 1 95.19 77 GLU B O 1
ATOM 3232 N N . ILE B 1 78 ? 6.406 0.723 5.586 1 97.5 78 ILE B N 1
ATOM 3233 C CA . ILE B 1 78 ? 7.324 1.703 6.152 1 97.5 78 ILE B CA 1
ATOM 3234 C C . ILE B 1 78 ? 6.539 2.902 6.68 1 9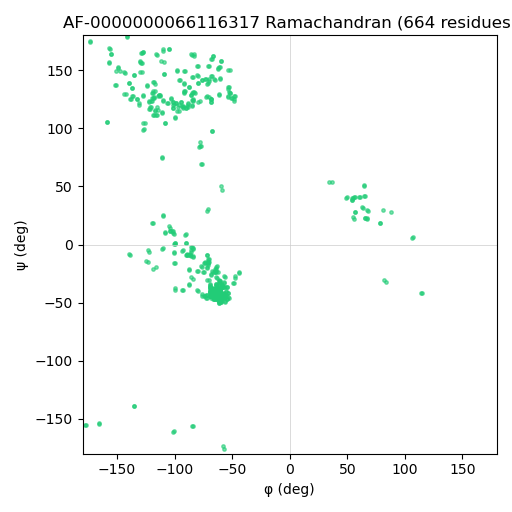7.5 78 ILE B C 1
ATOM 3236 O O . ILE B 1 78 ? 6.758 3.348 7.809 1 97.5 78 ILE B O 1
ATOM 3240 N N . VAL B 1 79 ? 5.605 3.35 5.848 1 97.44 79 VAL B N 1
ATOM 3241 C CA . VAL B 1 79 ? 4.793 4.508 6.199 1 97.44 79 VAL B CA 1
ATOM 3242 C C . VAL B 1 79 ? 3.953 4.191 7.438 1 97.44 79 VAL B C 1
ATOM 3244 O O . VAL B 1 79 ? 3.803 5.035 8.328 1 97.44 79 VAL B O 1
ATOM 3247 N N . ARG B 1 80 ? 3.432 2.986 7.492 1 96.38 80 ARG B N 1
ATOM 3248 C CA . ARG B 1 80 ? 2.646 2.566 8.648 1 96.38 80 ARG B CA 1
ATOM 3249 C C . ARG B 1 80 ? 3.475 2.635 9.93 1 96.38 80 ARG B C 1
ATOM 3251 O O . ARG B 1 80 ? 3.02 3.172 10.938 1 96.38 80 ARG B O 1
ATOM 3258 N N . GLY B 1 81 ? 4.699 2.061 9.914 1 97.12 81 GLY B N 1
ATOM 3259 C CA . GLY B 1 81 ? 5.586 2.117 11.062 1 97.12 81 GLY B CA 1
ATOM 3260 C C . GLY B 1 81 ? 5.914 3.535 11.492 1 97.12 81 GLY B C 1
ATOM 3261 O O . GLY B 1 81 ? 5.898 3.846 12.688 1 97.12 81 GLY B O 1
ATOM 3262 N N . ALA B 1 82 ? 6.176 4.383 10.5 1 98.12 82 ALA B N 1
ATOM 3263 C CA . ALA B 1 82 ? 6.48 5.785 10.773 1 98.12 82 ALA B CA 1
ATOM 3264 C C . ALA B 1 82 ? 5.277 6.496 11.383 1 98.12 82 ALA B C 1
ATOM 3266 O O . ALA B 1 82 ? 5.418 7.262 12.344 1 98.12 82 ALA B O 1
ATOM 3267 N N . GLU B 1 83 ? 4.102 6.273 10.773 1 97.06 83 GLU B N 1
ATOM 3268 C CA . GLU B 1 83 ? 2.871 6.922 11.219 1 97.06 83 GLU B CA 1
ATOM 3269 C C . GLU B 1 83 ? 2.508 6.492 12.641 1 97.06 83 GLU B C 1
ATOM 3271 O O . GLU B 1 83 ? 2.109 7.324 13.461 1 97.06 83 GLU B O 1
ATOM 3276 N N . ASP B 1 84 ? 2.693 5.246 13 1 94.44 84 ASP B N 1
ATOM 3277 C CA . ASP B 1 84 ? 2.418 4.75 14.352 1 94.44 84 ASP B CA 1
ATOM 3278 C C . ASP B 1 84 ? 3.277 5.469 15.383 1 94.44 84 ASP B C 1
ATOM 3280 O O . ASP B 1 84 ? 2.773 5.906 16.422 1 94.44 84 ASP B O 1
ATOM 3284 N N . VAL B 1 85 ? 4.543 5.594 15.07 1 96.44 85 VAL B N 1
ATOM 3285 C CA . VAL B 1 85 ? 5.469 6.234 16 1 96.44 85 VAL B CA 1
ATOM 3286 C C . VAL B 1 85 ? 5.148 7.723 16.109 1 96.44 85 VAL B C 1
ATOM 3288 O O . VAL B 1 85 ? 5.184 8.297 17.188 1 96.44 85 VAL B O 1
ATOM 3291 N N . SER B 1 86 ? 4.902 8.359 14.914 1 96.19 86 SER B N 1
ATOM 3292 C CA . SER B 1 86 ? 4.551 9.773 14.945 1 96.19 86 SER B CA 1
ATOM 3293 C C . SER B 1 86 ? 3.365 10.031 15.875 1 96.19 86 SER B C 1
ATOM 3295 O O . SER B 1 86 ? 3.367 11 16.641 1 96.19 86 SER B O 1
ATOM 3297 N N . ASN B 1 87 ? 2.42 9.164 15.797 1 90.5 87 ASN B N 1
ATOM 3298 C CA . ASN B 1 87 ? 1.218 9.305 16.609 1 90.5 87 ASN B CA 1
ATOM 3299 C C . ASN B 1 87 ? 1.534 9.195 18.109 1 90.5 87 ASN B C 1
ATOM 3301 O O . ASN B 1 87 ? 0.972 9.922 18.922 1 90.5 87 ASN B O 1
ATOM 3305 N N . ILE B 1 88 ? 2.4 8.297 18.484 1 91.44 88 ILE B N 1
ATOM 3306 C CA . ILE B 1 88 ? 2.812 8.094 19.859 1 91.44 88 ILE B CA 1
ATOM 3307 C C . ILE B 1 88 ? 3.369 9.398 20.438 1 91.44 88 ILE B C 1
ATOM 3309 O O . ILE B 1 88 ? 3.141 9.727 21.594 1 91.44 88 ILE B O 1
ATOM 3313 N N . TYR B 1 89 ? 4.02 10.227 19.578 1 91.56 89 TYR B N 1
ATOM 3314 C CA . TYR B 1 89 ? 4.672 11.445 20.031 1 91.56 89 TYR B CA 1
ATOM 3315 C C . TYR B 1 89 ? 3.848 12.672 19.672 1 91.56 89 TYR B C 1
ATOM 3317 O O . TYR B 1 89 ? 4.359 13.797 19.672 1 91.56 89 TYR B O 1
ATOM 3325 N N . ASN B 1 90 ? 2.58 12.391 19.234 1 89.62 90 ASN B N 1
ATOM 3326 C CA . ASN B 1 90 ? 1.601 13.43 18.953 1 89.62 90 ASN B CA 1
ATOM 3327 C C . ASN B 1 90 ? 2 14.25 17.734 1 89.62 90 ASN B C 1
ATOM 3329 O O . ASN B 1 90 ? 1.861 15.477 17.719 1 89.62 90 ASN B O 1
ATOM 3333 N N . TYR B 1 91 ? 2.721 13.602 16.828 1 93.56 91 TYR B N 1
ATOM 3334 C CA . TYR B 1 91 ? 2.967 14.172 15.508 1 93.56 91 TYR B CA 1
ATOM 3335 C C . TYR B 1 91 ? 1.987 13.609 14.477 1 93.56 91 TYR B C 1
ATOM 3337 O O . TYR B 1 91 ? 1.495 12.492 14.633 1 93.56 91 TYR B O 1
ATOM 3345 N N . ASN B 1 92 ? 1.716 14.477 13.523 1 92.44 92 ASN B N 1
ATOM 3346 C CA . ASN B 1 92 ? 0.946 14.023 12.367 1 92.44 92 ASN B CA 1
ATOM 3347 C C . ASN B 1 92 ? 1.807 13.953 11.109 1 92.44 92 ASN B C 1
ATOM 3349 O O . ASN B 1 92 ? 2.842 14.617 11.031 1 92.44 92 ASN B O 1
ATOM 3353 N N . VAL B 1 93 ? 1.288 13.117 10.219 1 95.69 93 VAL B N 1
ATOM 3354 C CA . VAL B 1 93 ? 2.107 12.875 9.031 1 95.69 93 VAL B CA 1
ATOM 3355 C C . VAL B 1 93 ? 1.417 13.453 7.805 1 95.69 93 VAL B C 1
ATOM 3357 O O . VAL B 1 93 ? 0.224 13.234 7.59 1 95.69 93 VAL B O 1
ATOM 3360 N N . ILE B 1 94 ? 2.152 14.258 7.047 1 94.69 94 ILE B N 1
ATOM 3361 C CA . ILE B 1 94 ? 1.753 14.656 5.699 1 94.69 94 ILE B CA 1
ATOM 3362 C C . ILE B 1 94 ? 2.389 13.719 4.676 1 94.69 94 ILE B C 1
ATOM 3364 O O . ILE B 1 94 ? 3.611 13.555 4.652 1 94.69 94 ILE B O 1
ATOM 3368 N N . LEU B 1 95 ? 1.568 13.102 3.895 1 95.56 95 LEU B N 1
ATOM 3369 C CA . LEU B 1 95 ? 2.049 12.164 2.887 1 95.56 95 LEU B CA 1
ATOM 3370 C C . LEU B 1 95 ? 2.277 12.867 1.553 1 95.56 95 LEU B C 1
ATOM 3372 O O . LEU B 1 95 ? 1.409 13.602 1.077 1 95.56 95 LEU B O 1
ATOM 3376 N N . CYS B 1 96 ? 3.471 12.641 0.97 1 95.12 96 CYS B N 1
ATOM 3377 C CA . CYS B 1 96 ? 3.846 13.188 -0.328 1 95.12 96 CYS B CA 1
ATOM 3378 C C . CYS B 1 96 ? 4.305 12.086 -1.275 1 95.12 96 CYS B C 1
ATOM 3380 O O . CYS B 1 96 ? 5.434 11.602 -1.171 1 95.12 96 CYS B O 1
ATOM 3382 N N . ASN B 1 97 ? 3.471 11.734 -2.197 1 94 97 ASN B N 1
ATOM 3383 C CA . ASN B 1 97 ? 3.777 10.727 -3.203 1 94 97 ASN B CA 1
ATOM 3384 C C . ASN B 1 97 ? 4.359 11.352 -4.469 1 94 97 ASN B C 1
ATOM 3386 O O . ASN B 1 97 ? 3.66 12.055 -5.195 1 94 97 ASN B O 1
ATOM 3390 N N . THR B 1 98 ? 5.605 11.016 -4.836 1 93.31 98 THR B N 1
ATOM 3391 C CA . THR B 1 98 ? 6.324 11.812 -5.824 1 93.31 98 THR B CA 1
ATOM 3392 C C . THR B 1 98 ? 6.266 11.148 -7.195 1 93.31 98 THR B C 1
ATOM 3394 O O . THR B 1 98 ? 6.598 11.773 -8.211 1 93.31 98 THR B O 1
ATOM 3397 N N . ASP B 1 99 ? 5.902 9.844 -7.32 1 87.94 99 ASP B N 1
ATOM 3398 C CA . ASP B 1 99 ? 5.879 9.062 -8.555 1 87.94 99 ASP B CA 1
ATOM 3399 C C . ASP B 1 99 ? 7.25 9.062 -9.227 1 87.94 99 ASP B C 1
ATOM 3401 O O . ASP B 1 99 ? 7.344 9.117 -10.453 1 87.94 99 ASP B O 1
ATOM 3405 N N . LEU B 1 100 ? 8.281 9.195 -8.438 1 84.12 100 LEU B N 1
ATOM 3406 C CA . LEU B 1 100 ? 9.664 9.172 -8.898 1 84.12 100 LEU B CA 1
ATOM 3407 C C . L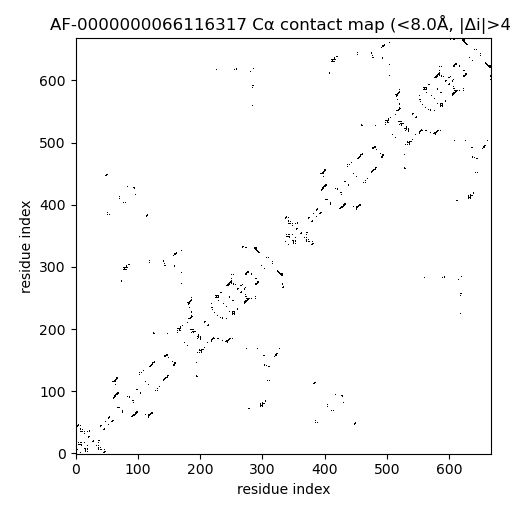EU B 1 100 ? 9.969 10.391 -9.766 1 84.12 100 LEU B C 1
ATOM 3409 O O . LEU B 1 100 ? 10.875 10.359 -10.594 1 84.12 100 LEU B O 1
ATOM 3413 N N . ASP B 1 101 ? 9.18 11.422 -9.602 1 89.25 101 ASP B N 1
ATOM 3414 C CA . ASP B 1 101 ? 9.359 12.648 -10.367 1 89.25 101 ASP B CA 1
ATOM 3415 C C . ASP B 1 101 ? 10.125 13.695 -9.555 1 89.25 101 ASP B C 1
ATOM 3417 O O . ASP B 1 101 ? 9.617 14.203 -8.547 1 89.25 101 ASP B O 1
ATOM 3421 N N . ILE B 1 102 ? 11.203 14.133 -10.055 1 89.69 102 ILE B N 1
ATOM 3422 C CA . ILE B 1 102 ? 12.094 15.039 -9.344 1 89.69 102 ILE B CA 1
ATOM 3423 C C . ILE B 1 102 ? 11.414 16.391 -9.156 1 89.69 102 ILE B C 1
ATOM 3425 O O . ILE B 1 102 ? 11.578 17.047 -8.117 1 89.69 102 ILE B O 1
ATOM 3429 N N . SER B 1 103 ? 10.734 16.812 -10.164 1 91.44 103 SER B N 1
ATOM 3430 C CA . SER B 1 103 ? 10.047 18.094 -10.062 1 91.44 103 SER B CA 1
ATOM 3431 C C . SER B 1 103 ? 8.984 18.062 -8.969 1 91.44 103 SER B C 1
ATOM 3433 O O . SER B 1 103 ? 8.844 19.016 -8.203 1 91.44 103 SER B O 1
ATOM 3435 N N . LYS B 1 104 ? 8.336 16.953 -8.906 1 91.62 104 LYS B N 1
ATOM 3436 C CA . LYS B 1 104 ? 7.332 16.781 -7.863 1 91.62 104 LYS B CA 1
ATOM 3437 C C . LYS B 1 104 ? 7.98 16.75 -6.48 1 91.62 104 LYS B C 1
ATOM 3439 O O . LYS B 1 104 ? 7.43 17.297 -5.52 1 91.62 104 LYS B O 1
ATOM 3444 N N . GLU B 1 105 ? 9.117 16.125 -6.387 1 93.81 105 GLU B N 1
ATOM 3445 C CA . GLU B 1 105 ? 9.859 16.078 -5.129 1 93.81 105 GLU B CA 1
ATOM 3446 C C . GLU B 1 105 ? 10.219 17.469 -4.637 1 93.81 105 GLU B C 1
ATOM 3448 O O . GLU B 1 105 ? 10.008 17.797 -3.465 1 93.81 105 GLU B O 1
ATOM 3453 N N . LYS B 1 106 ? 10.719 18.297 -5.543 1 93.12 106 LYS B N 1
ATOM 3454 C CA . LYS B 1 106 ? 11.109 19.656 -5.195 1 93.12 106 LYS B CA 1
ATOM 3455 C C . LYS B 1 106 ? 9.906 20.469 -4.715 1 93.12 106 LYS B C 1
ATOM 3457 O O . LYS B 1 106 ? 9.984 21.156 -3.697 1 93.12 106 LYS B O 1
ATOM 3462 N N . ASP B 1 107 ? 8.906 20.281 -5.449 1 92.06 107 ASP B N 1
ATOM 3463 C CA . ASP B 1 107 ? 7.688 21.016 -5.109 1 92.06 107 ASP B CA 1
ATOM 3464 C C . ASP B 1 107 ? 7.18 20.625 -3.721 1 92.06 107 ASP B C 1
ATOM 3466 O O . ASP B 1 107 ? 6.797 21.5 -2.932 1 92.06 107 ASP B O 1
ATOM 3470 N N . TYR B 1 108 ? 7.188 19.359 -3.445 1 93.31 108 TYR B N 1
ATOM 3471 C CA . TYR B 1 108 ? 6.711 18.891 -2.152 1 93.31 108 TYR B CA 1
ATOM 3472 C C . TYR B 1 108 ? 7.586 19.406 -1.021 1 93.31 108 TYR B C 1
ATOM 3474 O O . TYR B 1 108 ? 7.082 19.812 0.031 1 93.31 108 TYR B O 1
ATOM 3482 N N . ILE B 1 109 ? 8.875 19.406 -1.242 1 94.5 109 ILE B N 1
ATOM 3483 C CA . ILE B 1 109 ? 9.797 19.859 -0.205 1 94.5 109 ILE B CA 1
ATOM 3484 C C . ILE B 1 109 ? 9.547 21.328 0.096 1 94.5 109 ILE B C 1
ATOM 3486 O O . ILE B 1 109 ? 9.516 21.734 1.261 1 94.5 109 ILE B O 1
ATOM 3490 N N . ARG B 1 110 ? 9.328 22.109 -0.901 1 90.75 110 ARG B N 1
ATOM 3491 C CA . ARG B 1 110 ? 9.039 23.531 -0.723 1 90.75 110 ARG B CA 1
ATOM 3492 C C . ARG B 1 110 ? 7.727 23.75 0.02 1 90.75 110 ARG B C 1
ATOM 3494 O O . ARG B 1 110 ? 7.641 24.578 0.919 1 90.75 110 ARG B O 1
ATOM 3501 N N . VAL B 1 111 ? 6.773 22.984 -0.366 1 88.38 111 VAL B N 1
ATOM 3502 C CA . VAL B 1 111 ? 5.461 23.078 0.266 1 88.38 111 VAL B CA 1
ATOM 3503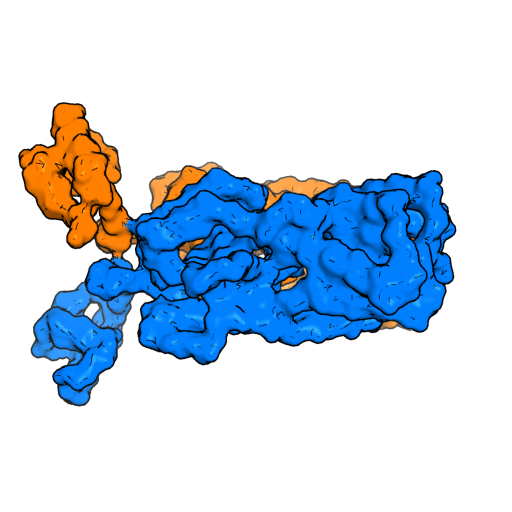 C C . VAL B 1 111 ? 5.57 22.688 1.74 1 88.38 111 VAL B C 1
ATOM 3505 O O . VAL B 1 111 ? 4.973 23.344 2.602 1 88.38 111 VAL B O 1
ATOM 3508 N N . LEU B 1 112 ? 6.312 21.625 2.008 1 92 112 LEU B N 1
ATOM 3509 C CA . LEU B 1 112 ? 6.484 21.172 3.385 1 92 112 LEU B CA 1
ATOM 3510 C C . LEU B 1 112 ? 7.152 22.25 4.23 1 92 112 LEU B C 1
ATOM 3512 O O . LEU B 1 112 ? 6.77 22.469 5.387 1 92 112 LEU B O 1
ATOM 3516 N N . LYS B 1 113 ? 8.109 22.906 3.648 1 89.94 113 LYS B N 1
ATOM 3517 C CA . LYS B 1 113 ? 8.75 24.016 4.348 1 89.94 113 LYS B CA 1
ATOM 3518 C C . LYS B 1 113 ? 7.766 25.156 4.609 1 89.94 113 LYS B C 1
ATOM 3520 O O . LYS B 1 113 ? 7.73 25.703 5.711 1 89.94 113 LYS B O 1
ATOM 3525 N N . GLU B 1 114 ? 7.027 25.422 3.621 1 80.94 114 GLU B N 1
ATOM 3526 C CA . GLU B 1 114 ? 6.027 26.484 3.729 1 80.94 114 GLU B CA 1
ATOM 3527 C C . GLU B 1 114 ? 5.004 26.172 4.812 1 80.94 114 GLU B C 1
ATOM 3529 O O . GLU B 1 114 ? 4.516 27.062 5.5 1 80.94 114 GLU B O 1
ATOM 3534 N N . LYS B 1 115 ? 4.734 24.922 4.973 1 83.12 115 LYS B N 1
ATOM 3535 C CA . LYS B 1 115 ? 3.762 24.484 5.965 1 83.12 115 LYS B CA 1
ATOM 3536 C C . LYS B 1 115 ? 4.406 24.328 7.34 1 83.12 115 LYS B C 1
ATOM 3538 O O . LYS B 1 115 ? 3.748 23.953 8.305 1 83.12 115 LYS B O 1
ATOM 3543 N N . MET B 1 116 ? 5.684 24.562 7.383 1 86.38 116 MET B N 1
ATOM 3544 C CA . MET B 1 116 ? 6.449 24.594 8.625 1 86.38 116 MET B CA 1
ATOM 3545 C C . MET B 1 116 ? 6.469 23.234 9.297 1 86.38 116 MET B C 1
ATOM 3547 O O . MET B 1 116 ? 6.25 23.125 10.508 1 86.38 116 MET B O 1
ATOM 3551 N N . VAL B 1 117 ? 6.652 22.188 8.461 1 92.19 117 VAL B N 1
ATOM 3552 C CA . VAL B 1 117 ? 6.809 20.859 9.07 1 92.19 117 VAL B CA 1
ATOM 3553 C C . VAL B 1 117 ? 8.055 20.844 9.953 1 92.19 117 VAL B C 1
ATOM 3555 O O . VAL B 1 117 ? 9.023 21.562 9.688 1 92.19 117 VAL B O 1
ATOM 3558 N N . ASP B 1 118 ? 7.957 19.984 10.953 1 94.88 118 ASP B N 1
ATOM 3559 C CA . ASP B 1 118 ? 9.07 19.906 11.891 1 94.88 118 ASP B CA 1
ATOM 3560 C C . ASP B 1 118 ? 10.211 19.062 11.336 1 94.88 118 ASP B C 1
ATOM 3562 O O . ASP B 1 118 ? 11.359 19.203 11.766 1 94.88 118 ASP B O 1
ATOM 3566 N N . GLY B 1 119 ? 9.953 18.219 10.453 1 97.31 119 GLY B N 1
ATOM 3567 C CA . GLY B 1 119 ? 10.945 17.344 9.844 1 97.31 119 GLY B CA 1
ATOM 3568 C C . GLY B 1 119 ? 10.398 16.516 8.695 1 97.31 119 GLY B C 1
ATOM 3569 O O . GLY B 1 119 ? 9.203 16.578 8.406 1 97.31 119 GLY B O 1
ATOM 3570 N N . VAL B 1 120 ? 11.344 15.781 8.031 1 98.06 120 VAL B N 1
ATOM 3571 C CA . VAL B 1 120 ? 10.969 15.016 6.844 1 98.06 120 VAL B CA 1
ATOM 3572 C C . VAL B 1 120 ? 11.602 13.633 6.902 1 98.06 120 VAL B C 1
ATOM 3574 O O . VAL B 1 120 ? 12.781 13.5 7.234 1 98.06 120 VAL B O 1
ATOM 3577 N N . ILE B 1 121 ? 10.766 12.641 6.738 1 98.31 121 ILE B N 1
ATOM 3578 C CA . ILE B 1 121 ? 11.273 11.336 6.34 1 98.31 121 ILE B CA 1
ATOM 3579 C C . ILE B 1 121 ? 11.336 11.242 4.816 1 98.31 121 ILE B C 1
ATOM 3581 O O . ILE B 1 121 ? 10.32 11.414 4.137 1 98.31 121 ILE B O 1
ATOM 3585 N N . TYR B 1 122 ? 12.5 10.984 4.332 1 96.62 122 TYR B N 1
ATOM 3586 C CA . TYR B 1 122 ? 12.719 11.031 2.893 1 96.62 122 TYR B CA 1
ATOM 3587 C C . TYR B 1 122 ? 13.109 9.656 2.355 1 96.62 122 TYR B C 1
ATOM 3589 O O . TYR B 1 122 ? 14.117 9.086 2.773 1 96.62 122 TYR B O 1
ATOM 3597 N N . MET B 1 123 ? 12.188 9.156 1.529 1 94.06 123 MET B N 1
ATOM 3598 C CA . MET B 1 123 ? 12.438 7.895 0.839 1 94.06 123 MET B CA 1
ATOM 3599 C C . MET B 1 123 ? 12.531 8.109 -0.668 1 94.06 123 MET B C 1
ATOM 3601 O O . MET B 1 123 ? 11.617 8.672 -1.274 1 94.06 123 MET B O 1
ATOM 3605 N N . SER B 1 124 ? 13.664 7.871 -1.272 1 82.81 124 SER B N 1
ATOM 3606 C CA . SER B 1 124 ? 13.828 8.016 -2.715 1 82.81 124 SER B CA 1
ATOM 3607 C C . SER B 1 124 ? 14.836 7.004 -3.262 1 82.81 124 SER B C 1
ATOM 3609 O O . SER B 1 124 ? 15.758 6.594 -2.555 1 82.81 124 SER B O 1
ATOM 3611 N N . ASN B 1 125 ? 14.578 6.652 -4.449 1 69.69 125 ASN B N 1
ATOM 3612 C CA . ASN B 1 125 ? 15.492 5.715 -5.09 1 69.69 125 ASN B CA 1
ATOM 3613 C C . ASN B 1 125 ? 16.656 6.441 -5.758 1 69.69 125 ASN B C 1
ATOM 3615 O O . ASN B 1 125 ? 17.656 5.816 -6.125 1 69.69 125 ASN B O 1
ATOM 3619 N N . SER B 1 126 ? 16.656 7.754 -5.844 1 72.5 126 SER B N 1
ATOM 3620 C CA . SER B 1 126 ? 17.688 8.414 -6.637 1 72.5 126 SER B CA 1
ATOM 3621 C C . SER B 1 126 ? 18.547 9.336 -5.773 1 72.5 126 SER B C 1
ATOM 3623 O O . SER B 1 126 ? 19.688 9.641 -6.125 1 72.5 126 SER B O 1
ATOM 3625 N N . LEU B 1 127 ? 18.109 9.773 -4.656 1 81.31 127 LEU B N 1
ATOM 3626 C CA . LEU B 1 127 ? 18.781 10.797 -3.844 1 81.31 127 LEU B CA 1
ATOM 3627 C C . LEU B 1 127 ? 19.438 11.852 -4.727 1 81.31 127 LEU B C 1
ATOM 3629 O O . LEU B 1 127 ? 20.625 12.117 -4.59 1 81.31 127 LEU B O 1
ATOM 3633 N N . ALA B 1 128 ? 18.688 12.414 -5.59 1 83.5 128 ALA B N 1
ATOM 3634 C CA . ALA B 1 128 ? 19.203 13.445 -6.477 1 83.5 128 ALA B CA 1
ATOM 3635 C C . ALA B 1 128 ? 19.906 14.547 -5.684 1 83.5 128 ALA B C 1
ATOM 3637 O O . ALA B 1 128 ? 19.344 15.078 -4.719 1 83.5 128 ALA B O 1
ATOM 3638 N N . PRO B 1 129 ? 21.078 14.891 -6.074 1 86.56 129 PRO B N 1
ATOM 3639 C CA . PRO B 1 129 ? 21.828 15.906 -5.336 1 86.56 129 PRO B CA 1
ATOM 3640 C C . PRO B 1 129 ? 21.062 17.219 -5.164 1 86.56 129 PRO B C 1
ATOM 3642 O O . PRO B 1 129 ? 21.172 17.875 -4.129 1 86.56 129 PRO B O 1
ATOM 3645 N N . GLU B 1 130 ? 20.328 17.562 -6.156 1 90.12 130 GLU B N 1
ATOM 3646 C CA . GLU B 1 130 ? 19.578 18.812 -6.09 1 90.12 130 GLU B CA 1
ATOM 3647 C C . GLU B 1 130 ? 18.531 18.766 -4.98 1 90.12 130 GLU B C 1
ATOM 3649 O O . GLU B 1 130 ? 18.234 19.781 -4.359 1 90.12 130 GLU B O 1
ATOM 3654 N N . ILE B 1 131 ? 18.016 17.594 -4.793 1 91 131 ILE B N 1
ATOM 3655 C CA . ILE B 1 131 ? 17 17.453 -3.754 1 91 131 ILE B CA 1
ATOM 3656 C C . ILE B 1 131 ? 17.641 17.531 -2.377 1 91 131 ILE B C 1
ATOM 3658 O O . ILE B 1 131 ? 17.141 18.219 -1.481 1 91 131 ILE B O 1
ATOM 3662 N N . LEU B 1 132 ? 18.766 16.859 -2.211 1 90.44 132 LEU B N 1
ATOM 3663 C CA . LEU B 1 132 ? 19.5 16.859 -0.946 1 90.44 132 LEU B CA 1
ATOM 3664 C C . LEU B 1 132 ? 19.953 18.281 -0.597 1 90.44 132 LEU B C 1
ATOM 3666 O O . LEU B 1 132 ? 19.875 18.688 0.56 1 90.44 132 LEU B O 1
ATOM 3670 N N . GLN B 1 133 ? 20.391 18.938 -1.571 1 92.5 133 GLN B N 1
ATOM 3671 C CA . GLN B 1 133 ? 20.812 20.328 -1.364 1 92.5 133 GLN B CA 1
ATOM 3672 C C . GLN B 1 133 ? 19.641 21.203 -0.957 1 92.5 133 GLN B C 1
ATOM 3674 O O . GLN B 1 133 ? 19.781 22.078 -0.095 1 92.5 133 GLN B O 1
ATOM 3679 N N . LEU B 1 134 ? 18.547 21 -1.62 1 93.69 134 LEU B N 1
ATOM 3680 C CA . LEU B 1 134 ? 17.359 21.75 -1.291 1 93.69 134 LEU B CA 1
ATOM 3681 C C . LEU B 1 134 ? 16.953 21.547 0.167 1 93.69 134 LEU B C 1
ATOM 3683 O O . LEU B 1 134 ? 16.609 22.5 0.868 1 93.69 134 LEU B O 1
ATOM 3687 N N . LEU B 1 135 ? 17 20.312 0.64 1 94.56 135 LEU B N 1
ATOM 3688 C CA . LEU B 1 135 ? 16.672 19.984 2.023 1 94.56 135 LEU B CA 1
ATOM 3689 C C . LEU B 1 135 ? 17.625 20.688 2.986 1 94.56 135 LEU B C 1
ATOM 3691 O O . LEU B 1 135 ? 17.203 21.188 4.031 1 94.56 135 LEU B O 1
ATOM 3695 N N . ARG B 1 136 ? 18.875 20.766 2.658 1 93.75 136 ARG B N 1
ATOM 3696 C CA . ARG B 1 136 ? 19.891 21.422 3.473 1 93.75 136 ARG B CA 1
ATOM 3697 C C . ARG B 1 136 ? 19.672 22.938 3.48 1 93.75 136 ARG B C 1
ATOM 3699 O O . ARG B 1 136 ? 19.75 23.578 4.535 1 93.75 136 ARG B O 1
ATOM 3706 N N . ASP B 1 137 ? 19.406 23.422 2.271 1 93.62 137 ASP B N 1
ATOM 3707 C CA . ASP B 1 137 ? 19.188 24.859 2.141 1 93.62 137 ASP B CA 1
ATOM 3708 C C . ASP B 1 137 ? 18.016 25.328 2.986 1 93.62 137 ASP B C 1
ATOM 3710 O O . ASP B 1 137 ? 18.062 26.406 3.584 1 93.62 137 ASP B O 1
ATOM 3714 N N . LEU B 1 138 ? 17.062 24.531 3.025 1 92.25 138 LEU B N 1
ATOM 3715 C CA . LEU B 1 138 ? 15.844 24.891 3.746 1 92.25 138 LEU B CA 1
ATOM 3716 C C . LEU B 1 138 ? 15.961 24.531 5.223 1 92.25 138 LEU B C 1
ATOM 3718 O O . LEU B 1 138 ? 15.055 24.828 6.008 1 92.25 138 LEU B O 1
ATOM 3722 N N . LYS B 1 139 ? 17.078 23.844 5.574 1 94 139 LYS B N 1
ATOM 3723 C CA . LYS B 1 139 ? 17.391 23.484 6.953 1 94 139 LYS B CA 1
ATOM 3724 C C . LYS B 1 139 ? 16.25 22.672 7.582 1 94 139 LYS B C 1
ATOM 3726 O O . LYS B 1 139 ? 15.859 22.922 8.719 1 94 139 LYS B O 1
ATOM 3731 N N . ILE B 1 140 ? 15.68 21.781 6.883 1 94.56 140 ILE B N 1
ATOM 3732 C CA . ILE B 1 140 ? 14.648 20.891 7.395 1 94.56 140 ILE B CA 1
ATOM 3733 C C . ILE B 1 140 ? 15.289 19.641 7.973 1 94.56 140 ILE B C 1
ATOM 3735 O O . ILE B 1 140 ? 15.969 18.891 7.262 1 94.56 140 ILE B O 1
ATOM 3739 N N . PRO B 1 141 ? 15.094 19.375 9.297 1 96.56 141 PRO B N 1
ATOM 3740 C CA . PRO B 1 141 ? 15.57 18.094 9.812 1 96.56 141 PRO B CA 1
ATOM 3741 C C . PRO B 1 141 ? 15.078 16.906 8.977 1 96.56 141 PRO B C 1
ATOM 3743 O O . PRO B 1 141 ? 13.883 16.797 8.703 1 96.56 141 PRO B O 1
ATOM 3746 N N . THR B 1 142 ? 16.016 16.047 8.508 1 97.06 142 THR B N 1
ATOM 3747 C CA . THR B 1 142 ? 15.672 15 7.555 1 97.06 142 THR B CA 1
ATOM 3748 C C . THR B 1 142 ? 16.344 13.68 7.93 1 97.06 142 THR B C 1
ATOM 3750 O O . THR B 1 142 ? 17.516 13.664 8.336 1 97.06 142 THR B O 1
ATOM 3753 N N . VAL B 1 143 ? 15.586 12.641 7.875 1 97.06 143 VAL B N 1
ATOM 3754 C CA . VAL B 1 143 ? 16.125 11.289 7.984 1 97.06 143 VAL B CA 1
ATOM 3755 C C . VAL B 1 143 ? 15.836 10.516 6.699 1 97.06 143 VAL B C 1
ATOM 3757 O O . VAL B 1 143 ? 14.703 10.516 6.203 1 97.06 143 VAL B O 1
ATOM 3760 N N . LEU B 1 144 ? 16.859 9.938 6.102 1 96 144 LEU B N 1
ATOM 3761 C CA . LEU B 1 144 ? 16.703 9.062 4.945 1 96 144 LEU B CA 1
ATOM 3762 C C . LEU B 1 144 ? 16.344 7.645 5.383 1 96 144 LEU B C 1
ATOM 3764 O O . LEU B 1 144 ? 16.953 7.105 6.312 1 96 144 LEU B O 1
ATOM 3768 N N . VAL B 1 145 ? 15.32 7.094 4.75 1 96 145 VAL B N 1
ATOM 3769 C CA . VAL B 1 145 ? 14.938 5.711 5.008 1 96 145 VAL B CA 1
ATOM 3770 C C . VAL B 1 145 ? 15.062 4.891 3.727 1 96 145 VAL B C 1
ATOM 3772 O O . VAL B 1 145 ? 14.688 5.352 2.648 1 96 145 VAL B O 1
ATOM 3775 N N . GLU B 1 146 ? 15.562 3.635 3.775 1 92.5 146 GLU B N 1
ATOM 3776 C CA . GLU B 1 146 ? 15.781 2.711 2.666 1 92.5 146 GLU B CA 1
ATOM 3777 C C . GLU B 1 146 ? 17.094 3.006 1.949 1 92.5 146 GLU B C 1
ATOM 3779 O O . GLU B 1 146 ? 17.703 2.107 1.364 1 92.5 146 GLU B O 1
ATOM 3784 N N . THR B 1 147 ? 17.484 4.352 1.966 1 88.88 147 THR B N 1
ATOM 3785 C CA . THR B 1 147 ? 18.703 4.754 1.252 1 88.88 147 THR B CA 1
ATOM 3786 C C . THR B 1 147 ? 19.609 5.574 2.156 1 88.88 147 THR B C 1
ATOM 3788 O O . THR B 1 147 ? 19.188 6.035 3.219 1 88.88 147 THR B O 1
ATOM 3791 N N . ARG B 1 148 ? 20.812 5.703 1.726 1 88.5 148 ARG B N 1
ATOM 3792 C CA . ARG B 1 148 ? 21.828 6.469 2.455 1 88.5 148 ARG B CA 1
ATOM 3793 C C . ARG B 1 148 ? 22.688 7.293 1.5 1 88.5 148 ARG B C 1
ATOM 3795 O O . ARG B 1 148 ? 23.031 6.832 0.41 1 88.5 148 ARG B O 1
ATOM 3802 N N . GLU B 1 149 ? 22.938 8.469 1.939 1 84.62 149 GLU B N 1
ATOM 3803 C CA . GLU B 1 149 ? 23.844 9.312 1.18 1 84.62 149 GLU B CA 1
ATOM 3804 C C . GLU B 1 149 ? 25.281 8.812 1.302 1 84.62 149 GLU B C 1
ATOM 3806 O O . GLU B 1 149 ? 25.672 8.289 2.344 1 84.62 149 GLU B O 1
ATOM 3811 N N . SER B 1 150 ? 25.922 8.836 0.212 1 74.5 150 SER B N 1
ATOM 3812 C CA . SER B 1 150 ? 27.297 8.367 0.214 1 74.5 150 SER B CA 1
ATOM 3813 C C . SER B 1 150 ? 28.141 9.164 1.205 1 74.5 150 SER B C 1
ATOM 3815 O O . SER B 1 150 ? 27.719 10.195 1.716 1 74.5 150 SER B O 1
ATOM 3817 N N . GLU B 1 151 ? 29.484 9.055 1.357 1 64.12 151 GLU B N 1
ATOM 3818 C CA . GLU B 1 151 ? 30.641 9.305 2.232 1 64.12 151 GLU B CA 1
ATOM 3819 C C . GLU B 1 151 ? 30.781 10.789 2.557 1 64.12 151 GLU B C 1
ATOM 3821 O O . GLU B 1 151 ? 31.875 11.344 2.477 1 64.12 151 GLU B O 1
ATOM 3826 N N . ASP B 1 152 ? 29.641 11.305 2.904 1 66.12 152 ASP B N 1
ATOM 3827 C CA . ASP B 1 152 ? 29.906 12.695 3.26 1 66.12 152 ASP B CA 1
ATOM 3828 C C . ASP B 1 152 ? 29.688 12.938 4.75 1 66.12 152 ASP B C 1
ATOM 3830 O O . ASP B 1 152 ? 28.844 12.281 5.371 1 66.12 152 ASP B O 1
ATOM 3834 N N . GLU B 1 153 ? 30.641 13.492 5.395 1 67.56 153 GLU B N 1
ATOM 3835 C CA . GLU B 1 153 ? 30.578 13.867 6.805 1 67.56 153 GLU B CA 1
ATOM 3836 C C . GLU B 1 153 ? 29.25 14.539 7.141 1 67.56 153 GLU B C 1
ATOM 3838 O O . GLU B 1 153 ? 28.766 14.43 8.273 1 67.56 153 GLU B O 1
ATOM 3843 N N . ASN B 1 154 ? 28.641 15.078 6.207 1 81.62 154 ASN B N 1
ATOM 3844 C CA . ASN B 1 154 ? 27.422 15.836 6.469 1 81.62 154 ASN B CA 1
ATOM 3845 C C . ASN B 1 154 ? 26.188 15.125 5.918 1 81.62 154 ASN B C 1
ATOM 3847 O O . ASN B 1 154 ? 25.156 15.758 5.691 1 81.62 154 ASN B O 1
ATOM 3851 N N . ALA B 1 155 ? 26.375 13.859 5.828 1 87.62 155 ALA B N 1
ATOM 3852 C CA . ALA B 1 155 ? 25.25 13.094 5.277 1 87.62 155 ALA B CA 1
ATOM 3853 C C . ALA B 1 155 ? 24.062 13.094 6.23 1 87.62 155 ALA B C 1
ATOM 3855 O O . ALA B 1 155 ? 24.234 13.109 7.453 1 87.62 155 ALA B O 1
ATOM 3856 N N . PHE B 1 156 ? 22.906 13.109 5.648 1 93.25 156 PHE B N 1
ATOM 3857 C CA . PHE B 1 156 ? 21.703 13 6.461 1 93.25 156 PHE B CA 1
ATOM 3858 C C . PHE B 1 156 ? 21.688 11.68 7.223 1 93.25 156 PHE B C 1
ATOM 3860 O O . PHE B 1 156 ? 22.172 10.664 6.73 1 93.25 156 PHE B O 1
ATOM 3867 N N . PRO B 1 157 ? 21.172 11.742 8.5 1 94.81 157 PRO B N 1
ATOM 3868 C CA . PRO B 1 157 ? 20.922 10.461 9.18 1 94.81 157 PRO B CA 1
ATOM 3869 C C . PRO B 1 157 ? 20.094 9.5 8.336 1 94.81 157 PRO B C 1
ATOM 3871 O O . PRO B 1 157 ? 19.266 9.938 7.523 1 94.81 157 PRO B O 1
ATOM 3874 N N . SER B 1 158 ? 20.328 8.203 8.547 1 95.25 158 SER B N 1
ATOM 3875 C CA . SER B 1 158 ? 19.656 7.262 7.664 1 95.25 158 SER B CA 1
ATOM 3876 C C . SER B 1 158 ? 19.359 5.945 8.375 1 95.25 158 SER B C 1
ATOM 3878 O O . SER B 1 158 ? 19.984 5.637 9.398 1 95.25 158 SER B O 1
ATOM 3880 N N . VAL B 1 159 ? 18.312 5.246 7.949 1 96.25 159 VAL B N 1
ATOM 3881 C CA . VAL B 1 159 ? 17.953 3.889 8.352 1 96.25 159 VAL B CA 1
ATOM 3882 C C . VAL B 1 159 ? 17.906 2.982 7.125 1 96.25 159 VAL B C 1
ATOM 3884 O O . VAL B 1 159 ? 17.109 3.221 6.203 1 96.25 159 VAL B O 1
ATOM 3887 N N . THR B 1 160 ? 18.719 2 7.031 1 94.75 160 THR B N 1
ATOM 3888 C CA . THR B 1 160 ? 18.812 1.083 5.898 1 94.75 160 THR B CA 1
ATOM 3889 C C . THR B 1 160 ? 19.062 -0.343 6.375 1 94.75 160 THR B C 1
ATOM 3891 O O . THR B 1 160 ? 19.078 -0.606 7.582 1 94.75 160 THR B O 1
ATOM 3894 N N . ILE B 1 161 ? 19.141 -1.238 5.496 1 95.94 161 ILE B N 1
ATOM 3895 C CA . ILE B 1 161 ? 19.812 -2.516 5.699 1 95.94 161 ILE B CA 1
ATOM 3896 C C . ILE B 1 161 ? 21.094 -2.561 4.875 1 95.94 161 ILE B C 1
ATOM 3898 O O . ILE B 1 161 ? 21.375 -1.641 4.102 1 95.94 161 ILE B O 1
ATOM 3902 N N . ASP B 1 162 ? 21.938 -3.518 5.145 1 95.69 162 ASP B N 1
ATOM 3903 C CA . ASP B 1 162 ? 23.094 -3.736 4.273 1 95.69 162 ASP B CA 1
ATOM 3904 C C . ASP B 1 162 ? 22.672 -4.453 2.99 1 95.69 162 ASP B C 1
ATOM 3906 O O . ASP B 1 162 ? 22.812 -5.676 2.889 1 95.69 162 ASP B O 1
ATOM 3910 N N . ASN B 1 163 ? 22.219 -3.668 2.045 1 94.31 163 ASN B N 1
ATOM 3911 C CA . ASN B 1 163 ? 21.656 -4.203 0.809 1 94.31 163 ASN B CA 1
ATOM 3912 C C . ASN B 1 163 ? 22.672 -5.047 0.047 1 94.31 163 ASN B C 1
ATOM 3914 O O . ASN B 1 163 ? 22.312 -6.062 -0.549 1 94.31 163 ASN B O 1
ATOM 3918 N N . ALA B 1 164 ? 23.859 -4.582 0.002 1 94.69 164 ALA B N 1
ATOM 3919 C CA . ALA B 1 164 ? 24.906 -5.324 -0.702 1 94.69 164 ALA B CA 1
ATOM 3920 C C . ALA B 1 164 ? 25.125 -6.691 -0.061 1 94.69 164 ALA B C 1
ATOM 3922 O O . ALA B 1 164 ? 25.219 -7.703 -0.759 1 94.69 164 ALA B O 1
ATOM 3923 N N . LYS B 1 165 ? 25.25 -6.691 1.237 1 97.69 165 LYS B N 1
ATOM 3924 C CA . LYS B 1 165 ? 25.453 -7.953 1.944 1 97.69 165 LYS B CA 1
ATOM 3925 C C . LYS B 1 165 ? 24.234 -8.867 1.801 1 97.69 165 LYS B C 1
ATOM 3927 O O . LYS B 1 165 ? 24.391 -10.086 1.683 1 97.69 165 LYS B O 1
ATOM 3932 N N . ALA B 1 166 ? 23.062 -8.273 1.92 1 98.19 166 ALA B N 1
ATOM 3933 C CA . ALA B 1 166 ? 21.844 -9.055 1.761 1 98.19 166 ALA B CA 1
ATOM 3934 C C . ALA B 1 166 ? 21.797 -9.742 0.399 1 98.19 166 ALA B C 1
ATOM 3936 O O . ALA B 1 166 ? 21.484 -10.93 0.304 1 98.19 166 ALA B O 1
ATOM 3937 N N . ALA B 1 167 ? 22.141 -8.977 -0.62 1 97.94 167 ALA B N 1
ATOM 3938 C CA . ALA B 1 167 ? 22.188 -9.539 -1.967 1 97.94 167 ALA B CA 1
ATOM 3939 C C . ALA B 1 167 ? 23.266 -10.609 -2.07 1 97.94 167 ALA B C 1
ATOM 3941 O O . ALA B 1 167 ? 23.047 -11.672 -2.662 1 97.94 167 ALA B O 1
ATOM 3942 N N . TYR B 1 168 ? 24.422 -10.305 -1.508 1 98.69 168 TYR B N 1
ATOM 3943 C CA . TYR B 1 168 ? 25.531 -11.25 -1.455 1 98.69 168 TYR B CA 1
ATOM 3944 C C . TYR B 1 168 ? 25.094 -12.562 -0.815 1 98.69 168 TYR B C 1
ATOM 3946 O O . TYR B 1 168 ? 25.359 -13.641 -1.353 1 98.69 168 TYR B O 1
ATOM 3954 N N . ASP B 1 169 ? 24.406 -12.492 0.288 1 98.81 169 ASP B N 1
ATOM 3955 C CA . ASP B 1 169 ? 23.953 -13.664 1.017 1 98.81 169 ASP B CA 1
ATOM 3956 C C . ASP B 1 169 ? 22.906 -14.438 0.215 1 98.81 169 ASP B C 1
ATOM 3958 O O . ASP B 1 169 ? 22.891 -15.672 0.232 1 98.81 169 ASP B O 1
ATOM 3962 N N . ALA B 1 170 ? 22.047 -13.703 -0.491 1 98.81 170 ALA B N 1
ATOM 3963 C CA . ALA B 1 170 ? 21.016 -14.336 -1.31 1 98.81 170 ALA B CA 1
ATOM 3964 C C . ALA B 1 170 ? 21.625 -15.141 -2.447 1 98.81 170 ALA B C 1
ATOM 3966 O O . ALA B 1 170 ? 21.203 -16.266 -2.719 1 98.81 170 ALA B O 1
ATOM 3967 N N . VAL B 1 171 ? 22.578 -14.562 -3.09 1 98.81 171 VAL B N 1
ATOM 3968 C CA . VAL B 1 171 ? 23.234 -15.234 -4.207 1 98.81 171 VAL B CA 1
ATOM 3969 C C . VAL B 1 171 ? 24.047 -16.406 -3.691 1 98.81 171 VAL B C 1
ATOM 3971 O O . VAL B 1 171 ? 24.047 -17.484 -4.289 1 98.81 171 VAL B O 1
ATOM 3974 N N . ASN B 1 172 ? 24.766 -16.25 -2.592 1 98.88 172 ASN B N 1
ATOM 3975 C CA . ASN B 1 172 ? 25.484 -17.359 -1.973 1 98.88 172 ASN B CA 1
ATOM 3976 C C . ASN B 1 172 ? 24.531 -18.516 -1.617 1 98.88 172 ASN B C 1
ATOM 3978 O O . ASN B 1 172 ? 24.906 -19.672 -1.731 1 98.88 172 ASN B O 1
ATOM 3982 N N . TYR B 1 173 ? 23.375 -18.125 -1.095 1 98.88 173 TYR B N 1
ATOM 3983 C CA . TYR B 1 173 ? 22.328 -19.125 -0.819 1 98.88 173 TYR B CA 1
ATOM 3984 C C . TYR B 1 173 ? 22.031 -19.953 -2.059 1 98.88 173 TYR B C 1
ATOM 3986 O O . TYR B 1 173 ? 21.984 -21.188 -1.988 1 98.88 173 TYR B O 1
ATOM 3994 N N . LEU B 1 174 ? 21.891 -19.297 -3.211 1 98.88 174 LEU B N 1
ATOM 3995 C CA . LEU B 1 174 ? 21.625 -19.969 -4.473 1 98.88 174 LEU B CA 1
ATOM 3996 C C . LEU B 1 174 ? 22.797 -20.859 -4.875 1 98.88 174 LEU B C 1
ATOM 3998 O O . LEU B 1 174 ? 22.609 -21.984 -5.344 1 98.88 174 LEU B O 1
ATOM 4002 N N . ILE B 1 175 ? 24.031 -20.406 -4.684 1 98.75 175 ILE B N 1
ATOM 4003 C CA . ILE B 1 175 ? 25.234 -21.141 -5.043 1 98.75 175 ILE B CA 1
ATOM 4004 C C . ILE B 1 175 ? 25.375 -22.375 -4.164 1 98.75 175 ILE B C 1
ATOM 4006 O O . ILE B 1 175 ? 25.672 -23.469 -4.656 1 98.75 175 ILE B O 1
ATOM 4010 N N . LYS B 1 176 ? 25.078 -22.172 -2.902 1 98.25 176 LYS B N 1
ATOM 4011 C CA . LYS B 1 176 ? 25.172 -23.281 -1.949 1 98.25 176 LYS B CA 1
ATOM 4012 C C . LYS B 1 176 ? 24.156 -24.375 -2.287 1 98.25 176 LYS B C 1
ATOM 4014 O O . LYS B 1 176 ? 24.375 -25.547 -1.954 1 98.25 176 LYS B O 1
ATOM 4019 N N . LYS B 1 177 ? 23.125 -24.031 -2.982 1 97.81 177 LYS B N 1
ATOM 4020 C CA . LYS B 1 177 ? 22.109 -24.984 -3.395 1 97.81 177 LYS B CA 1
ATOM 4021 C C . LYS B 1 177 ? 22.516 -25.703 -4.676 1 97.81 177 LYS B C 1
ATOM 4023 O O . LYS B 1 177 ? 21.766 -26.547 -5.184 1 97.81 177 LYS B O 1
ATOM 4028 N N . GLY B 1 178 ? 23.656 -25.328 -5.25 1 97.62 178 GLY B N 1
ATOM 4029 C CA . GLY B 1 178 ? 24.203 -26.047 -6.383 1 97.62 178 GLY B CA 1
ATOM 4030 C C . GLY B 1 178 ? 24.062 -25.312 -7.699 1 97.62 178 GLY B C 1
ATOM 4031 O O . GLY B 1 178 ? 24.375 -25.844 -8.758 1 97.62 178 GLY B O 1
ATOM 4032 N N . ASN B 1 179 ? 23.562 -24.031 -7.637 1 98.38 179 ASN B N 1
ATOM 4033 C CA . ASN B 1 179 ? 23.375 -23.266 -8.852 1 98.38 179 ASN B CA 1
ATOM 4034 C C . ASN B 1 179 ? 24.656 -22.562 -9.281 1 98.38 179 ASN B C 1
ATOM 4036 O O . ASN B 1 179 ? 25.422 -22.094 -8.43 1 98.38 179 ASN B O 1
ATOM 4040 N N . ASN B 1 180 ? 24.922 -22.453 -10.57 1 97.19 180 ASN B N 1
ATOM 4041 C CA . ASN B 1 180 ? 26.125 -21.781 -11.039 1 97.19 180 ASN B CA 1
ATOM 4042 C C . ASN B 1 180 ? 25.844 -20.922 -12.266 1 97.19 180 ASN B C 1
ATOM 4044 O O . ASN B 1 180 ? 26.719 -20.203 -12.75 1 97.19 180 ASN B O 1
ATOM 4048 N N . LYS B 1 181 ? 24.688 -21 -12.828 1 98.44 181 LYS B N 1
ATOM 4049 C CA . LYS B 1 181 ? 24.219 -20.078 -13.867 1 98.44 181 LYS B CA 1
ATOM 4050 C C . LYS B 1 181 ? 23.094 -19.188 -13.359 1 98.44 181 LYS B C 1
ATOM 4052 O O . LYS B 1 181 ? 21.938 -19.312 -13.805 1 98.44 181 LYS B O 1
ATOM 4057 N N . ILE B 1 182 ? 23.5 -18.297 -12.586 1 98.81 182 ILE B N 1
ATOM 4058 C CA . ILE B 1 182 ? 22.547 -17.484 -11.836 1 98.81 182 ILE B CA 1
ATOM 4059 C C . ILE B 1 182 ? 22.297 -16.172 -12.57 1 98.81 182 ILE B C 1
ATOM 4061 O O . ILE B 1 182 ? 23.188 -15.32 -12.648 1 98.81 182 ILE B O 1
ATOM 4065 N N . ALA B 1 183 ? 21.109 -15.945 -13.047 1 98.88 183 ALA B N 1
ATOM 4066 C CA . ALA B 1 183 ? 20.719 -14.703 -13.719 1 98.88 183 ALA B CA 1
ATOM 4067 C C . ALA B 1 183 ? 20.422 -13.602 -12.711 1 98.88 183 ALA B C 1
ATOM 4069 O O . ALA B 1 183 ? 20.062 -13.883 -11.562 1 98.88 183 ALA B O 1
ATOM 4070 N N . TYR B 1 184 ? 20.594 -12.391 -13.148 1 98.44 184 TYR B N 1
ATOM 4071 C CA . TYR B 1 184 ? 20.234 -11.203 -12.383 1 98.44 184 TYR B CA 1
ATOM 4072 C C . TYR B 1 184 ? 19.25 -10.336 -13.156 1 98.44 184 TYR B C 1
ATOM 4074 O O . TYR B 1 184 ? 19.484 -10 -14.312 1 98.44 184 TYR B O 1
ATOM 4082 N N . VAL B 1 185 ? 18.109 -10.078 -12.555 1 98.19 185 VAL B N 1
ATOM 4083 C CA . VAL B 1 185 ? 17.156 -9.109 -13.094 1 98.19 185 VAL B CA 1
ATOM 4084 C C . VAL B 1 185 ? 16.922 -7.992 -12.078 1 98.19 185 VAL B C 1
ATOM 4086 O O . VAL B 1 185 ? 16.453 -8.25 -10.969 1 98.19 185 VAL B O 1
ATOM 4089 N N . GLY B 1 186 ? 17.234 -6.766 -12.391 1 94.81 186 GLY B N 1
ATOM 4090 C CA . GLY B 1 186 ? 17.094 -5.668 -11.445 1 94.81 186 GLY B CA 1
ATOM 4091 C C . GLY B 1 186 ? 17.469 -4.324 -12.039 1 94.81 186 GLY B C 1
ATOM 4092 O O . GLY B 1 186 ? 17.312 -4.102 -13.242 1 94.81 186 GLY B O 1
ATOM 4093 N N . VAL B 1 187 ? 17.844 -3.436 -11.203 1 89.94 187 VAL B N 1
ATOM 4094 C CA . VAL B 1 187 ? 18.078 -2.057 -11.617 1 89.94 187 VAL B CA 1
ATOM 4095 C C . VAL B 1 187 ? 19.547 -1.879 -12 1 89.94 187 VAL B C 1
ATOM 4097 O O . VAL B 1 187 ? 20.422 -2.539 -11.438 1 89.94 187 VAL B O 1
ATOM 4100 N N . ASN B 1 188 ? 19.734 -0.983 -12.914 1 86.88 188 ASN B N 1
ATOM 4101 C CA . ASN B 1 188 ? 21.078 -0.663 -13.398 1 86.88 188 ASN B CA 1
ATOM 4102 C C . ASN B 1 188 ? 21.906 0.027 -12.32 1 86.88 188 ASN B C 1
ATOM 4104 O O . ASN B 1 188 ? 21.5 1.062 -11.789 1 86.88 188 ASN B O 1
ATOM 4108 N N . PRO B 1 189 ? 23.031 -0.521 -12.047 1 82.06 189 PRO B N 1
ATOM 4109 C CA . PRO B 1 189 ? 23.875 0.046 -10.992 1 82.06 189 PRO B CA 1
ATOM 4110 C C . PRO B 1 189 ? 24.359 1.453 -11.328 1 82.06 189 PRO B C 1
ATOM 4112 O O . PRO B 1 189 ? 24.828 2.174 -10.438 1 82.06 189 PRO B O 1
ATOM 4115 N N . LYS B 1 190 ? 24.312 1.815 -12.586 1 76.25 190 LYS B N 1
ATOM 4116 C CA . LYS B 1 190 ? 24.781 3.137 -12.992 1 76.25 190 LYS B CA 1
ATOM 4117 C C . LYS B 1 190 ? 23.828 4.23 -12.523 1 76.25 190 LYS B C 1
ATOM 4119 O O . LYS B 1 190 ? 24.188 5.41 -12.523 1 76.25 190 LYS B O 1
ATOM 4124 N N . LEU B 1 191 ? 22.688 3.748 -12.211 1 65.44 191 LEU B N 1
ATOM 4125 C CA . LEU B 1 191 ? 21.75 4.727 -11.664 1 65.44 191 LEU B CA 1
ATOM 4126 C C . LEU B 1 191 ? 22.062 5.027 -10.203 1 65.44 191 LEU B C 1
ATOM 4128 O O . LEU B 1 191 ? 21.984 4.145 -9.352 1 65.44 191 LEU B O 1
ATOM 4132 N N . LYS B 1 192 ? 23.078 6.027 -10.047 1 55.5 192 LYS B N 1
ATOM 4133 C CA . LYS B 1 192 ? 23.734 6.41 -8.805 1 55.5 192 LYS B CA 1
ATOM 4134 C C . LYS B 1 192 ? 22.719 6.75 -7.727 1 55.5 192 LYS B C 1
ATOM 4136 O O . LYS B 1 192 ? 21.641 7.281 -8.023 1 55.5 192 LYS B O 1
ATOM 4141 N N . ASN B 1 193 ? 22.969 6.113 -6.508 1 56.78 193 ASN B N 1
ATOM 4142 C CA . ASN B 1 193 ? 22.406 6.523 -5.223 1 56.78 193 ASN B CA 1
ATOM 4143 C C . ASN B 1 193 ? 21.047 5.859 -4.965 1 56.78 193 ASN B C 1
ATOM 4145 O O . ASN B 1 193 ? 20.172 6.453 -4.34 1 56.78 193 ASN B O 1
ATOM 4149 N N . ASN B 1 194 ? 21.016 4.691 -5.602 1 63.66 194 ASN B N 1
ATOM 4150 C CA . ASN B 1 194 ? 19.781 3.941 -5.363 1 63.66 194 ASN B CA 1
ATOM 4151 C C . ASN B 1 194 ? 20.047 2.664 -4.57 1 63.66 194 ASN B C 1
ATOM 4153 O O . ASN B 1 194 ? 21.016 1.955 -4.836 1 63.66 194 ASN B O 1
ATOM 4157 N N . ALA B 1 195 ? 19.312 2.492 -3.535 1 67.5 195 ALA B N 1
ATOM 4158 C CA . ALA B 1 195 ? 19.391 1.293 -2.703 1 67.5 195 ALA B CA 1
ATOM 4159 C C . ALA B 1 195 ? 19.375 0.03 -3.559 1 67.5 195 ALA B C 1
ATOM 4161 O O . ALA B 1 195 ? 20.078 -0.935 -3.264 1 67.5 195 ALA B O 1
ATOM 4162 N N . ARG B 1 196 ? 18.797 0.12 -4.66 1 73.88 196 ARG B N 1
ATOM 4163 C CA . ARG B 1 196 ? 18.641 -1.07 -5.488 1 73.88 196 ARG B CA 1
ATOM 4164 C C . ARG B 1 196 ? 19.859 -1.28 -6.383 1 73.88 196 ARG B C 1
ATOM 4166 O O . ARG B 1 196 ? 20.156 -2.408 -6.781 1 73.88 196 ARG B O 1
ATOM 4173 N N . ALA B 1 197 ? 20.594 -0.244 -6.598 1 78.25 197 ALA B N 1
ATOM 4174 C CA . ALA B 1 197 ? 21.812 -0.352 -7.406 1 78.25 197 ALA B CA 1
ATOM 4175 C C . ALA B 1 197 ? 22.891 -1.13 -6.672 1 78.25 197 ALA B C 1
ATOM 4177 O O . ALA B 1 197 ? 23.656 -1.887 -7.285 1 78.25 197 ALA B O 1
ATOM 4178 N N . ILE B 1 198 ? 22.859 -1.034 -5.379 1 87.88 198 ILE B N 1
ATOM 4179 C CA . ILE B 1 198 ? 23.875 -1.68 -4.559 1 87.88 198 ILE B CA 1
ATOM 4180 C C . ILE B 1 198 ? 23.609 -3.182 -4.492 1 87.88 198 ILE B C 1
ATOM 4182 O O . ILE B 1 198 ? 24.516 -3.965 -4.191 1 87.88 198 ILE B O 1
ATOM 4186 N N . ILE B 1 199 ? 22.406 -3.57 -4.797 1 92.94 199 ILE B N 1
ATOM 4187 C CA . ILE B 1 199 ? 22.016 -4.977 -4.812 1 92.94 199 ILE B CA 1
ATOM 4188 C C . ILE B 1 199 ? 22.828 -5.719 -5.879 1 92.94 199 ILE B C 1
ATOM 4190 O O . ILE B 1 199 ? 23.281 -6.84 -5.652 1 92.94 199 ILE B O 1
ATOM 4194 N N . TYR B 1 200 ? 23.047 -5.066 -6.973 1 94.62 200 TYR B N 1
ATOM 4195 C CA . TYR B 1 200 ? 23.812 -5.656 -8.062 1 94.62 200 TYR B CA 1
ATOM 4196 C C . TYR B 1 200 ? 25.25 -5.926 -7.625 1 94.62 200 TYR B C 1
ATOM 4198 O O . TYR B 1 200 ? 25.859 -6.926 -8.031 1 94.62 200 TYR B O 1
ATOM 4206 N N . GLU B 1 201 ? 25.781 -5.062 -6.801 1 93.31 201 GLU B N 1
ATOM 4207 C CA . GLU B 1 201 ? 27.141 -5.238 -6.305 1 93.31 201 GLU B CA 1
ATOM 4208 C C . GLU B 1 201 ? 27.25 -6.5 -5.453 1 93.31 201 GLU B C 1
ATOM 4210 O O . GLU B 1 201 ? 28.281 -7.191 -5.5 1 93.31 201 GLU B O 1
ATOM 4215 N N . GLY B 1 202 ? 26.234 -6.734 -4.66 1 96.81 202 GLY B N 1
ATOM 4216 C CA . GLY B 1 202 ? 26.219 -7.957 -3.873 1 96.81 202 GLY B CA 1
ATOM 4217 C C . GLY B 1 202 ? 26.172 -9.211 -4.727 1 96.81 202 GLY B C 1
ATOM 4218 O O . GLY B 1 202 ? 26.859 -10.195 -4.43 1 96.81 202 GLY B O 1
ATOM 4219 N N . TYR B 1 203 ? 25.406 -9.117 -5.828 1 97.94 203 TYR B N 1
ATOM 4220 C CA . TYR B 1 203 ? 25.312 -10.203 -6.797 1 97.94 203 TYR B CA 1
ATOM 4221 C C . TYR B 1 203 ? 26.688 -10.5 -7.41 1 97.94 203 TYR B C 1
ATOM 4223 O O . TYR B 1 203 ? 27.141 -11.648 -7.387 1 97.94 203 TYR B O 1
ATOM 4231 N N . LYS B 1 204 ? 27.312 -9.484 -7.84 1 97.12 204 LYS B N 1
ATOM 4232 C CA . LYS B 1 204 ? 28.625 -9.609 -8.484 1 97.12 204 LYS B CA 1
ATOM 4233 C C . LYS B 1 204 ? 29.656 -10.18 -7.523 1 97.12 204 LYS B C 1
ATOM 4235 O O . LYS B 1 204 ? 30.422 -11.07 -7.883 1 97.12 204 LYS B O 1
ATOM 4240 N N . LYS B 1 205 ? 29.688 -9.641 -6.359 1 97.94 205 LYS B N 1
ATOM 4241 C CA . LYS B 1 205 ? 30.672 -10.055 -5.363 1 97.94 205 LYS B CA 1
ATOM 4242 C C . LYS B 1 205 ? 30.516 -11.523 -5 1 97.94 205 LYS B C 1
ATOM 4244 O O . LYS B 1 205 ? 31.5 -12.242 -4.824 1 97.94 205 LYS B O 1
ATOM 4249 N N . ALA B 1 206 ? 29.25 -11.961 -4.848 1 98.69 206 ALA B N 1
ATOM 4250 C CA . ALA B 1 206 ? 28.984 -13.359 -4.52 1 98.69 206 ALA B CA 1
ATOM 4251 C C . ALA B 1 206 ? 29.531 -14.289 -5.605 1 98.69 206 ALA B C 1
ATOM 4253 O O . ALA B 1 206 ? 30.141 -15.312 -5.301 1 98.69 206 ALA B O 1
ATOM 4254 N N . LEU B 1 207 ? 29.297 -13.93 -6.887 1 98.62 207 LEU B N 1
ATOM 4255 C CA . LEU B 1 207 ? 29.828 -14.727 -7.988 1 98.62 207 LEU B CA 1
ATOM 4256 C C . LEU B 1 207 ? 31.359 -14.773 -7.941 1 98.62 207 LEU B C 1
ATOM 4258 O O . LEU B 1 207 ? 31.953 -15.852 -8.023 1 98.62 207 LEU B O 1
ATOM 4262 N N . LEU B 1 208 ? 31.922 -13.609 -7.746 1 98.19 208 LEU B N 1
ATOM 4263 C CA . LEU B 1 208 ? 33.375 -13.477 -7.723 1 98.19 208 LEU B CA 1
ATOM 4264 C C . LEU B 1 208 ? 34 -14.328 -6.617 1 98.19 208 LEU B C 1
ATOM 4266 O O . LEU B 1 208 ? 34.938 -15.078 -6.855 1 98.19 208 LEU B O 1
ATOM 4270 N N . ASP B 1 209 ? 33.438 -14.25 -5.461 1 98.5 209 ASP B N 1
ATOM 4271 C CA . ASP B 1 209 ? 34 -14.93 -4.289 1 98.5 209 ASP B CA 1
ATOM 4272 C C . ASP B 1 209 ? 33.812 -16.438 -4.395 1 98.5 209 ASP B C 1
ATOM 4274 O O . ASP B 1 209 ? 34.469 -17.203 -3.678 1 98.5 209 ASP B O 1
ATOM 4278 N N . ASN B 1 210 ? 32.969 -16.906 -5.246 1 98.56 210 ASN B N 1
ATOM 4279 C CA . ASN B 1 210 ? 32.75 -18.328 -5.441 1 98.56 210 ASN B CA 1
ATOM 4280 C C . ASN B 1 210 ? 33.312 -18.828 -6.762 1 98.56 210 ASN B C 1
ATOM 4282 O O . ASN B 1 210 ? 33 -19.922 -7.219 1 98.56 210 ASN B O 1
ATOM 4286 N N . ASN B 1 211 ? 34.094 -17.953 -7.438 1 98.25 211 ASN B N 1
ATOM 4287 C CA . ASN B 1 211 ? 34.812 -18.25 -8.664 1 98.25 211 ASN B CA 1
ATOM 4288 C C . ASN B 1 211 ? 33.875 -18.609 -9.805 1 98.25 211 ASN B C 1
ATOM 4290 O O . ASN B 1 211 ? 34.125 -19.531 -10.578 1 98.25 211 ASN B O 1
ATOM 4294 N N . ILE B 1 212 ? 32.688 -18 -9.805 1 98.31 212 ILE B N 1
ATOM 4295 C CA . ILE B 1 212 ? 31.766 -18.078 -10.922 1 98.31 212 ILE B CA 1
ATOM 4296 C C . ILE B 1 212 ? 31.938 -16.844 -11.82 1 98.31 212 ILE B C 1
ATOM 4298 O O . ILE B 1 212 ? 31.812 -15.711 -11.359 1 98.31 212 ILE B O 1
ATOM 4302 N N . PRO B 1 213 ? 32.281 -17.016 -13.031 1 97.19 213 PRO B N 1
ATOM 4303 C CA . PRO B 1 213 ? 32.5 -15.867 -13.906 1 97.19 213 PRO B CA 1
ATOM 4304 C C . PRO B 1 213 ? 31.234 -15.078 -14.172 1 97.19 213 PRO B C 1
ATOM 4306 O O . PRO B 1 213 ? 30.156 -15.656 -14.336 1 97.19 213 PRO B O 1
ATOM 4309 N N . LEU B 1 214 ? 31.422 -13.836 -14.219 1 97.44 214 LEU B N 1
ATOM 4310 C CA . LEU B 1 214 ? 30.312 -12.969 -14.594 1 97.44 214 LEU B CA 1
ATOM 4311 C C . LEU B 1 214 ? 29.969 -13.148 -16.062 1 97.44 214 LEU B C 1
ATOM 4313 O O . LEU B 1 214 ? 30.844 -13.141 -16.938 1 97.44 214 LEU B O 1
ATOM 4317 N N . ASN B 1 215 ? 28.797 -13.406 -16.328 1 97.75 215 ASN B N 1
ATOM 4318 C CA . ASN B 1 215 ? 28.281 -13.547 -17.688 1 97.75 215 ASN B CA 1
ATOM 4319 C C . ASN B 1 215 ? 27.25 -12.477 -18 1 97.75 215 ASN B C 1
ATOM 4321 O O . ASN B 1 215 ? 26.109 -12.531 -17.516 1 97.75 215 ASN B O 1
ATOM 4325 N N . GLU B 1 216 ? 27.531 -11.578 -18.844 1 96.88 216 GLU B N 1
ATOM 4326 C CA . GLU B 1 216 ? 26.672 -10.438 -19.172 1 96.88 216 GLU B CA 1
ATOM 4327 C C . GLU B 1 216 ? 25.359 -10.898 -19.797 1 96.88 216 GLU B C 1
ATOM 4329 O O . GLU B 1 216 ? 24.344 -10.203 -19.719 1 96.88 216 GLU B O 1
ATOM 4334 N N . ASN B 1 217 ? 25.391 -12.07 -20.375 1 98 217 ASN B N 1
ATOM 4335 C CA . ASN B 1 217 ? 24.172 -12.609 -20.984 1 98 217 ASN B CA 1
ATOM 4336 C C . ASN B 1 217 ? 23.141 -12.992 -19.938 1 98 217 ASN B C 1
ATOM 4338 O O . ASN B 1 217 ? 21.969 -13.203 -20.266 1 98 217 ASN B O 1
ATOM 4342 N N . LEU B 1 218 ? 23.562 -13.047 -18.656 1 98.56 218 LEU B N 1
ATOM 4343 C CA . LEU B 1 218 ? 22.672 -13.461 -17.562 1 98.56 218 LEU B CA 1
ATOM 4344 C C . LEU B 1 218 ? 22.156 -12.242 -16.797 1 98.56 218 LEU B C 1
ATOM 4346 O O . LEU B 1 218 ? 21.516 -12.391 -15.758 1 98.56 218 LEU B O 1
ATOM 4350 N N . ILE B 1 219 ? 22.422 -11.07 -17.344 1 98.06 219 ILE B N 1
ATOM 4351 C CA . ILE B 1 219 ? 22.094 -9.844 -16.625 1 98.06 219 ILE B CA 1
ATOM 4352 C C . ILE B 1 219 ? 21.094 -9.023 -17.438 1 98.06 219 ILE B C 1
ATOM 4354 O O . ILE B 1 219 ? 21.328 -8.758 -18.625 1 98.06 219 ILE B O 1
ATOM 4358 N N . GLN B 1 220 ? 19.953 -8.648 -16.844 1 97.94 220 GLN B N 1
ATOM 4359 C CA . GLN B 1 220 ? 18.984 -7.75 -17.469 1 97.94 220 GLN B CA 1
ATOM 4360 C C . GLN B 1 220 ? 18.578 -6.633 -16.516 1 97.94 220 GLN B C 1
ATOM 4362 O O . GLN B 1 220 ? 18.125 -6.895 -15.391 1 97.94 220 GLN B O 1
ATOM 4367 N N . PHE B 1 221 ? 18.797 -5.402 -16.922 1 95.62 221 PHE B N 1
ATOM 4368 C CA . PHE B 1 221 ? 18.406 -4.234 -16.141 1 95.62 221 PHE B CA 1
ATOM 4369 C C . PHE B 1 221 ? 17.062 -3.701 -16.594 1 95.62 221 PHE B C 1
ATOM 4371 O O . PHE B 1 221 ? 16.734 -3.748 -17.781 1 95.62 221 PHE B O 1
ATOM 4378 N N . GLY B 1 222 ? 16.266 -3.277 -15.648 1 92.56 222 GLY B N 1
ATOM 4379 C CA . GLY B 1 222 ? 14.961 -2.693 -15.906 1 92.56 222 GLY B CA 1
ATOM 4380 C C . GLY B 1 222 ? 14.383 -1.968 -14.703 1 92.56 222 GLY B C 1
ATOM 4381 O O . GLY B 1 222 ? 15.125 -1.356 -13.93 1 92.56 222 GLY B O 1
ATOM 4382 N N . GLY B 1 223 ? 13.094 -1.905 -14.68 1 90.19 223 GLY B N 1
ATOM 4383 C CA . GLY B 1 223 ? 12.414 -1.289 -13.547 1 90.19 223 GLY B CA 1
ATOM 4384 C C . GLY B 1 223 ? 12.188 -2.246 -12.391 1 90.19 223 GLY B C 1
ATOM 4385 O O . GLY B 1 223 ? 12.977 -3.17 -12.18 1 90.19 223 GLY B O 1
ATOM 4386 N N . LEU B 1 224 ? 11.25 -1.964 -11.609 1 91 224 LEU B N 1
ATOM 4387 C CA . LEU B 1 224 ? 11.016 -2.707 -10.375 1 91 224 LEU B CA 1
ATOM 4388 C C . LEU B 1 224 ? 9.641 -3.363 -10.383 1 91 224 LEU B C 1
ATOM 4390 O O . LEU B 1 224 ? 9.117 -3.723 -9.328 1 91 224 LEU B O 1
ATOM 4394 N N . LYS B 1 225 ? 9.078 -3.488 -11.547 1 94.12 225 LYS B N 1
ATOM 4395 C CA . LYS B 1 225 ? 7.738 -4.059 -11.672 1 94.12 225 LYS B CA 1
ATOM 4396 C C . LYS B 1 225 ? 7.797 -5.488 -12.203 1 94.12 225 LYS B C 1
ATOM 4398 O O . LYS B 1 225 ? 8.844 -5.934 -12.688 1 94.12 225 LYS B O 1
ATOM 4403 N N . ALA B 1 226 ? 6.723 -6.156 -12.133 1 97.62 226 ALA B N 1
ATOM 4404 C CA . ALA B 1 226 ? 6.66 -7.543 -12.586 1 97.62 226 ALA B CA 1
ATOM 4405 C C . ALA B 1 226 ? 7.008 -7.652 -14.07 1 97.62 226 ALA B C 1
ATOM 4407 O O . ALA B 1 226 ? 7.672 -8.602 -14.492 1 97.62 226 ALA B O 1
ATOM 4408 N N . ILE B 1 227 ? 6.562 -6.664 -14.844 1 97.81 227 ILE B N 1
ATOM 4409 C CA . ILE B 1 227 ? 6.797 -6.684 -16.281 1 97.81 227 ILE B CA 1
ATOM 4410 C C . ILE B 1 227 ? 8.297 -6.672 -16.562 1 97.81 227 ILE B C 1
ATOM 4412 O O . ILE B 1 227 ? 8.758 -7.273 -17.531 1 97.81 227 ILE B O 1
ATOM 4416 N N . ASP B 1 228 ? 9.047 -6.066 -15.719 1 97.25 228 ASP B N 1
ATOM 4417 C CA . ASP B 1 228 ? 10.492 -6.02 -15.875 1 97.25 228 ASP B CA 1
ATOM 4418 C C . ASP B 1 228 ? 11.109 -7.398 -15.664 1 97.25 228 ASP B C 1
ATOM 4420 O O . ASP B 1 228 ? 12.109 -7.742 -16.297 1 97.25 228 ASP B O 1
ATOM 4424 N N . GLY B 1 229 ? 10.562 -8.164 -14.719 1 98.62 229 GLY B N 1
ATOM 4425 C CA . GLY B 1 229 ? 10.984 -9.547 -14.547 1 98.62 229 GLY B CA 1
ATOM 4426 C C . GLY B 1 229 ? 10.656 -10.422 -15.734 1 98.62 229 GLY B C 1
ATOM 4427 O O . GLY B 1 229 ? 11.5 -11.195 -16.203 1 98.62 229 GLY B O 1
ATOM 4428 N N . THR B 1 230 ? 9.438 -10.242 -16.25 1 98.75 230 THR B N 1
ATOM 4429 C CA . THR B 1 230 ? 8.977 -11 -17.406 1 98.75 230 THR B CA 1
ATOM 4430 C C . THR B 1 230 ? 9.859 -10.727 -18.625 1 98.75 230 THR B C 1
ATOM 4432 O O . THR B 1 230 ? 10.367 -11.656 -19.25 1 98.75 230 THR B O 1
ATOM 4435 N N . ASP B 1 231 ? 10.047 -9.461 -18.891 1 98.56 231 ASP B N 1
ATOM 4436 C CA . ASP B 1 231 ? 10.852 -9.055 -20.031 1 98.56 231 ASP B CA 1
ATOM 4437 C C . ASP B 1 231 ? 12.297 -9.523 -19.891 1 98.56 231 ASP B C 1
ATOM 4439 O O . ASP B 1 231 ? 12.891 -10.031 -20.828 1 98.56 231 ASP B O 1
ATOM 4443 N N . GLY B 1 232 ? 12.805 -9.328 -18.688 1 98.62 232 GLY B N 1
ATOM 4444 C CA . GLY B 1 232 ? 14.188 -9.711 -18.422 1 98.62 232 GLY B CA 1
ATOM 4445 C C . GLY B 1 232 ? 14.445 -11.188 -18.641 1 98.62 232 GLY B C 1
ATOM 4446 O O . GLY B 1 232 ? 15.398 -11.562 -19.328 1 98.62 232 GLY B O 1
ATOM 4447 N N . ILE B 1 233 ? 13.664 -12.031 -18.141 1 98.81 233 ILE B N 1
ATOM 4448 C CA . ILE B 1 233 ? 13.836 -13.477 -18.219 1 98.81 233 ILE B CA 1
ATOM 4449 C C . ILE B 1 233 ? 13.648 -13.93 -19.672 1 98.81 233 ILE B C 1
ATOM 4451 O O . ILE B 1 233 ? 14.383 -14.797 -20.156 1 98.81 233 ILE B O 1
ATOM 4455 N N . ASN B 1 234 ? 12.664 -13.344 -20.375 1 98.81 234 ASN B N 1
ATOM 4456 C CA . ASN B 1 234 ? 12.422 -13.719 -21.766 1 98.81 234 ASN B CA 1
ATOM 4457 C C . ASN B 1 234 ? 13.641 -13.438 -22.641 1 98.81 234 ASN B C 1
ATOM 4459 O O . ASN B 1 234 ? 13.906 -14.156 -23.594 1 98.81 234 ASN B O 1
ATOM 4463 N N . VAL B 1 235 ? 14.375 -12.422 -22.281 1 98.69 235 VAL B N 1
ATOM 4464 C CA . VAL B 1 235 ? 15.594 -12.086 -23 1 98.69 235 VAL B CA 1
ATOM 4465 C C . VAL B 1 235 ? 16.703 -13.055 -22.625 1 98.69 235 VAL B C 1
ATOM 4467 O O . VAL B 1 235 ? 17.406 -13.586 -23.484 1 98.69 235 VAL B O 1
ATOM 4470 N N . ILE B 1 236 ? 16.875 -13.367 -21.375 1 98.75 236 ILE B N 1
ATOM 4471 C CA . ILE B 1 236 ? 17.984 -14.133 -20.844 1 98.75 236 ILE B CA 1
ATOM 4472 C C . ILE B 1 236 ? 17.906 -15.578 -21.328 1 98.75 236 ILE B C 1
ATOM 4474 O O . ILE B 1 236 ? 18.906 -16.141 -21.766 1 98.75 236 ILE B O 1
ATOM 4478 N N . ILE B 1 237 ? 16.766 -16.172 -21.297 1 98.38 237 ILE B N 1
ATOM 4479 C CA . ILE B 1 237 ? 16.656 -17.609 -21.547 1 98.38 237 ILE B CA 1
ATOM 4480 C C . ILE B 1 237 ? 16.828 -17.875 -23.047 1 98.38 237 ILE B C 1
ATOM 4482 O O . ILE B 1 237 ? 17.031 -19.031 -23.453 1 98.38 237 ILE B O 1
ATOM 4486 N N . LYS B 1 238 ? 16.703 -16.812 -23.828 1 97.81 238 LYS B N 1
ATOM 4487 C CA . LYS B 1 238 ? 16.984 -16.953 -25.266 1 97.81 238 LYS B CA 1
ATOM 4488 C C . LYS B 1 238 ? 18.484 -17.047 -25.516 1 97.81 238 LYS B C 1
ATOM 4490 O O . LYS B 1 238 ? 18.906 -17.594 -26.547 1 97.81 238 LYS B O 1
ATOM 4495 N N . LYS B 1 239 ? 19.203 -16.516 -24.562 1 97.69 239 LYS B N 1
ATOM 4496 C CA . LYS B 1 239 ? 20.656 -16.438 -24.766 1 97.69 239 LYS B CA 1
ATOM 4497 C C . LYS B 1 239 ? 21.375 -17.562 -24.031 1 97.69 239 LYS B C 1
ATOM 4499 O O . LYS B 1 239 ? 22.391 -18.062 -24.516 1 97.69 239 LYS B O 1
ATOM 4504 N N . GLU B 1 240 ? 20.875 -17.891 -22.859 1 96.5 240 GLU B N 1
ATOM 4505 C CA . GLU B 1 240 ? 21.594 -18.812 -21.984 1 96.5 240 GLU B CA 1
ATOM 4506 C C . GLU B 1 240 ? 20.625 -19.719 -21.219 1 96.5 240 GLU B C 1
ATOM 4508 O O . GLU B 1 240 ? 19.484 -19.312 -20.938 1 96.5 240 GLU B O 1
ATOM 4513 N N . LYS B 1 241 ? 21.094 -20.922 -20.953 1 97.5 241 LYS B N 1
ATOM 4514 C CA . LYS B 1 241 ? 20.406 -21.719 -19.953 1 97.5 241 LYS B CA 1
ATOM 4515 C C . LYS B 1 241 ? 20.734 -21.234 -18.531 1 97.5 241 LYS B C 1
ATOM 4517 O O . LYS B 1 241 ? 21.875 -20.875 -18.25 1 97.5 241 LYS B O 1
ATOM 4522 N N . ILE B 1 242 ? 19.734 -21.25 -17.688 1 98.69 242 ILE B N 1
ATOM 4523 C CA . ILE B 1 242 ? 19.953 -20.797 -16.328 1 98.69 242 ILE B CA 1
ATOM 4524 C C . ILE B 1 242 ? 19.453 -21.844 -15.336 1 98.69 242 ILE B C 1
ATOM 4526 O O . ILE B 1 242 ? 18.594 -22.672 -15.688 1 98.69 242 ILE B O 1
ATOM 4530 N N . ASP B 1 243 ? 19.984 -21.797 -14.18 1 98.69 243 ASP B N 1
ATOM 4531 C CA . ASP B 1 243 ? 19.516 -22.703 -13.141 1 98.69 243 ASP B CA 1
ATOM 4532 C C . ASP B 1 243 ? 19.031 -21.922 -11.914 1 98.69 243 ASP B C 1
ATOM 4534 O O . ASP B 1 243 ? 18.438 -22.5 -11 1 98.69 243 ASP B O 1
ATOM 4538 N N . ALA B 1 244 ? 19.219 -20.578 -11.914 1 98.88 244 ALA B N 1
ATOM 4539 C CA . ALA B 1 244 ? 18.703 -19.734 -10.836 1 98.88 244 ALA B CA 1
ATOM 4540 C C . ALA B 1 244 ? 18.531 -18.297 -11.305 1 98.88 244 ALA B C 1
ATOM 4542 O O . ALA B 1 244 ? 19.141 -17.875 -12.281 1 98.88 244 ALA B O 1
ATOM 4543 N N . VAL B 1 245 ? 17.688 -17.547 -10.672 1 98.94 245 VAL B N 1
ATOM 4544 C CA . VAL B 1 245 ? 17.5 -16.125 -10.898 1 98.94 245 VAL B CA 1
ATOM 4545 C C . VAL B 1 245 ? 17.484 -15.383 -9.562 1 98.94 245 VAL B C 1
ATOM 4547 O O . VAL B 1 245 ? 16.766 -15.773 -8.641 1 98.94 245 VAL B O 1
ATOM 4550 N N . PHE B 1 246 ? 18.297 -14.422 -9.414 1 98.88 246 PHE B N 1
ATOM 4551 C CA . PHE B 1 246 ? 18.219 -13.445 -8.336 1 98.88 246 PHE B CA 1
ATOM 4552 C C . PHE B 1 246 ? 17.594 -12.141 -8.82 1 98.88 246 PHE B C 1
ATOM 4554 O O . PHE B 1 246 ? 18.078 -11.531 -9.773 1 98.88 246 PHE B O 1
ATOM 4561 N N . CYS B 1 247 ? 16.531 -11.773 -8.211 1 98.62 247 CYS B N 1
ATOM 4562 C CA . CYS B 1 247 ? 15.789 -10.586 -8.609 1 98.62 247 CYS B CA 1
ATOM 4563 C C . CYS B 1 247 ? 15.938 -9.477 -7.574 1 98.62 247 CYS B C 1
ATOM 4565 O O . CYS B 1 247 ? 15.922 -9.734 -6.371 1 98.62 247 CYS B O 1
ATOM 4567 N N . ALA B 1 248 ? 15.938 -8.242 -8 1 95.94 248 ALA B N 1
ATOM 4568 C CA . ALA B 1 248 ? 16.188 -7.086 -7.145 1 95.94 248 ALA B CA 1
ATOM 4569 C C . ALA B 1 248 ? 15.016 -6.828 -6.203 1 95.94 248 ALA B C 1
ATOM 4571 O O . ALA B 1 248 ? 15.156 -6.117 -5.207 1 95.94 248 ALA B O 1
ATOM 4572 N N . CYS B 1 249 ? 13.867 -7.34 -6.512 1 96 249 CYS B N 1
ATOM 4573 C CA . CYS B 1 249 ? 12.727 -7.25 -5.602 1 96 249 CYS B CA 1
ATOM 4574 C C . CYS B 1 249 ? 11.719 -8.359 -5.883 1 96 249 CYS B C 1
ATOM 4576 O O . CYS B 1 249 ? 11.812 -9.039 -6.902 1 96 249 CYS B O 1
ATOM 4578 N N . ASP B 1 250 ? 10.797 -8.523 -5.043 1 98.12 250 ASP B N 1
ATOM 4579 C CA . ASP B 1 250 ? 9.812 -9.602 -5.117 1 98.12 250 ASP B CA 1
ATOM 4580 C C . ASP B 1 250 ? 8.945 -9.461 -6.367 1 98.12 250 ASP B C 1
ATOM 4582 O O . ASP B 1 250 ? 8.609 -10.461 -7.008 1 98.12 250 ASP B O 1
ATOM 4586 N N . GLU B 1 251 ? 8.555 -8.258 -6.723 1 97.06 251 GLU B N 1
ATOM 4587 C CA . GLU B 1 251 ? 7.699 -8.047 -7.891 1 97.06 251 GLU B CA 1
ATOM 4588 C C . GLU B 1 251 ? 8.383 -8.539 -9.164 1 97.06 251 GLU B C 1
ATOM 4590 O O . GLU B 1 251 ? 7.754 -9.211 -9.992 1 97.06 251 GLU B O 1
ATOM 4595 N N . ILE B 1 252 ? 9.633 -8.219 -9.289 1 97.88 252 ILE B N 1
ATOM 4596 C CA . ILE B 1 252 ? 10.414 -8.703 -10.422 1 97.88 252 ILE B CA 1
ATOM 4597 C C . ILE B 1 252 ? 10.445 -10.227 -10.414 1 97.88 252 ILE B C 1
ATOM 4599 O O . ILE B 1 252 ? 10.297 -10.859 -11.461 1 97.88 252 ILE B O 1
ATOM 4603 N N . ALA B 1 253 ? 10.641 -10.781 -9.227 1 98.88 253 ALA B N 1
ATOM 4604 C CA . ALA B 1 253 ? 10.719 -12.234 -9.094 1 98.88 253 ALA B CA 1
ATOM 4605 C C . ALA B 1 253 ? 9.422 -12.898 -9.539 1 98.88 253 ALA B C 1
ATOM 4607 O O . ALA B 1 253 ? 9.453 -13.945 -10.195 1 98.88 253 ALA B O 1
ATOM 4608 N N . MET B 1 254 ? 8.312 -12.297 -9.203 1 98.75 254 MET B N 1
ATOM 4609 C CA . MET B 1 254 ? 7.02 -12.844 -9.617 1 98.75 254 MET B CA 1
ATOM 4610 C C . MET B 1 254 ? 6.879 -12.82 -11.133 1 98.75 254 MET B C 1
ATOM 4612 O O . MET B 1 254 ? 6.414 -13.789 -11.734 1 98.75 254 MET B O 1
ATOM 4616 N N . GLY B 1 255 ? 7.301 -11.672 -11.734 1 98.81 255 GLY B N 1
ATOM 4617 C CA . GLY B 1 255 ? 7.32 -11.602 -13.188 1 98.81 255 GLY B CA 1
ATOM 4618 C C . GLY B 1 255 ? 8.25 -12.617 -13.82 1 98.81 255 GLY B C 1
ATOM 4619 O O . GLY B 1 255 ? 7.914 -13.219 -14.844 1 98.81 255 GLY B O 1
ATOM 4620 N N . ALA B 1 256 ? 9.383 -12.812 -13.195 1 98.94 256 ALA B N 1
ATOM 4621 C CA . ALA B 1 256 ? 10.359 -13.789 -13.664 1 98.94 256 ALA B CA 1
ATOM 4622 C C . ALA B 1 256 ? 9.781 -15.195 -13.633 1 98.94 256 ALA B C 1
ATOM 4624 O O . ALA B 1 256 ? 9.914 -15.953 -14.602 1 98.94 256 ALA B O 1
ATOM 4625 N N . ILE B 1 257 ? 9.164 -15.578 -12.555 1 98.88 257 ILE B N 1
ATOM 4626 C CA . ILE B 1 257 ? 8.57 -16.906 -12.391 1 98.88 257 ILE B CA 1
ATOM 4627 C C . ILE B 1 257 ? 7.496 -17.125 -13.453 1 98.88 257 ILE B C 1
ATOM 4629 O O . ILE B 1 257 ? 7.422 -18.188 -14.062 1 98.88 257 ILE B O 1
ATOM 4633 N N . ASN B 1 258 ? 6.66 -16.094 -13.703 1 98.75 258 ASN B N 1
ATOM 4634 C CA . ASN B 1 258 ? 5.625 -16.203 -14.727 1 98.75 258 ASN B CA 1
ATOM 4635 C C . ASN B 1 258 ? 6.227 -16.422 -16.109 1 98.75 258 ASN B C 1
ATOM 4637 O O . ASN B 1 258 ? 5.727 -17.234 -16.875 1 98.75 258 ASN B O 1
ATOM 4641 N N . ALA B 1 259 ? 7.262 -15.648 -16.406 1 98.81 259 ALA B N 1
ATOM 4642 C CA . ALA B 1 259 ? 7.934 -15.805 -17.703 1 98.81 259 ALA B CA 1
ATOM 4643 C C . ALA B 1 259 ? 8.516 -17.203 -17.844 1 98.81 259 ALA B C 1
ATOM 4645 O O . ALA B 1 259 ? 8.398 -17.828 -18.906 1 98.81 259 ALA B O 1
ATOM 4646 N N . LEU B 1 260 ? 9.156 -17.766 -16.797 1 98.88 260 LEU B N 1
ATOM 4647 C CA . LEU B 1 260 ? 9.703 -19.109 -16.812 1 98.88 260 LEU B CA 1
ATOM 4648 C C . LEU B 1 260 ? 8.602 -20.141 -17.047 1 98.88 260 LEU B C 1
ATOM 4650 O O . LEU B 1 260 ? 8.727 -21 -17.922 1 98.88 260 LEU B O 1
ATOM 4654 N N . ARG B 1 261 ? 7.539 -19.969 -16.297 1 98.25 261 ARG B N 1
ATOM 4655 C CA . ARG B 1 261 ? 6.395 -20.859 -16.438 1 98.25 261 ARG B CA 1
ATOM 4656 C C . ARG B 1 261 ? 5.848 -20.844 -17.859 1 98.25 261 ARG B C 1
ATOM 4658 O O . ARG B 1 261 ? 5.566 -21.891 -18.438 1 98.25 261 ARG B O 1
ATOM 4665 N N . GLU B 1 262 ? 5.703 -19.688 -18.422 1 97.81 262 GLU B N 1
ATOM 4666 C CA . GLU B 1 262 ? 5.168 -19.531 -19.781 1 97.81 262 GLU B CA 1
ATOM 4667 C C . GLU B 1 262 ? 6.09 -20.172 -20.812 1 97.81 262 GLU B C 1
ATOM 4669 O O . GLU B 1 262 ? 5.645 -20.531 -21.906 1 97.81 262 GLU B O 1
ATOM 4674 N N . ASN B 1 263 ? 7.32 -20.359 -20.469 1 98.38 263 ASN B N 1
ATOM 4675 C CA . ASN B 1 263 ? 8.297 -20.969 -21.359 1 98.38 263 ASN B CA 1
ATOM 4676 C C . ASN B 1 263 ? 8.547 -22.422 -21.016 1 98.38 263 ASN B C 1
ATOM 4678 O O . ASN B 1 263 ? 9.531 -23.016 -21.469 1 98.38 263 ASN B O 1
ATOM 4682 N N . GLY B 1 264 ? 7.711 -22.984 -20.156 1 98.06 264 GLY B N 1
ATOM 4683 C CA . GLY B 1 264 ? 7.762 -24.406 -19.828 1 98.06 264 GLY B CA 1
ATOM 4684 C C . GLY B 1 264 ? 8.875 -24.75 -18.859 1 98.06 264 GLY B C 1
ATOM 4685 O O . GLY B 1 264 ? 9.305 -25.906 -18.797 1 98.06 264 GLY B O 1
ATOM 4686 N N . ILE B 1 265 ? 9.414 -23.766 -18.141 1 98.69 265 ILE B N 1
ATOM 4687 C CA . ILE B 1 265 ? 10.477 -23.984 -17.172 1 98.69 265 ILE B CA 1
ATOM 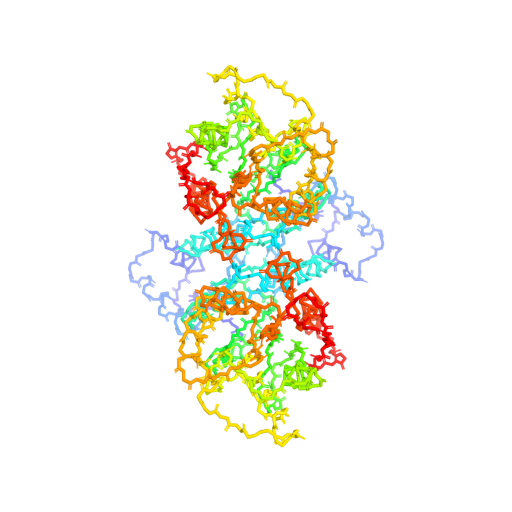4688 C C . ILE B 1 265 ? 9.898 -23.938 -15.75 1 98.69 265 ILE B C 1
ATOM 4690 O O . ILE B 1 265 ? 9.273 -22.953 -15.359 1 98.69 265 ILE B O 1
ATOM 4694 N N . ASP B 1 266 ? 10.117 -24.938 -14.977 1 98.19 266 ASP B N 1
ATOM 4695 C CA . ASP B 1 266 ? 9.453 -25.109 -13.688 1 98.19 266 ASP B CA 1
ATOM 4696 C C . ASP B 1 266 ? 10.281 -24.469 -12.57 1 98.19 266 ASP B C 1
ATOM 4698 O O . ASP B 1 266 ? 11.492 -24.656 -12.5 1 98.19 266 ASP B O 1
ATOM 4702 N N . VAL B 1 267 ? 9.695 -23.75 -11.781 1 98.75 267 VAL B N 1
ATOM 4703 C CA . VAL B 1 267 ? 10.273 -23.234 -10.547 1 98.75 267 VAL B CA 1
ATOM 4704 C C . VAL B 1 267 ? 9.68 -23.969 -9.344 1 98.75 267 VAL B C 1
ATOM 4706 O O . VAL B 1 267 ? 8.461 -23.984 -9.164 1 98.75 267 VAL B O 1
ATOM 4709 N N . PRO B 1 268 ? 10.414 -24.578 -8.555 1 98.25 268 PRO B N 1
ATOM 4710 C CA . PRO B 1 268 ? 11.867 -24.5 -8.445 1 98.25 268 PRO B CA 1
ATOM 4711 C C . PRO B 1 268 ? 12.578 -25.672 -9.125 1 98.25 268 PRO B C 1
ATOM 4713 O O . PRO B 1 268 ? 13.805 -25.75 -9.094 1 98.25 268 PRO B O 1
ATOM 4716 N N . LYS B 1 269 ? 11.898 -26.562 -9.711 1 98.31 269 LYS B N 1
ATOM 4717 C CA . LYS B 1 269 ? 12.492 -27.812 -10.188 1 98.31 269 LYS B CA 1
ATOM 4718 C C . LYS B 1 269 ? 13.648 -27.547 -11.141 1 98.31 269 LYS B C 1
ATOM 4720 O O . LYS B 1 269 ? 14.719 -28.156 -11.031 1 98.31 269 LYS B O 1
ATOM 4725 N N . ASP B 1 270 ? 13.477 -26.688 -12.141 1 98.5 270 ASP B N 1
ATOM 4726 C CA . ASP B 1 270 ? 14.477 -26.391 -13.156 1 98.5 270 ASP B CA 1
ATOM 4727 C C . ASP B 1 270 ? 15.32 -25.172 -12.766 1 98.5 270 ASP B C 1
ATOM 4729 O O . ASP B 1 270 ? 16.516 -25.141 -13.031 1 98.5 270 ASP B O 1
ATOM 4733 N N . VAL B 1 271 ? 14.648 -24.156 -12.18 1 98.88 271 VAL B N 1
ATOM 4734 C CA . VAL B 1 271 ? 15.289 -22.891 -11.898 1 98.88 271 VAL B CA 1
ATOM 4735 C C . VAL B 1 271 ? 14.867 -22.391 -10.516 1 98.88 271 VAL B C 1
ATOM 4737 O O . VAL B 1 271 ? 13.672 -22.297 -10.227 1 98.88 271 VAL B O 1
ATOM 4740 N N . ASP B 1 272 ? 15.82 -22.094 -9.609 1 98.94 272 ASP B N 1
ATOM 4741 C CA . ASP B 1 272 ? 15.555 -21.438 -8.328 1 98.94 272 ASP B CA 1
ATOM 4742 C C . ASP B 1 272 ? 15.383 -19.938 -8.516 1 98.94 272 ASP B C 1
ATOM 4744 O O . ASP B 1 272 ? 16.094 -19.312 -9.312 1 98.94 272 ASP B O 1
ATOM 4748 N N . VAL B 1 273 ? 14.422 -19.328 -7.836 1 98.94 273 VAL B N 1
ATOM 4749 C CA . VAL B 1 273 ? 14.211 -17.891 -7.938 1 98.94 273 VAL B CA 1
ATOM 4750 C C . VAL B 1 273 ? 14.195 -17.266 -6.543 1 98.94 273 VAL B C 1
ATOM 4752 O O . VAL B 1 273 ? 13.5 -17.75 -5.648 1 98.94 273 VAL B O 1
ATOM 4755 N N . VAL B 1 274 ? 14.953 -16.266 -6.312 1 98.94 274 VAL B N 1
ATOM 4756 C CA . VAL B 1 274 ? 15 -15.516 -5.062 1 98.94 274 VAL B CA 1
ATOM 4757 C C . VAL B 1 274 ? 14.633 -14.055 -5.328 1 98.94 274 VAL B C 1
ATOM 4759 O O . VAL B 1 274 ? 15.117 -13.453 -6.293 1 98.94 274 VAL B O 1
ATOM 4762 N N . GLY B 1 275 ? 13.719 -13.57 -4.535 1 98.69 275 GLY B N 1
ATOM 4763 C CA . GLY B 1 275 ? 13.367 -12.164 -4.602 1 98.69 275 GLY B CA 1
ATOM 4764 C C . GLY B 1 275 ? 14.008 -11.336 -3.504 1 98.69 275 GLY B C 1
ATOM 4765 O O . GLY B 1 275 ? 15.07 -11.688 -2.988 1 98.69 275 GLY B O 1
ATOM 4766 N N . PHE B 1 276 ? 13.477 -10.156 -3.225 1 97.94 276 PHE B N 1
ATOM 4767 C CA . PHE B 1 276 ? 13.969 -9.188 -2.256 1 97.94 276 PHE B CA 1
ATOM 4768 C C . PHE B 1 276 ? 12.812 -8.344 -1.706 1 97.94 276 PHE B C 1
ATOM 4770 O O . PHE B 1 276 ? 11.914 -7.961 -2.449 1 97.94 276 PHE B O 1
ATOM 4777 N N . ASP B 1 277 ? 12.781 -8.078 -0.337 1 96.69 277 ASP B N 1
ATOM 4778 C CA . ASP B 1 277 ? 11.852 -7.18 0.355 1 96.69 277 ASP B CA 1
ATOM 4779 C C . ASP B 1 277 ? 10.938 -7.957 1.297 1 96.69 277 ASP B C 1
ATOM 4781 O O . ASP B 1 277 ? 10.625 -7.492 2.395 1 96.69 277 ASP B O 1
ATOM 4785 N N . ASN B 1 278 ? 10.453 -9.133 0.81 1 98.19 278 ASN B N 1
ATOM 4786 C CA . ASN B 1 278 ? 9.477 -9.945 1.527 1 98.19 278 ASN B CA 1
ATOM 4787 C C . ASN B 1 278 ? 8.148 -9.219 1.671 1 98.19 278 ASN B C 1
ATOM 4789 O O . ASN B 1 278 ? 7.621 -9.086 2.779 1 98.19 278 ASN B O 1
ATOM 4793 N N . ILE B 1 279 ? 7.625 -8.703 0.553 1 96.88 279 ILE B N 1
ATOM 4794 C CA . ILE B 1 279 ? 6.301 -8.094 0.575 1 96.88 279 ILE B CA 1
ATOM 4795 C C . ILE B 1 279 ? 5.242 -9.156 0.851 1 96.88 279 ILE B C 1
ATOM 4797 O O . ILE B 1 279 ? 5.504 -10.352 0.691 1 96.88 279 ILE B O 1
ATOM 4801 N N . TYR B 1 280 ? 4.098 -8.766 1.245 1 95.31 280 TYR B N 1
ATOM 4802 C CA . TYR B 1 280 ? 3.043 -9.672 1.677 1 95.31 280 TYR B CA 1
ATOM 4803 C C . TYR B 1 280 ? 2.738 -10.703 0.597 1 95.31 280 TYR B C 1
ATOM 4805 O O . TYR B 1 280 ? 2.607 -11.898 0.886 1 95.31 280 TYR B O 1
ATOM 4813 N N . THR B 1 281 ? 2.715 -10.312 -0.603 1 96.62 281 THR B N 1
ATOM 4814 C CA . THR B 1 281 ? 2.322 -11.156 -1.729 1 96.62 281 THR B CA 1
ATOM 4815 C C . THR B 1 281 ? 3.332 -12.281 -1.943 1 96.62 281 THR B C 1
ATOM 4817 O O . THR B 1 281 ? 2.988 -13.336 -2.48 1 96.62 281 THR B O 1
ATOM 4820 N N . SER B 1 282 ? 4.547 -12.102 -1.501 1 97.88 282 SER B N 1
ATOM 4821 C CA . SER B 1 282 ? 5.574 -13.125 -1.681 1 97.88 282 SER B CA 1
ATOM 4822 C C . SER B 1 282 ? 5.23 -14.398 -0.915 1 97.88 282 SER B C 1
ATOM 4824 O O . SER B 1 282 ? 5.672 -15.484 -1.285 1 97.88 282 SER B O 1
ATOM 4826 N N . SER B 1 283 ? 4.395 -14.242 0.131 1 97.62 283 SER B N 1
ATOM 4827 C CA . SER B 1 283 ? 4.043 -15.375 0.977 1 97.62 283 SER B CA 1
ATOM 4828 C C . SER B 1 283 ? 2.812 -16.109 0.442 1 97.62 283 SER B C 1
ATOM 4830 O O . SER B 1 283 ? 2.506 -17.219 0.876 1 97.62 283 SER B O 1
ATOM 4832 N N . ILE B 1 284 ? 2.139 -15.516 -0.583 1 97.44 284 ILE B N 1
ATOM 4833 C CA . ILE B 1 284 ? 0.914 -16.156 -1.05 1 97.44 284 ILE B CA 1
ATOM 4834 C C . ILE B 1 284 ? 1.021 -16.453 -2.545 1 97.44 284 ILE B C 1
ATOM 4836 O O . ILE B 1 284 ? 0.209 -17.188 -3.098 1 97.44 284 ILE B O 1
ATOM 4840 N N . PHE B 1 285 ? 2 -15.852 -3.244 1 98.06 285 PHE B N 1
ATOM 4841 C CA . PHE B 1 285 ? 2.27 -16.094 -4.656 1 98.06 285 PHE B CA 1
ATOM 4842 C C . PHE B 1 285 ? 2.627 -17.547 -4.902 1 98.06 285 PHE B C 1
ATOM 4844 O O . PHE B 1 285 ? 3.021 -18.266 -3.979 1 98.06 285 PHE B O 1
ATOM 4851 N N . TYR B 1 286 ? 2.357 -18.094 -6.16 1 97.31 286 TYR B N 1
ATOM 4852 C CA . TYR B 1 286 ? 2.725 -19.469 -6.477 1 97.31 286 TYR B CA 1
ATOM 4853 C C . TYR B 1 286 ? 3.861 -19.516 -7.488 1 97.31 286 TYR B C 1
ATOM 4855 O O . TYR B 1 286 ? 3.715 -19.047 -8.617 1 97.31 286 TYR B O 1
ATOM 4863 N N . PRO B 1 287 ? 4.953 -20.188 -7.109 1 98.19 287 PRO B N 1
ATOM 4864 C CA . PRO B 1 287 ? 5.25 -20.719 -5.773 1 98.19 287 PRO B CA 1
ATOM 4865 C C . PRO B 1 287 ? 5.57 -19.609 -4.766 1 98.19 287 PRO B C 1
ATOM 4867 O O . PRO B 1 287 ? 5.965 -18.516 -5.156 1 98.19 287 PRO B O 1
ATOM 4870 N N . LYS B 1 288 ? 5.309 -19.906 -3.461 1 98.44 288 LYS B N 1
ATOM 4871 C CA . LYS B 1 288 ? 5.707 -18.953 -2.432 1 98.44 288 LYS B CA 1
ATOM 4872 C C . LYS B 1 288 ? 7.188 -18.594 -2.561 1 98.44 288 LYS B C 1
ATOM 4874 O O . LYS B 1 288 ? 8.031 -19.469 -2.725 1 98.44 288 LYS B O 1
ATOM 4879 N N . LEU B 1 289 ? 7.457 -17.344 -2.445 1 98.75 289 LEU B N 1
ATOM 4880 C CA . LEU B 1 289 ? 8.711 -16.797 -2.951 1 98.75 289 LEU B CA 1
ATOM 4881 C C . LEU B 1 289 ? 9.781 -16.781 -1.858 1 98.75 289 LEU B C 1
ATOM 4883 O O . LEU B 1 289 ? 9.57 -16.219 -0.788 1 98.75 289 LEU B O 1
ATOM 4887 N N . THR B 1 290 ? 10.906 -17.484 -2.043 1 98.94 290 THR B N 1
ATOM 4888 C CA . THR B 1 290 ? 12.109 -17.25 -1.256 1 98.94 290 THR B CA 1
ATOM 4889 C C . THR B 1 290 ? 12.625 -15.828 -1.473 1 98.94 290 THR B C 1
ATOM 4891 O O . THR B 1 290 ? 12.727 -15.367 -2.611 1 98.94 290 THR B O 1
ATOM 4894 N N . THR B 1 291 ? 12.883 -15.102 -0.413 1 98.88 291 THR B N 1
ATOM 4895 C CA . THR B 1 291 ? 13.18 -13.68 -0.555 1 98.88 291 THR B CA 1
ATOM 4896 C C . THR B 1 291 ? 14.008 -13.18 0.624 1 98.88 291 THR B C 1
ATOM 4898 O O . THR B 1 291 ? 14.227 -13.914 1.593 1 98.88 291 THR B O 1
ATOM 4901 N N . ILE B 1 292 ? 14.617 -12.031 0.475 1 98.75 292 ILE B N 1
ATOM 4902 C CA . ILE B 1 292 ? 15.234 -11.305 1.578 1 98.75 292 ILE B CA 1
ATOM 4903 C C . ILE B 1 292 ? 14.172 -10.469 2.299 1 98.75 292 ILE B C 1
ATOM 4905 O O . ILE B 1 292 ? 13.445 -9.703 1.669 1 98.75 292 ILE B O 1
ATOM 4909 N N . GLU B 1 293 ? 14.055 -10.672 3.525 1 98.62 293 GLU B N 1
ATOM 4910 C CA . GLU B 1 293 ? 13.133 -9.875 4.328 1 98.62 293 GLU B CA 1
ATOM 4911 C C . GLU B 1 293 ? 13.812 -8.633 4.887 1 98.62 293 GLU B C 1
ATOM 4913 O O . GLU B 1 293 ? 14.836 -8.727 5.57 1 98.62 293 GLU B O 1
ATOM 4918 N N . GLN B 1 294 ? 13.32 -7.465 4.492 1 97.5 294 GLN B N 1
ATOM 4919 C CA . GLN B 1 294 ? 13.68 -6.215 5.152 1 97.5 294 GLN B CA 1
ATOM 4920 C C . GLN B 1 294 ? 12.695 -5.883 6.27 1 97.5 294 GLN B C 1
ATOM 4922 O O . GLN B 1 294 ? 11.492 -6.098 6.129 1 97.5 294 GLN B O 1
ATOM 4927 N N . PRO B 1 295 ? 13.148 -5.414 7.371 1 97.69 295 PRO B N 1
ATOM 4928 C CA . PRO B 1 295 ? 12.234 -5.004 8.438 1 97.69 295 PRO B CA 1
ATOM 4929 C C . PRO B 1 295 ? 11.57 -3.658 8.164 1 97.69 295 PRO B C 1
ATOM 4931 O O . PRO B 1 295 ? 11.812 -2.686 8.875 1 97.69 295 PRO B O 1
ATOM 4934 N N . THR B 1 296 ? 10.672 -3.594 7.18 1 97.19 296 THR B N 1
ATOM 4935 C CA . THR B 1 296 ? 10.141 -2.355 6.621 1 97.19 296 THR B CA 1
ATOM 4936 C C . THR B 1 296 ? 9.398 -1.556 7.691 1 97.19 296 THR B C 1
ATOM 4938 O O . THR B 1 296 ? 9.578 -0.342 7.805 1 97.19 296 THR B O 1
ATOM 4941 N N . TYR B 1 297 ? 8.516 -2.221 8.531 1 97.06 297 TYR B N 1
ATOM 4942 C CA . TYR B 1 297 ? 7.828 -1.528 9.617 1 97.06 297 TYR B CA 1
ATOM 4943 C C . TYR B 1 297 ? 8.828 -0.873 10.562 1 97.06 297 TYR B C 1
ATOM 4945 O O . TYR B 1 297 ? 8.664 0.288 10.945 1 97.06 297 TYR B O 1
ATOM 4953 N N . ASP B 1 298 ? 9.859 -1.589 10.891 1 97.94 298 ASP B N 1
ATOM 4954 C CA . ASP B 1 298 ? 10.883 -1.084 11.797 1 97.94 298 ASP B CA 1
ATOM 4955 C C . ASP B 1 298 ? 11.68 0.049 11.156 1 97.94 298 ASP B C 1
ATOM 4957 O O . ASP B 1 298 ? 12.117 0.978 11.836 1 97.94 298 ASP B O 1
ATOM 4961 N N . MET B 1 299 ? 11.93 -0.103 9.898 1 97.88 299 MET B N 1
ATOM 4962 C CA . MET B 1 299 ? 12.633 0.978 9.211 1 97.88 299 MET B CA 1
ATOM 4963 C C . MET B 1 299 ? 11.891 2.301 9.383 1 97.88 299 MET B C 1
ATOM 4965 O O . MET B 1 299 ? 12.508 3.328 9.672 1 97.88 299 MET B O 1
ATOM 4969 N N . GLY B 1 300 ? 10.562 2.207 9.227 1 98.19 300 GLY B N 1
ATOM 4970 C CA . GLY B 1 300 ? 9.75 3.398 9.43 1 98.19 300 GLY B CA 1
ATOM 4971 C C . GLY B 1 300 ? 9.75 3.879 10.867 1 98.19 300 GLY B C 1
ATOM 4972 O O . GLY B 1 300 ? 9.898 5.074 11.125 1 98.19 300 GLY B O 1
ATOM 4973 N N . SER B 1 301 ? 9.602 2.934 11.797 1 98 301 SER B N 1
ATOM 4974 C CA . SER B 1 301 ? 9.516 3.266 13.219 1 98 301 SER B CA 1
ATOM 4975 C C . SER B 1 301 ? 10.82 3.867 13.727 1 98 301 SER B C 1
ATOM 4977 O O . SER B 1 301 ? 10.812 4.898 14.398 1 98 301 SER B O 1
ATOM 4979 N N . VAL B 1 302 ? 11.938 3.209 13.375 1 97.88 302 VAL B N 1
ATOM 4980 C CA . VAL B 1 302 ? 13.258 3.66 13.805 1 97.88 302 VAL B CA 1
ATOM 4981 C C . VAL B 1 302 ? 13.57 5.016 13.172 1 97.88 302 VAL B C 1
ATOM 4983 O O . VAL B 1 302 ? 14.078 5.918 13.836 1 97.88 302 VAL B O 1
ATOM 4986 N N . GLY B 1 303 ? 13.219 5.125 11.852 1 98 303 GLY B N 1
ATOM 4987 C CA . GLY B 1 303 ? 13.438 6.391 11.172 1 98 303 GLY B CA 1
ATOM 4988 C C . GLY B 1 303 ? 12.695 7.551 11.805 1 98 303 GLY B C 1
ATOM 4989 O O . GLY B 1 303 ? 13.258 8.625 12 1 98 303 GLY B O 1
ATOM 4990 N N . MET B 1 304 ? 11.445 7.352 12.172 1 98.19 304 MET B N 1
ATOM 4991 C CA . MET B 1 304 ? 10.617 8.391 12.781 1 98.19 304 MET B CA 1
ATOM 4992 C C . MET B 1 304 ? 11.141 8.75 14.172 1 98.19 304 MET B C 1
ATOM 4994 O O . MET B 1 304 ? 11.211 9.922 14.531 1 98.19 304 MET B O 1
ATOM 4998 N N . ARG B 1 305 ? 11.523 7.75 14.969 1 97.12 305 ARG B N 1
ATOM 4999 C CA . ARG B 1 305 ? 12.086 8.008 16.297 1 97.12 305 ARG B CA 1
ATOM 5000 C C . ARG B 1 305 ? 13.352 8.844 16.203 1 97.12 305 ARG B C 1
ATOM 5002 O O . ARG B 1 305 ? 13.555 9.773 16.984 1 97.12 305 ARG B O 1
ATOM 5009 N N . MET B 1 306 ? 14.188 8.477 15.258 1 97.19 306 MET B N 1
ATOM 5010 C CA . MET B 1 306 ? 15.422 9.227 15.031 1 97.19 306 MET B CA 1
ATOM 5011 C C . MET B 1 306 ? 15.117 10.672 14.672 1 97.19 306 MET B C 1
ATOM 5013 O O . MET B 1 306 ? 15.727 11.594 15.211 1 97.19 306 MET B O 1
ATOM 5017 N N . LEU B 1 307 ? 14.156 10.867 13.766 1 97.62 307 LEU B N 1
ATOM 5018 C CA . LEU B 1 307 ? 13.797 12.203 13.32 1 97.62 307 LEU B CA 1
ATOM 5019 C C . LEU B 1 307 ? 13.273 13.047 14.477 1 97.62 307 LEU B C 1
ATOM 5021 O O . LEU B 1 307 ? 13.664 14.211 14.625 1 97.62 307 LEU B O 1
ATOM 5025 N N . ILE B 1 308 ? 12.438 12.453 15.289 1 95.75 308 ILE B N 1
ATOM 5026 C CA . ILE B 1 308 ? 11.836 13.172 16.406 1 95.75 308 ILE B CA 1
ATOM 5027 C C . ILE B 1 308 ? 12.922 13.562 17.406 1 95.75 308 ILE B C 1
ATOM 5029 O O . ILE B 1 308 ? 12.906 14.664 17.953 1 95.75 308 ILE B O 1
ATOM 5033 N N . LYS B 1 309 ? 13.875 12.68 17.641 1 95.25 309 LYS B N 1
ATOM 5034 C CA . LYS B 1 309 ? 15 13.008 18.516 1 95.25 309 LYS B CA 1
ATOM 5035 C C . LYS B 1 309 ? 15.781 14.203 17.984 1 95.25 309 LYS B C 1
ATOM 5037 O O . LYS B 1 309 ? 16.141 15.102 18.734 1 95.25 309 LYS B O 1
ATOM 5042 N N . ILE B 1 310 ? 15.992 14.195 16.719 1 95 310 ILE B N 1
ATOM 5043 C CA . ILE B 1 310 ? 16.75 15.273 16.078 1 95 310 ILE B CA 1
ATOM 5044 C C . ILE B 1 310 ? 15.984 16.594 16.203 1 95 310 ILE B C 1
ATOM 5046 O O . ILE B 1 310 ? 16.562 17.625 16.531 1 95 310 ILE B O 1
ATOM 5050 N N . ILE B 1 311 ? 14.672 16.5 15.891 1 94.19 311 ILE B N 1
ATOM 5051 C CA . ILE B 1 311 ? 13.805 17.672 15.992 1 94.19 311 ILE B CA 1
ATOM 5052 C C . ILE B 1 311 ? 13.875 18.25 17.406 1 94.19 311 ILE B C 1
ATOM 5054 O O . ILE B 1 311 ? 13.883 19.469 17.578 1 94.19 311 ILE B O 1
ATOM 5058 N N . ASN B 1 312 ? 13.977 17.406 18.359 1 91 312 ASN B N 1
ATOM 5059 C CA . ASN B 1 312 ? 13.984 17.828 19.766 1 91 312 ASN B CA 1
ATOM 5060 C C . ASN B 1 312 ? 15.406 18.094 20.25 1 91 312 ASN B C 1
ATOM 5062 O O . ASN B 1 312 ? 15.633 18.203 21.469 1 91 312 ASN B O 1
ATOM 5066 N N . LYS B 1 313 ? 16.391 18.109 19.438 1 90.56 313 LYS B N 1
ATOM 5067 C CA . LYS B 1 313 ? 17.781 18.453 19.688 1 90.56 313 LYS B CA 1
ATOM 5068 C C . LYS B 1 313 ? 18.438 17.453 20.641 1 90.56 313 LYS B C 1
ATOM 5070 O O . LYS B 1 313 ? 19.234 17.844 21.5 1 90.56 313 LYS B O 1
ATOM 5075 N N . ALA B 1 314 ? 17.812 16.375 20.609 1 87.88 314 ALA B N 1
ATOM 5076 C CA . ALA B 1 314 ? 18.469 15.266 21.312 1 87.88 314 ALA B CA 1
ATOM 5077 C C . ALA B 1 314 ? 19.438 14.539 20.375 1 87.88 314 ALA B C 1
ATOM 5079 O O . ALA B 1 314 ? 19.172 14.383 19.188 1 87.88 314 ALA B O 1
ATOM 5080 N N . GLU B 1 315 ? 20.547 14.25 20.844 1 84.12 315 GLU B N 1
ATOM 5081 C CA . GLU B 1 315 ? 21.547 13.547 20.031 1 84.12 315 GLU B CA 1
ATOM 5082 C C . GLU B 1 315 ? 21.109 12.117 19.75 1 84.12 315 GLU B C 1
ATOM 5084 O O . GLU B 1 315 ? 20.844 11.344 20.672 1 84.12 315 GLU B O 1
ATOM 5089 N N . PRO B 1 316 ? 21.031 11.836 18.484 1 85 316 PRO B N 1
ATOM 5090 C CA . PRO B 1 316 ? 20.719 10.43 18.203 1 85 316 PRO B CA 1
ATOM 5091 C C . PRO B 1 316 ? 21.875 9.492 18.547 1 85 316 PRO B C 1
ATOM 5093 O O . PRO B 1 316 ? 23.047 9.898 18.5 1 85 316 PRO B O 1
ATOM 5096 N N . GLU B 1 317 ? 21.562 8.359 19.078 1 85.25 317 GLU B N 1
ATOM 5097 C CA . GLU B 1 317 ? 22.578 7.367 19.438 1 85.25 317 GLU B CA 1
ATOM 5098 C C . GLU B 1 317 ? 23.375 6.926 18.234 1 85.25 317 GLU B C 1
ATOM 5100 O O . GLU B 1 317 ? 24.578 6.621 18.344 1 85.25 317 GLU B O 1
ATOM 5105 N N . CYS B 1 318 ? 22.797 6.836 17.156 1 89.38 318 CYS B N 1
ATOM 5106 C CA . CYS B 1 318 ? 23.359 6.391 15.891 1 89.38 318 CYS B CA 1
ATOM 5107 C C . CYS B 1 318 ? 22.797 7.195 14.727 1 89.38 318 CYS B C 1
ATOM 5109 O O . CYS B 1 318 ? 21.578 7.41 14.648 1 89.38 318 CYS B O 1
ATOM 5111 N N . LEU B 1 319 ? 23.656 7.723 13.875 1 90.81 319 LEU B N 1
ATOM 5112 C CA . LEU B 1 319 ? 23.203 8.555 12.766 1 90.81 319 LEU B CA 1
ATOM 5113 C C . LEU B 1 319 ? 22.797 7.691 11.578 1 90.81 319 LEU B C 1
ATOM 5115 O O . LEU B 1 319 ? 21.969 8.109 10.75 1 90.81 319 LEU B O 1
ATOM 5119 N N . HIS B 1 320 ? 23.469 6.559 11.523 1 93.88 320 HIS B N 1
ATOM 5120 C CA . HIS B 1 320 ? 23.172 5.645 10.422 1 93.88 320 HIS B CA 1
ATOM 5121 C C . HIS B 1 320 ? 22.844 4.25 10.945 1 93.88 320 HIS B C 1
ATOM 5123 O O . HIS B 1 320 ? 23.734 3.463 11.234 1 93.88 320 HIS B O 1
ATOM 5129 N N . TYR B 1 321 ? 21.578 3.936 11.039 1 95.25 321 TYR B N 1
ATOM 5130 C CA . TYR B 1 321 ? 21.141 2.621 11.5 1 95.25 321 TYR B CA 1
ATOM 5131 C C . TYR B 1 321 ? 21.141 1.621 10.352 1 95.25 321 TYR B C 1
ATOM 5133 O O . TYR B 1 321 ? 20.594 1.901 9.281 1 95.25 321 TYR B O 1
ATOM 5141 N N . VAL B 1 322 ? 21.797 0.583 10.508 1 96.38 322 VAL B N 1
ATOM 5142 C CA . VAL B 1 322 ? 21.719 -0.553 9.594 1 96.38 322 VAL B CA 1
ATOM 5143 C C . VAL B 1 322 ? 20.984 -1.713 10.266 1 96.38 322 VAL B C 1
ATOM 5145 O O . VAL B 1 322 ? 21.547 -2.375 11.148 1 96.38 322 VAL B O 1
ATOM 5148 N N . LEU B 1 323 ? 19.766 -1.955 9.898 1 97.88 323 LEU B N 1
ATOM 5149 C CA . LEU B 1 323 ? 18.938 -2.975 10.523 1 97.88 323 LEU B CA 1
ATOM 5150 C C . LEU B 1 323 ? 19.219 -4.352 9.93 1 97.88 323 LEU B C 1
ATOM 5152 O O . LEU B 1 323 ? 19.797 -4.453 8.844 1 97.88 323 LEU B O 1
ATOM 5156 N N . ASP B 1 324 ? 18.781 -5.305 10.648 1 98 324 ASP B N 1
ATOM 5157 C CA . ASP B 1 324 ? 19.031 -6.68 10.227 1 98 324 ASP B CA 1
ATOM 5158 C C . ASP B 1 324 ? 18.031 -7.109 9.148 1 98 324 ASP B C 1
ATOM 5160 O O . ASP B 1 324 ? 16.906 -6.613 9.109 1 98 324 ASP B O 1
ATOM 5164 N N . TYR B 1 325 ? 18.516 -7.906 8.273 1 98.19 325 TYR B N 1
ATOM 5165 C CA . TYR B 1 325 ? 17.672 -8.586 7.293 1 98.19 325 TYR B CA 1
ATOM 5166 C C . TYR B 1 325 ? 17.719 -10.102 7.496 1 98.19 325 TYR B C 1
ATOM 5168 O O . TYR B 1 325 ? 18.547 -10.609 8.25 1 98.19 325 TYR B O 1
ATOM 5176 N N . ASN B 1 326 ? 16.766 -10.836 6.918 1 98.5 326 ASN B N 1
ATOM 5177 C CA . ASN B 1 326 ? 16.734 -12.289 6.965 1 98.5 326 ASN B CA 1
ATOM 5178 C C . ASN B 1 326 ? 16.406 -12.891 5.598 1 98.5 326 ASN B C 1
ATOM 5180 O O . ASN B 1 326 ? 15.695 -12.281 4.801 1 98.5 326 ASN B O 1
ATOM 5184 N N . ILE B 1 327 ? 17.031 -14.047 5.379 1 98.69 327 ILE B N 1
ATOM 5185 C CA . ILE B 1 327 ? 16.594 -14.82 4.223 1 98.69 327 ILE B CA 1
ATOM 5186 C C . ILE B 1 327 ? 15.391 -15.688 4.598 1 98.69 327 ILE B C 1
ATOM 5188 O O . ILE B 1 327 ? 15.461 -16.484 5.535 1 98.69 327 ILE B O 1
ATOM 5192 N N . ILE B 1 328 ? 14.297 -15.5 3.959 1 98.88 328 ILE B N 1
ATOM 5193 C CA . ILE B 1 328 ? 13.094 -16.297 4.16 1 98.88 328 ILE B CA 1
ATOM 5194 C C . ILE B 1 328 ? 12.984 -17.359 3.068 1 98.88 328 ILE B C 1
ATOM 5196 O O . ILE B 1 328 ? 12.734 -17.031 1.904 1 98.88 328 ILE B O 1
ATOM 5200 N N . GLU B 1 329 ? 13.172 -18.562 3.436 1 98.81 329 GLU B N 1
ATOM 5201 C CA . GLU B 1 329 ? 13.102 -19.656 2.48 1 98.81 329 GLU B CA 1
ATOM 5202 C C . GLU B 1 329 ? 11.664 -20.141 2.303 1 98.81 329 GLU B C 1
ATOM 5204 O O . GLU B 1 329 ? 10.961 -20.391 3.285 1 98.81 329 GLU B O 1
ATOM 5209 N N . ARG B 1 330 ? 11.25 -20.203 0.991 1 98.56 330 ARG B N 1
ATOM 5210 C CA . ARG B 1 330 ? 9.93 -20.734 0.676 1 98.56 330 ARG B CA 1
ATOM 5211 C C . ARG B 1 330 ? 9.992 -21.703 -0.503 1 98.56 330 ARG B C 1
ATOM 5213 O O . ARG B 1 330 ? 10.938 -22.484 -0.616 1 98.56 330 ARG B O 1
ATOM 5220 N N . ASP B 1 331 ? 9.016 -21.641 -1.409 1 98.5 331 ASP B N 1
ATOM 5221 C CA . ASP B 1 331 ? 8.82 -22.75 -2.34 1 98.5 331 ASP B CA 1
ATOM 5222 C C . ASP B 1 331 ? 9.445 -22.438 -3.699 1 98.5 331 ASP B C 1
ATOM 5224 O O . ASP B 1 331 ? 9.398 -23.266 -4.609 1 98.5 331 ASP B O 1
ATOM 5228 N N . SER B 1 332 ? 10.086 -21.266 -3.869 1 98.81 332 SER B N 1
ATOM 5229 C CA . SER B 1 332 ? 10.633 -20.922 -5.176 1 98.81 332 SER B CA 1
ATOM 5230 C C . SER B 1 332 ? 12.07 -21.406 -5.32 1 98.81 332 SER B C 1
ATOM 5232 O O . SER B 1 332 ? 12.719 -21.141 -6.336 1 98.81 332 SER B O 1
ATOM 5234 N N . CYS B 1 333 ? 12.602 -22.062 -4.309 1 98.75 333 CYS B N 1
ATOM 5235 C CA . CYS B 1 333 ? 13.914 -22.688 -4.34 1 98.75 333 CYS B CA 1
ATOM 5236 C C . CYS B 1 333 ? 13.844 -24.141 -3.883 1 98.75 333 CYS B C 1
ATOM 5238 O O . CYS B 1 333 ? 13.078 -24.469 -2.979 1 98.75 333 CYS B O 1
ATOM 5240 N N . LYS B 1 334 ? 14.734 -24.969 -4.449 1 96.44 334 LYS B N 1
ATOM 5241 C CA . LYS B 1 334 ? 14.781 -26.391 -4.133 1 96.44 334 LYS B CA 1
ATOM 5242 C C . LYS B 1 334 ? 15.273 -26.625 -2.703 1 96.44 334 LYS B C 1
ATOM 5244 O O . LYS B 1 334 ? 16.078 -25.844 -2.184 1 96.44 334 LYS B O 1
#

pLDDT: mean 90.71, std 10.79, range [45.47, 98.94]